Protein 7JVT (pdb70)

Secondary structure (DSSP, 8-state):
-----HHHHHHHHHHHHHHHHHHHHHT--HHHHHHHTT--HHHHHHHHHTSS---HHHHHHHHHHTTS-HHHH-HHHHHHHHHHHTTSS-EEEEEEEEEETTEEEEEEEEEEEGGG-SS--SSEEEEEETTEEEEEESS----SEEEEEEETTEEEEEEEEEETTTEEEEESSSS-EEEEGGGSEEEEEEEEEEEE--/------SHHHHHHHHHHHHHHTTHHHHT--HHHHHHHHT--HHHHHHHHTTSS---HHHHHHHHHHHT--GGGT-HHHHHHHHHHHTTT--EEEEEEEEEETTEEEEEEEEEEEGGG-SS--SSEEEEEETTEEEEEESS----SEEEEEESSS-EEEEEEEEETTTEEEEESSSS-EEEEGGGSEEEEEEEEEEEE--

Solvent-accessible surface area: 21016 Å² total; per-residue (Å²): 150,77,120,31,58,132,59,69,84,60,8,8,131,58,0,78,50,34,20,90,78,54,84,112,141,60,58,41,58,40,110,25,2,1,114,125,21,74,65,45,94,96,26,0,17,12,8,2,104,9,107,85,46,25,90,21,115,21,0,3,44,0,8,85,21,5,144,17,27,0,48,105,0,0,61,45,22,0,160,62,0,27,52,11,0,50,7,2,15,72,2,46,32,4,77,1,34,32,20,48,157,90,98,50,88,93,49,117,51,4,0,0,0,37,55,2,21,112,119,121,7,135,42,10,13,0,0,53,8,154,75,87,27,28,0,0,22,76,144,28,96,56,42,79,15,59,3,0,0,38,36,177,60,24,19,15,36,47,95,1,51,85,51,118,70,150,81,0,53,0,20,67,43,201,111,64,80,95,25,19,31,119,90,13,139,41,55,0,31,3,14,1,43,3,34,67,52,161,250,181,157,112,15,111,138,94,68,79,87,6,4,138,52,0,67,51,29,6,56,168,42,60,134,124,59,65,40,53,38,113,47,2,3,120,77,25,69,67,39,85,96,19,0,9,11,11,4,85,14,114,80,49,17,81,15,106,25,0,1,37,2,0,81,33,4,174,20,25,1,87,98,0,0,71,42,20,3,169,60,1,68,69,7,1,64,9,14,12,82,3,54,77,10,79,1,34,38,18,63,157,83,92,42,93,94,62,127,68,0,0,0,0,23,63,4,19,101,120,117,14,134,54,8,13,0,0,40,17,150,64,64,10,21,0,0,20,69,137,36,94,71,44,77,15,46,6,0,0,31,35,169,72,27,21,23,28,29,93,2,51,106,50,123,66,151,86,1,56,0,23,66,23,195,107,78,70,100,18,15,36,111,87,10,130,48,47,3,19,0,19,0,33,3,21,58,91,168

B-factor: mean 84.99, std 30.13, range [29.47, 229.8]

Structure (mmCIF, N/CA/C/O backbone):
data_7JVT
#
_entry.id   7JVT
#
_cell.length_a   177.338
_cell.length_b   177.338
_cell.length_c   108.607
_cell.angle_alpha   90.000
_cell.angle_beta   90.000
_cell.angle_gamma   120.000
#
_symmetry.space_group_name_H-M   'H 3 2'
#
loop_
_entity.id
_entity.type
_entity.pdbx_description
1 polymer 'Repressor protein CI'
2 polymer 'OL1 bottom'
3 polymer 'OL1 top'
4 water water
#
loop_
_atom_site.group_PDB
_atom_site.id
_atom_site.type_symbol
_atom_site.label_atom_id
_atom_site.label_alt_id
_atom_site.label_comp_id
_atom_site.label_asym_id
_atom_site.label_entity_id
_atom_site.label_seq_id
_atom_site.pdbx_PDB_ins_code
_atom_site.Cartn_x
_atom_site.Cartn_y
_atom_site.Cartn_z
_atom_site.occupancy
_atom_site.B_iso_or_equiv
_atom_site.auth_seq_id
_atom_site.auth_comp_id
_atom_site.auth_asym_id
_atom_site.auth_atom_id
_atom_site.pdbx_PDB_model_num
ATOM 1 N N . LYS A 1 5 ? 4.394 79.805 17.729 1.00 115.17 4 LYS C N 1
ATOM 2 C CA . LYS A 1 5 ? 3.951 78.470 18.110 1.00 128.90 4 LYS C CA 1
ATOM 3 C C . LYS A 1 5 ? 4.866 77.395 17.534 1.00 150.73 4 LYS C C 1
ATOM 4 O O . LYS A 1 5 ? 5.037 77.300 16.319 1.00 152.80 4 LYS C O 1
ATOM 6 N N . LYS A 1 6 ? 5.462 76.592 18.415 1.00 160.91 5 LYS C N 1
ATOM 7 C CA . LYS A 1 6 ? 6.205 75.417 17.975 1.00 163.60 5 LYS C CA 1
ATOM 8 C C . LYS A 1 6 ? 5.914 74.202 18.855 1.00 155.44 5 LYS C C 1
ATOM 9 O O . LYS A 1 6 ? 6.851 73.602 19.398 1.00 140.39 5 LYS C O 1
ATOM 11 N N . PRO A 1 7 ? 4.636 73.794 19.023 1.00 153.33 6 PRO C N 1
ATOM 12 C CA . PRO A 1 7 ? 4.341 72.623 19.881 1.00 150.90 6 PRO C CA 1
ATOM 13 C C . PRO A 1 7 ? 4.338 71.300 19.118 1.00 140.87 6 PRO C C 1
ATOM 14 O O . PRO A 1 7 ? 3.292 70.679 18.877 1.00 160.50 6 PRO C O 1
ATOM 18 N N . LEU A 1 8 ? 5.519 70.831 18.724 1.00 104.23 7 LEU C N 1
ATOM 19 C CA . LEU A 1 8 ? 5.614 69.527 18.079 1.00 115.42 7 LEU C CA 1
ATOM 20 C C . LEU A 1 8 ? 5.456 68.420 19.114 1.00 121.21 7 LEU C C 1
ATOM 21 O O . LEU A 1 8 ? 6.077 68.460 20.181 1.00 121.48 7 LEU C O 1
ATOM 26 N N . THR A 1 9 ? 4.615 67.438 18.796 1.00 114.56 8 THR C N 1
ATOM 27 C CA . THR A 1 9 ? 4.415 66.297 19.679 1.00 109.82 8 THR C CA 1
ATOM 28 C C . THR A 1 9 ? 5.706 65.491 19.790 1.00 114.28 8 THR C C 1
ATOM 29 O O . THR A 1 9 ? 6.480 65.389 18.835 1.00 111.56 8 THR C O 1
ATOM 33 N N . GLN A 1 10 ? 5.943 64.935 20.982 1.00 123.15 9 GLN C N 1
ATOM 34 C CA . GLN A 1 10 ? 7.166 64.206 21.308 1.00 126.90 9 GLN C CA 1
ATOM 35 C C . GLN A 1 10 ? 7.599 63.253 20.198 1.00 118.91 9 GLN C C 1
ATOM 36 O O . GLN A 1 10 ? 8.792 63.152 19.896 1.00 114.28 9 GLN C O 1
ATOM 42 N N . GLU A 1 11 ? 6.644 62.552 19.582 1.00 114.42 10 GLU C N 1
ATOM 43 C CA . GLU A 1 11 ? 6.982 61.663 18.477 1.00 116.83 10 GLU C CA 1
ATOM 44 C C . GLU A 1 11 ? 7.239 62.430 17.185 1.00 124.94 10 GLU C C 1
ATOM 45 O O . GLU A 1 11 ? 8.006 61.963 16.335 1.00 125.76 10 GLU C O 1
ATOM 51 N N . GLN A 1 12 ? 6.618 63.601 17.020 1.00 118.62 11 GLN C N 1
ATOM 52 C CA . GLN A 1 12 ? 6.845 64.392 15.814 1.00 118.12 11 GLN C CA 1
ATOM 53 C C . GLN A 1 12 ? 8.279 64.902 15.736 1.00 122.13 11 GLN C C 1
ATOM 54 O O . GLN A 1 12 ? 8.832 65.015 14.637 1.00 123.76 11 GLN C O 1
ATOM 60 N N . LEU A 1 13 ? 8.895 65.220 16.878 1.00 131.84 12 LEU C N 1
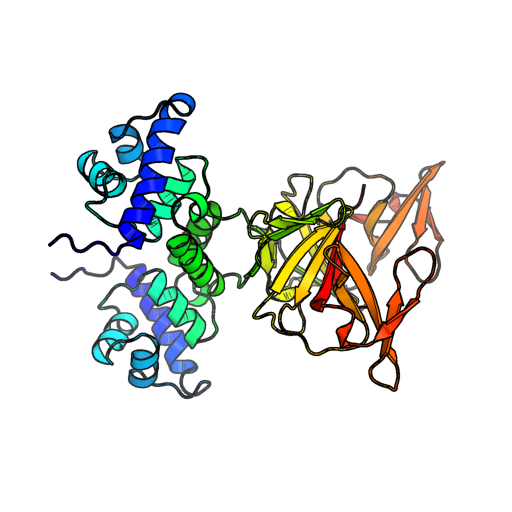ATOM 61 C CA . LEU A 1 13 ? 10.337 65.443 16.884 1.00 131.52 12 LEU C CA 1
ATOM 62 C C . LEU A 1 13 ? 11.103 64.131 16.785 1.00 125.85 12 LEU C C 1
ATOM 63 O O . LEU A 1 13 ? 12.185 64.094 16.188 1.00 120.58 12 LEU C O 1
ATOM 68 N N . GLU A 1 14 ? 10.564 63.054 17.365 1.00 131.39 13 GLU C N 1
ATOM 69 C CA . GLU A 1 14 ? 11.167 61.739 17.184 1.00 126.87 13 GLU C CA 1
ATOM 70 C C . GLU A 1 14 ? 11.133 61.317 15.723 1.00 125.76 13 GLU C C 1
ATOM 71 O O . GLU A 1 14 ? 12.037 60.614 15.257 1.00 129.27 13 GLU C O 1
ATOM 77 N N . ASP A 1 15 ? 10.098 61.732 14.988 1.00 127.88 14 ASP C N 1
ATOM 78 C CA . ASP A 1 15 ? 10.090 61.536 13.543 1.00 127.03 14 ASP C CA 1
ATOM 79 C C . ASP A 1 15 ? 11.230 62.303 12.887 1.00 121.16 14 ASP C C 1
ATOM 80 O O . ASP A 1 15 ? 11.877 61.802 11.960 1.00 111.79 14 ASP C O 1
ATOM 85 N N . ALA A 1 16 ? 11.489 63.526 13.357 1.00 120.73 15 ALA C N 1
ATOM 86 C CA . ALA A 1 16 ? 12.556 64.334 12.780 1.00 109.16 15 ALA C CA 1
ATOM 87 C C . ALA A 1 16 ? 13.935 63.810 13.158 1.00 121.46 15 ALA C C 1
ATOM 88 O O . ALA A 1 16 ? 14.899 64.027 12.416 1.00 117.14 15 ALA C O 1
ATOM 90 N N . ARG A 1 17 ? 14.054 63.132 14.303 1.00 125.21 16 ARG C N 1
ATOM 91 C CA . ARG A 1 17 ? 15.355 62.610 14.715 1.00 130.73 16 ARG C CA 1
ATOM 92 C C . ARG A 1 17 ? 15.866 61.574 13.723 1.00 123.80 16 ARG C C 1
ATOM 93 O O . ARG A 1 17 ? 17.006 61.658 13.251 1.00 128.32 16 ARG C O 1
ATOM 101 N N . ARG A 1 18 ? 15.032 60.586 13.394 1.00 121.44 17 ARG C N 1
ATOM 102 C CA . ARG A 1 18 ? 15.443 59.569 12.433 1.00 121.24 17 ARG C CA 1
ATOM 103 C C . ARG A 1 18 ? 15.558 60.150 11.029 1.00 111.58 17 ARG C C 1
ATOM 104 O O . ARG A 1 18 ? 16.470 59.788 10.276 1.00 112.29 17 ARG C O 1
ATOM 112 N N . LEU A 1 19 ? 14.643 61.050 10.659 1.00 105.13 18 LEU C N 1
ATOM 113 C CA . LEU A 1 19 ? 14.671 61.626 9.317 1.00 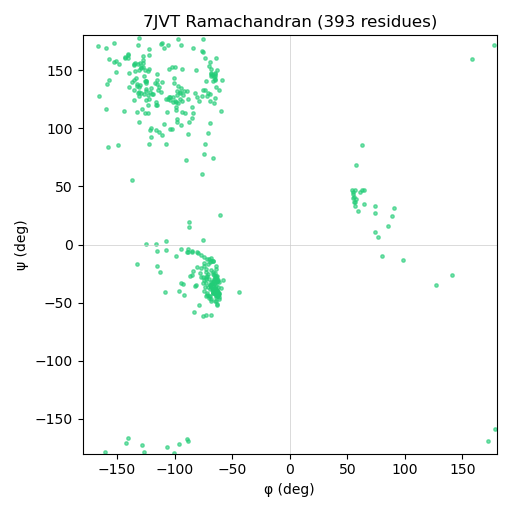105.82 18 LEU C CA 1
ATOM 114 C C . LEU A 1 19 ? 15.933 62.449 9.090 1.00 112.31 18 LEU C C 1
ATOM 115 O O . LEU A 1 19 ? 16.552 62.367 8.022 1.00 103.29 18 LEU C O 1
ATOM 120 N N . LYS A 1 20 ? 16.328 63.255 10.080 1.00 113.02 19 LYS C N 1
ATOM 121 C CA . LYS A 1 20 ? 17.545 64.050 9.940 1.00 116.28 19 LYS C CA 1
ATOM 122 C C . LYS A 1 20 ? 18.779 63.160 9.847 1.00 126.76 19 LYS C C 1
ATOM 123 O O . LYS A 1 20 ? 19.670 63.411 9.028 1.00 124.05 19 LYS C O 1
ATOM 129 N N . ALA A 1 21 ? 18.848 62.118 10.679 1.00 123.12 20 ALA C N 1
ATOM 130 C CA . ALA A 1 21 ? 20.001 61.223 10.657 1.00 127.70 20 ALA C CA 1
ATOM 131 C C . ALA A 1 21 ? 20.094 60.468 9.336 1.00 125.75 20 ALA C C 1
ATOM 132 O O . ALA A 1 21 ? 21.194 60.262 8.810 1.00 134.82 20 ALA C O 1
ATOM 134 N N . ILE A 1 22 ? 18.952 60.042 8.792 1.00 124.69 21 ILE C N 1
ATOM 135 C CA . ILE A 1 22 ? 18.954 59.322 7.521 1.00 117.78 21 ILE C CA 1
ATOM 136 C C . ILE A 1 22 ? 19.452 60.223 6.397 1.00 131.19 21 ILE C C 1
ATOM 137 O O . ILE A 1 22 ? 20.199 59.783 5.514 1.00 132.39 21 ILE C O 1
ATOM 142 N N . TYR A 1 23 ? 19.055 61.497 6.417 1.00 152.42 22 TYR C N 1
ATOM 143 C CA . TYR A 1 23 ? 19.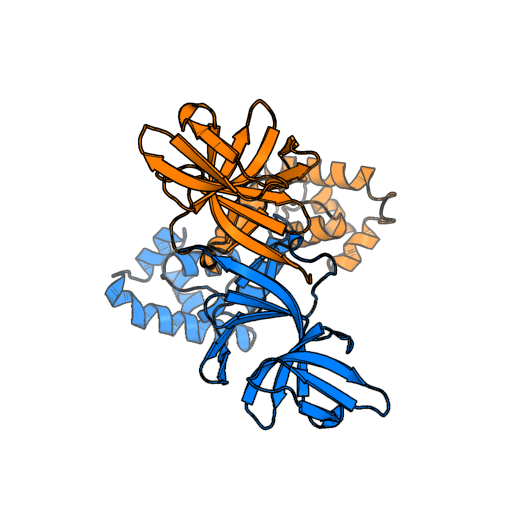426 62.410 5.340 1.00 145.53 22 TYR C CA 1
ATOM 144 C C . TYR A 1 23 ? 20.938 62.600 5.263 1.00 155.70 22 TYR C C 1
ATOM 145 O O . TYR A 1 23 ? 21.542 62.430 4.198 1.00 153.33 22 TYR C O 1
ATOM 154 N N . GLU A 1 24 ? 21.569 62.949 6.387 1.00 137.59 23 GLU C N 1
ATOM 155 C CA . GLU A 1 24 ? 22.995 63.259 6.357 1.00 129.78 23 GLU C CA 1
ATOM 156 C C . GLU A 1 24 ? 23.846 62.009 6.169 1.00 138.69 23 GLU C C 1
ATOM 157 O O . GLU A 1 24 ? 24.904 62.073 5.532 1.00 141.90 23 GLU C O 1
ATOM 163 N N . LYS A 1 25 ? 23.410 60.870 6.711 1.00 137.45 24 LYS C N 1
ATOM 164 C CA . LYS A 1 25 ? 24.185 59.643 6.575 1.00 131.82 24 LYS C CA 1
ATOM 165 C C . LYS A 1 25 ? 24.091 59.046 5.178 1.00 130.11 24 LYS C C 1
ATOM 166 O O . LYS A 1 25 ? 24.941 58.228 4.810 1.00 137.17 24 LYS C O 1
ATOM 168 N N . LYS A 1 26 ? 23.084 59.432 4.393 1.00 144.34 25 LYS C N 1
ATOM 169 C CA . LYS A 1 26 ? 22.894 58.888 3.058 1.00 139.88 25 LYS C CA 1
ATOM 170 C C . LYS A 1 26 ? 23.055 59.916 1.946 1.00 136.10 25 LYS C C 1
ATOM 171 O O . LYS A 1 26 ? 23.022 59.535 0.770 1.00 130.03 25 LYS C O 1
ATOM 177 N N . LYS A 1 27 ? 23.237 61.198 2.272 1.00 136.99 26 LYS C N 1
ATOM 178 C CA . LYS A 1 27 ? 23.404 62.210 1.236 1.00 130.13 26 LYS C CA 1
ATOM 179 C C . LYS A 1 27 ? 24.719 62.070 0.481 1.00 145.85 26 LYS C C 1
ATOM 180 O O . LYS A 1 27 ? 24.873 62.693 -0.574 1.00 144.29 26 LYS C O 1
ATOM 186 N N . ASN A 1 28 ? 25.667 61.281 0.992 1.00 147.82 27 ASN C N 1
ATOM 187 C CA . ASN A 1 28 ? 26.895 61.033 0.244 1.00 139.50 27 ASN C CA 1
ATOM 188 C C . ASN A 1 28 ? 26.647 60.080 -0.919 1.00 145.46 27 ASN C C 1
ATOM 189 O O . ASN A 1 28 ? 27.189 60.274 -2.014 1.00 160.44 27 ASN C O 1
ATOM 194 N N . GLU A 1 29 ? 25.832 59.045 -0.702 1.00 141.33 28 GLU C N 1
ATOM 195 C CA . GLU A 1 29 ? 25.529 58.100 -1.772 1.00 136.28 28 GLU C CA 1
ATOM 196 C C . GLU A 1 29 ? 24.687 58.753 -2.861 1.00 136.51 28 GLU C C 1
ATOM 197 O O . GLU A 1 29 ? 24.994 58.633 -4.053 1.00 126.13 28 GLU C O 1
ATOM 203 N N . LEU A 1 30 ? 23.617 59.450 -2.471 1.00 147.35 29 LEU C N 1
ATOM 204 C CA . LEU A 1 30 ? 22.738 60.086 -3.444 1.00 139.79 29 LEU C CA 1
ATOM 205 C C . LEU A 1 30 ? 23.282 61.413 -3.955 1.00 147.71 29 LEU C C 1
ATOM 206 O O . LEU A 1 30 ? 22.850 61.876 -5.017 1.00 148.69 29 LEU C O 1
ATOM 211 N N . GLY A 1 31 ? 24.217 62.029 -3.234 1.00 162.48 30 GLY C N 1
ATOM 212 C CA . GLY A 1 31 ? 24.837 63.263 -3.680 1.00 155.50 30 GLY C CA 1
ATOM 213 C C . GLY A 1 31 ? 23.876 64.421 -3.849 1.00 153.32 30 GLY C C 1
ATOM 214 O O . GLY A 1 31 ? 23.934 65.137 -4.853 1.00 157.58 30 GLY C O 1
ATOM 215 N N . LEU A 1 32 ? 22.989 64.620 -2.877 1.00 120.80 31 LEU C N 1
ATOM 216 C CA . LEU A 1 32 ? 21.979 65.666 -2.940 1.00 122.65 31 LEU C CA 1
ATOM 217 C C . LEU A 1 32 ? 22.069 66.561 -1.712 1.00 126.14 31 LEU C C 1
ATOM 218 O O . LEU A 1 32 ? 22.291 66.082 -0.596 1.00 128.55 31 LEU C O 1
ATOM 223 N N . SER A 1 33 ? 21.893 67.862 -1.928 1.00 127.07 32 SER C N 1
ATOM 224 C CA . SER A 1 33 ? 21.871 68.848 -0.861 1.00 130.00 32 SER C CA 1
ATOM 225 C C . SER A 1 33 ? 20.426 69.148 -0.468 1.00 126.55 32 SER C C 1
ATOM 226 O O . SER A 1 33 ? 19.475 68.640 -1.065 1.00 122.15 32 SER C O 1
ATOM 229 N N . GLN A 1 34 ? 20.264 69.990 0.556 1.00 133.89 33 GLN C N 1
ATOM 230 C CA . GLN A 1 34 ? 18.923 70.333 1.022 1.00 124.14 33 GLN C CA 1
ATOM 231 C C . GLN A 1 34 ? 18.129 71.064 -0.053 1.00 114.34 33 GLN C C 1
ATOM 232 O O . GLN A 1 34 ? 16.932 70.811 -0.232 1.00 110.36 33 GLN C O 1
ATOM 238 N N . GLU A 1 35 ? 18.776 71.980 -0.779 1.00 119.39 34 GLU C N 1
ATOM 239 C CA . GLU A 1 35 ? 18.088 72.696 -1.846 1.00 108.28 34 GLU C CA 1
ATOM 240 C C . GLU A 1 35 ? 17.789 71.803 -3.044 1.00 104.63 34 GLU C C 1
ATOM 241 O O . GLU A 1 35 ? 16.851 72.091 -3.794 1.00 107.36 34 GLU C O 1
ATOM 247 N N . SER A 1 36 ? 18.562 70.732 -3.243 1.00 103.85 35 SER C N 1
ATOM 248 C CA . SER A 1 36 ? 18.250 69.789 -4.313 1.00 101.21 35 SER C CA 1
ATOM 249 C C . SER A 1 36 ? 17.015 68.964 -3.973 1.00 93.33 35 SER C C 1
ATOM 250 O O . SER A 1 36 ? 16.165 68.721 -4.838 1.00 84.42 35 SER C O 1
ATOM 253 N N . VAL A 1 37 ? 16.901 68.521 -2.718 1.00 96.15 36 VAL C N 1
ATOM 254 C CA . VAL A 1 37 ? 15.673 67.876 -2.263 1.00 85.59 36 VAL C CA 1
ATOM 255 C C . VAL A 1 37 ? 14.518 68.865 -2.283 1.00 89.12 36 VAL C C 1
ATOM 256 O O . VAL A 1 37 ? 13.367 68.486 -2.533 1.00 93.02 36 VAL C O 1
ATOM 260 N N . ALA A 1 38 ? 14.801 70.142 -2.016 1.00 92.94 37 ALA C N 1
ATOM 261 C CA . ALA A 1 38 ? 13.762 71.164 -2.071 1.00 85.38 37 ALA C CA 1
ATOM 262 C C . ALA A 1 38 ? 13.189 71.297 -3.476 1.00 86.74 37 ALA C C 1
ATOM 263 O O . ALA A 1 38 ? 11.975 71.461 -3.646 1.00 91.59 37 ALA C O 1
ATOM 265 N N . ASP A 1 39 ? 14.048 71.237 -4.496 1.00 85.25 38 ASP C N 1
ATOM 266 C CA . ASP A 1 39 ? 13.573 71.335 -5.873 1.00 85.45 38 ASP C CA 1
ATOM 267 C C . ASP A 1 39 ? 12.653 70.173 -6.224 1.00 87.04 38 ASP C C 1
ATOM 268 O O . ASP A 1 39 ? 11.631 70.361 -6.894 1.00 88.66 38 ASP C O 1
ATOM 273 N N . LYS A 1 40 ? 12.998 68.963 -5.780 1.00 82.74 39 LYS C N 1
ATOM 274 C CA . LYS A 1 40 ? 12.187 67.788 -6.077 1.00 78.10 39 LYS C CA 1
ATOM 275 C C . LYS A 1 40 ? 10.876 67.761 -5.304 1.00 77.98 39 LYS C C 1
ATOM 276 O O . LYS A 1 40 ? 10.002 66.950 -5.630 1.00 77.07 39 LYS C O 1
ATOM 282 N N . MET A 1 41 ? 10.716 68.616 -4.295 1.00 74.11 40 MET C N 1
ATOM 283 C CA . MET A 1 41 ? 9.492 68.679 -3.508 1.00 79.36 40 MET C CA 1
ATOM 284 C C . MET A 1 41 ? 8.656 69.915 -3.805 1.00 70.61 40 MET C C 1
ATOM 285 O O . MET A 1 41 ? 7.621 70.114 -3.159 1.00 76.92 40 MET C O 1
ATOM 290 N N . GLY A 1 42 ? 9.066 70.744 -4.761 1.00 62.37 41 GLY C N 1
ATOM 291 C CA . GLY A 1 42 ? 8.380 72.004 -4.989 1.00 79.52 41 GLY C CA 1
ATOM 292 C C . GLY A 1 42 ? 8.479 72.960 -3.823 1.00 89.14 41 GLY C C 1
ATOM 293 O O . GLY A 1 42 ? 7.530 73.702 -3.552 1.00 93.96 41 GLY C O 1
ATOM 294 N N . MET A 1 43 ? 9.611 72.960 -3.123 1.00 80.23 42 MET C N 1
ATOM 295 C CA . MET A 1 43 ? 9.813 73.775 -1.936 1.00 77.23 42 MET C CA 1
ATOM 296 C C . MET A 1 43 ? 11.147 74.500 -2.034 1.00 78.89 42 MET C C 1
ATOM 297 O O . MET A 1 43 ? 11.956 74.251 -2.932 1.00 74.43 42 MET C O 1
ATOM 302 N N . GLY A 1 44 ? 11.365 75.419 -1.092 1.00 74.79 43 GLY C N 1
ATOM 303 C CA . GLY A 1 44 ? 12.662 76.039 -0.933 1.00 88.64 43 GLY C CA 1
ATOM 304 C C . GLY A 1 44 ? 13.500 75.327 0.112 1.00 79.37 43 GLY C C 1
ATOM 305 O O . GLY A 1 44 ? 13.029 74.439 0.820 1.00 77.71 43 GLY C O 1
ATOM 306 N N . GLN A 1 45 ? 14.771 75.727 0.194 1.00 90.67 44 GLN C N 1
ATOM 307 C CA . GLN A 1 45 ? 15.660 75.127 1.182 1.00 88.28 44 GLN C CA 1
ATOM 308 C C . GLN A 1 45 ? 15.187 75.414 2.600 1.00 99.33 44 GLN C C 1
ATOM 309 O O . GLN A 1 45 ? 15.390 74.593 3.502 1.00 93.21 44 GLN C O 1
ATOM 315 N N . SER A 1 46 ? 14.551 76.569 2.814 1.00 103.22 45 SER C N 1
ATOM 316 C CA . SER A 1 46 ? 14.019 76.891 4.133 1.00 89.45 45 SER C CA 1
ATOM 317 C C . SER A 1 46 ? 12.894 75.946 4.534 1.00 87.71 45 SER C C 1
ATOM 318 O O . SER A 1 46 ? 12.719 75.664 5.725 1.00 94.89 45 SER C O 1
ATOM 321 N N . GLY A 1 47 ? 12.122 75.451 3.564 1.00 85.89 46 GLY C N 1
ATOM 322 C CA . GLY A 1 47 ? 11.036 74.542 3.885 1.00 86.71 46 GLY C CA 1
ATOM 323 C C . GLY A 1 47 ? 11.503 73.159 4.289 1.00 89.21 46 GLY C C 1
ATOM 324 O O . GLY A 1 47 ? 10.833 72.480 5.072 1.00 91.45 46 GLY C O 1
ATOM 325 N N . VAL A 1 48 ? 12.650 72.722 3.769 1.00 96.67 47 VAL C N 1
ATOM 326 C CA . VAL A 1 48 ? 13.149 71.391 4.097 1.00 101.50 47 VAL C CA 1
ATOM 327 C C . VAL A 1 48 ? 13.863 71.388 5.445 1.00 104.32 47 VAL C C 1
ATOM 328 O O . VAL A 1 48 ? 13.788 70.401 6.187 1.00 98.35 47 VAL C O 1
ATOM 332 N N . GLY A 1 49 ? 14.558 72.476 5.784 1.00 111.39 48 GLY C N 1
ATOM 333 C CA . GLY A 1 49 ? 15.258 72.532 7.057 1.00 111.77 48 GLY C CA 1
ATOM 334 C C . GLY A 1 49 ? 14.331 72.458 8.253 1.00 108.85 48 GLY C C 1
ATOM 335 O O . GLY A 1 49 ? 14.711 71.937 9.306 1.00 117.52 48 GLY C O 1
ATOM 336 N N . ALA A 1 50 ? 13.111 72.982 8.116 1.00 90.34 49 ALA C N 1
ATOM 337 C CA . ALA A 1 50 ? 12.146 72.909 9.208 1.00 91.46 49 ALA C CA 1
ATOM 338 C C . ALA A 1 50 ? 11.778 71.465 9.525 1.00 94.51 49 ALA C C 1
ATOM 339 O O . ALA A 1 50 ? 11.625 71.097 10.695 1.00 108.31 49 ALA C O 1
ATOM 341 N N . LEU A 1 51 ? 11.627 70.633 8.492 1.00 90.04 50 LEU C N 1
ATOM 342 C CA . LEU A 1 51 ? 11.262 69.237 8.712 1.00 84.05 50 LEU C CA 1
ATOM 343 C C . LEU A 1 51 ? 12.412 68.450 9.330 1.00 93.84 50 LEU C C 1
ATOM 344 O O . LEU A 1 51 ? 12.188 67.570 10.170 1.00 90.69 50 LEU C O 1
ATOM 349 N N . PHE A 1 52 ? 13.649 68.749 8.926 1.00 99.51 51 PHE C N 1
ATOM 350 C CA . PHE A 1 52 ? 14.790 67.973 9.403 1.00 97.16 51 PHE C CA 1
ATOM 351 C C . PHE A 1 52 ? 15.102 68.271 10.865 1.00 101.21 51 PHE C C 1
ATOM 352 O O . PHE A 1 52 ? 15.362 67.350 11.648 1.00 115.27 51 PHE C O 1
ATOM 360 N N . ASN A 1 53 ? 15.083 69.545 11.252 1.00 102.79 52 ASN C N 1
ATOM 361 C CA . ASN A 1 53 ? 15.469 69.944 12.598 1.00 108.82 52 ASN C CA 1
ATOM 362 C C . ASN A 1 53 ? 14.316 69.919 13.593 1.00 108.29 52 ASN C C 1
ATOM 363 O O . ASN A 1 53 ? 14.550 70.117 14.790 1.00 130.01 52 ASN C O 1
ATOM 368 N N . GLY A 1 54 ? 13.090 69.680 13.139 1.00 102.65 53 GLY C N 1
ATOM 369 C CA . GLY A 1 54 ? 11.958 69.638 14.039 1.00 102.51 53 GLY C CA 1
ATOM 370 C C . GLY A 1 54 ? 11.250 70.955 14.243 1.00 102.07 53 GLY C C 1
ATOM 371 O O . GLY A 1 54 ? 10.725 71.202 15.335 1.00 104.92 53 GLY C O 1
ATOM 372 N N . ILE A 1 55 ? 11.228 71.821 13.233 1.00 99.13 54 ILE C N 1
ATOM 373 C CA . ILE A 1 55 ? 10.477 73.069 13.321 1.00 98.74 54 ILE C CA 1
ATOM 374 C C . ILE A 1 55 ? 9.061 72.898 12.787 1.00 93.60 54 ILE C C 1
ATOM 375 O O . ILE A 1 55 ? 8.101 73.384 13.390 1.00 97.06 54 ILE C O 1
ATOM 380 N N . ASN A 1 56 ? 8.912 72.205 11.661 1.00 100.59 55 ASN C N 1
ATOM 381 C CA . ASN A 1 56 ? 7.615 71.905 11.075 1.00 90.92 55 ASN C CA 1
ATOM 382 C C . ASN A 1 56 ? 7.440 70.397 10.971 1.00 87.33 55 ASN C C 1
ATOM 383 O O . ASN A 1 56 ? 8.352 69.683 10.543 1.00 83.07 55 ASN C O 1
ATOM 388 N N . ALA A 1 57 ? 6.264 69.918 11.364 1.00 84.07 56 ALA C N 1
ATOM 389 C CA . ALA A 1 57 ? 5.990 68.492 11.350 1.00 81.47 56 ALA C CA 1
ATOM 390 C C . ALA A 1 57 ? 5.714 68.009 9.928 1.00 81.01 56 ALA C C 1
ATOM 391 O O . ALA A 1 57 ? 5.497 68.795 9.001 1.00 91.74 56 ALA C O 1
ATOM 393 N N . LEU A 1 58 ? 5.724 66.691 9.766 1.00 77.30 57 LEU C N 1
ATOM 394 C CA . LEU A 1 58 ? 5.512 66.052 8.476 1.00 73.47 57 LEU C CA 1
ATOM 395 C C . LEU A 1 58 ? 4.061 65.614 8.334 1.00 72.11 57 LEU C C 1
ATOM 396 O O . LEU A 1 58 ? 3.472 65.066 9.270 1.00 91.05 57 LEU C O 1
ATOM 401 N N . ASN A 1 59 ? 3.489 65.863 7.161 1.00 69.18 58 ASN C N 1
ATOM 402 C CA . ASN A 1 59 ? 2.187 65.328 6.806 1.00 68.55 58 ASN C CA 1
ATOM 403 C C . ASN A 1 59 ? 2.381 64.044 5.999 1.00 77.96 58 ASN C C 1
ATOM 404 O O . ASN A 1 59 ? 3.496 63.532 5.864 1.00 67.89 58 ASN C O 1
ATOM 409 N N . ALA A 1 60 ? 1.288 63.511 5.452 1.00 72.82 59 ALA C N 1
ATOM 410 C CA . ALA A 1 60 ? 1.379 62.256 4.713 1.00 66.85 59 ALA C CA 1
ATOM 411 C C . ALA A 1 60 ? 2.053 62.437 3.358 1.00 76.76 59 ALA C C 1
ATOM 412 O O . ALA A 1 60 ? 2.678 61.499 2.850 1.00 87.66 59 ALA C O 1
ATOM 414 N N . TYR A 1 61 ? 1.948 63.626 2.762 1.00 75.96 60 TYR C N 1
ATOM 415 C CA . TYR A 1 61 ? 2.427 63.824 1.398 1.00 72.31 60 TYR C CA 1
ATOM 416 C C . TYR A 1 61 ? 3.950 63.916 1.340 1.00 73.58 60 TYR C C 1
ATOM 417 O O . TYR A 1 61 ? 4.609 63.089 0.701 1.00 68.25 60 TYR C O 1
ATOM 426 N N . ASN A 1 62 ? 4.528 64.918 2.007 1.00 78.20 61 ASN C N 1
ATOM 427 C CA . ASN A 1 62 ? 5.966 65.136 1.903 1.00 74.19 61 ASN C CA 1
ATOM 428 C C . ASN A 1 62 ? 6.775 64.084 2.654 1.00 81.08 61 ASN C C 1
ATOM 429 O O . ASN A 1 62 ? 7.960 63.903 2.352 1.00 76.20 61 ASN C O 1
ATOM 434 N N . ALA A 1 63 ? 6.172 63.393 3.625 1.00 78.59 62 ALA C N 1
ATOM 435 C CA . ALA A 1 63 ? 6.861 62.273 4.257 1.00 82.06 62 ALA C CA 1
ATOM 436 C C . ALA A 1 63 ? 6.999 61.103 3.292 1.00 83.39 62 ALA C C 1
ATOM 437 O O . ALA A 1 63 ? 8.068 60.489 3.200 1.00 89.01 62 ALA C O 1
ATOM 439 N N . ALA A 1 64 ? 5.925 60.777 2.568 1.00 75.39 63 ALA C N 1
ATOM 440 C CA . ALA A 1 64 ? 6.025 59.773 1.516 1.00 72.21 63 ALA C CA 1
ATOM 441 C C . ALA A 1 64 ? 6.881 60.268 0.359 1.00 66.02 63 ALA C C 1
ATOM 442 O O . ALA A 1 64 ? 7.578 59.472 -0.280 1.00 71.63 63 ALA C O 1
ATOM 444 N N . LEU A 1 65 ? 6.835 61.572 0.072 1.00 67.09 64 LEU C N 1
ATOM 445 C CA . LEU A 1 65 ? 7.691 62.134 -0.968 1.00 84.54 64 LEU C CA 1
ATOM 446 C C . LEU A 1 65 ? 9.163 62.015 -0.595 1.00 86.67 64 LEU C C 1
ATOM 447 O O . LEU A 1 65 ? 9.998 61.659 -1.434 1.00 82.86 64 LEU C O 1
ATOM 452 N N . LEU A 1 66 ? 9.501 62.313 0.663 1.00 82.57 65 LEU C N 1
ATOM 453 C CA . LEU A 1 66 ? 10.877 62.144 1.117 1.00 80.36 65 LEU C CA 1
ATOM 454 C C . LEU A 1 66 ? 11.284 60.677 1.133 1.00 95.33 65 LEU C C 1
ATOM 455 O O . LEU A 1 66 ? 12.459 60.358 0.917 1.00 102.58 65 LEU C O 1
ATOM 460 N N . ALA A 1 67 ? 10.334 59.774 1.385 1.00 110.07 66 ALA C N 1
ATOM 461 C CA . ALA A 1 67 ? 10.618 58.346 1.354 1.00 115.06 66 ALA C CA 1
ATOM 462 C C . ALA A 1 67 ? 10.876 57.828 -0.054 1.00 115.78 66 ALA C C 1
ATOM 463 O O . ALA A 1 67 ? 11.346 56.695 -0.201 1.00 117.70 66 ALA C O 1
ATOM 465 N N . LYS A 1 68 ? 10.573 58.618 -1.084 1.00 90.54 67 LYS C N 1
ATOM 466 C CA . LYS A 1 68 ? 10.911 58.252 -2.453 1.00 92.09 67 LYS C CA 1
ATOM 467 C C . LYS A 1 68 ? 12.238 58.848 -2.902 1.00 92.23 67 LYS C C 1
ATOM 468 O O . LYS A 1 68 ? 12.955 58.221 -3.691 1.00 87.13 67 LYS C O 1
ATOM 474 N N . ILE A 1 69 ? 12.578 60.044 -2.421 1.00 90.49 68 ILE C N 1
ATOM 475 C CA . ILE A 1 69 ? 13.872 60.639 -2.742 1.00 84.75 68 ILE C CA 1
ATOM 476 C C . ILE A 1 69 ? 14.989 59.847 -2.075 1.00 90.68 68 ILE C C 1
ATOM 477 O O . ILE A 1 69 ? 15.868 59.290 -2.743 1.00 98.44 68 ILE C O 1
ATOM 482 N N . LEU A 1 70 ? 14.968 59.785 -0.747 1.00 89.06 69 LEU C N 1
ATOM 483 C CA . LEU A 1 70 ? 15.824 58.852 -0.030 1.00 95.62 69 LEU C CA 1
ATOM 484 C C . LEU A 1 70 ? 15.271 57.441 -0.192 1.00 108.49 69 LEU C C 1
ATOM 485 O O . LEU A 1 70 ? 14.069 57.215 -0.028 1.00 109.49 69 LEU C O 1
ATOM 490 N N . LYS A 1 71 ? 16.145 56.488 -0.516 1.00 106.31 70 LYS C N 1
ATOM 491 C CA . LYS A 1 71 ? 15.725 55.105 -0.748 1.00 112.79 70 LYS C CA 1
ATOM 492 C C . LYS A 1 71 ? 15.449 54.406 0.586 1.00 121.55 70 LYS C C 1
ATOM 493 O O . LYS A 1 71 ? 16.067 53.406 0.953 1.00 123.25 70 LYS C O 1
ATOM 499 N N . VAL A 1 72 ? 14.486 54.968 1.313 1.00 119.37 71 VAL C N 1
ATOM 500 C CA . VAL A 1 72 ? 14.131 54.538 2.659 1.00 112.78 71 VAL C CA 1
ATOM 501 C C . VAL A 1 72 ? 12.615 54.565 2.785 1.00 118.47 71 VAL C C 1
ATOM 502 O O . VAL A 1 72 ? 11.963 55.515 2.341 1.00 110.00 71 VAL C O 1
ATOM 506 N N . SER A 1 73 ? 12.053 53.518 3.384 1.00 122.19 72 SER C N 1
ATOM 507 C CA . SER A 1 73 ? 10.623 53.489 3.654 1.00 103.01 72 SER C CA 1
ATOM 508 C C . SER A 1 73 ? 10.263 54.514 4.725 1.00 100.29 72 SER C C 1
ATOM 509 O O . SER A 1 73 ? 11.041 54.786 5.643 1.00 111.69 72 SER C O 1
ATOM 512 N N . VAL A 1 74 ? 9.064 55.089 4.598 1.00 94.41 73 VAL C N 1
ATOM 513 C CA . VAL A 1 74 ? 8.649 56.142 5.521 1.00 102.45 73 VAL C CA 1
ATOM 514 C C . VAL A 1 74 ? 8.464 55.593 6.933 1.00 96.50 73 VAL C C 1
ATOM 515 O O . VAL A 1 74 ? 8.590 56.336 7.916 1.00 93.56 73 VAL C O 1
ATOM 519 N N . GLU A 1 75 ? 8.179 54.295 7.068 1.00 100.87 74 GLU C N 1
ATOM 520 C CA . GLU A 1 75 ? 8.059 53.696 8.393 1.00 109.56 74 GLU C CA 1
ATOM 521 C C . GLU A 1 75 ? 9.385 53.683 9.142 1.00 113.48 74 GLU C C 1
ATOM 522 O O . GLU A 1 75 ? 9.385 53.628 10.377 1.00 100.97 74 GLU C O 1
ATOM 528 N N . GLU A 1 76 ? 10.509 53.735 8.425 1.00 114.12 75 GLU C N 1
ATOM 529 C CA . GLU A 1 76 ? 11.811 53.678 9.082 1.00 114.17 75 GLU C CA 1
ATOM 530 C C . GLU A 1 76 ? 12.068 54.920 9.926 1.00 112.00 75 GLU C C 1
ATOM 531 O O . GLU A 1 76 ? 12.642 54.825 11.018 1.00 124.57 75 GLU C O 1
ATOM 537 N N . PHE A 1 77 ? 11.658 56.094 9.445 1.00 97.82 76 PHE C N 1
ATOM 538 C CA . PHE A 1 77 ? 11.846 57.331 10.191 1.00 104.44 76 PHE C CA 1
ATOM 539 C C . PHE A 1 77 ? 10.556 57.880 10.785 1.00 110.40 76 PHE C C 1
ATOM 540 O O . PHE A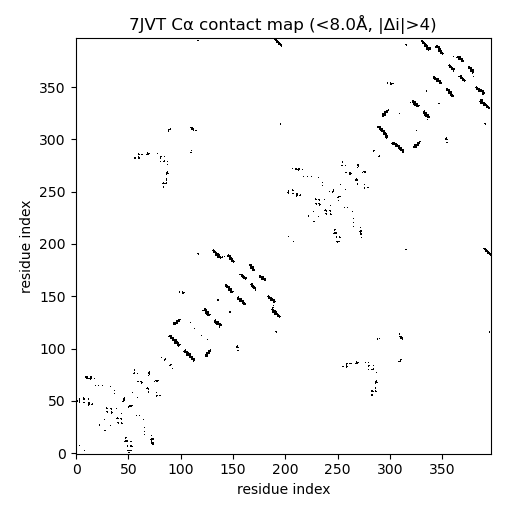 1 77 ? 10.605 58.878 11.512 1.00 121.80 76 PHE C O 1
ATOM 548 N N . SER A 1 78 ? 9.410 57.263 10.504 1.00 112.54 77 SER C N 1
ATOM 549 C CA . SER A 1 78 ? 8.151 57.717 11.080 1.00 118.65 77 SER C CA 1
ATOM 550 C C . SER A 1 78 ? 7.125 56.590 11.077 1.00 123.08 77 SER C C 1
ATOM 551 O O . SER A 1 78 ? 6.306 56.497 10.152 1.00 117.26 77 SER C O 1
ATOM 554 N N . PRO A 1 79 ? 7.142 55.712 12.083 1.00 120.86 78 PRO C N 1
ATOM 555 C CA . PRO A 1 79 ? 6.140 54.634 12.131 1.00 119.47 78 PRO C CA 1
ATOM 556 C C . PRO A 1 79 ? 4.710 55.137 12.224 1.00 119.15 78 PRO C C 1
ATOM 557 O O . PRO A 1 79 ? 3.799 54.487 11.695 1.00 120.58 78 PRO C O 1
ATOM 561 N N . SER A 1 80 ? 4.484 56.275 12.884 1.00 114.18 79 SER C N 1
ATOM 562 C CA . SER A 1 80 ? 3.128 56.796 13.022 1.00 98.85 79 SER C CA 1
ATOM 563 C C . SER A 1 80 ? 2.565 57.273 11.689 1.00 99.15 79 SER C C 1
ATOM 564 O O . SER A 1 80 ? 1.366 57.115 11.433 1.00 100.72 79 SER C O 1
ATOM 567 N N . ILE A 1 81 ? 3.404 57.864 10.835 1.00 103.24 80 ILE C N 1
ATOM 568 C CA . ILE A 1 81 ? 2.921 58.371 9.554 1.00 103.46 80 ILE C CA 1
ATOM 569 C C . ILE A 1 81 ? 2.624 57.223 8.596 1.00 103.39 80 ILE C C 1
ATOM 570 O O . ILE A 1 81 ? 1.589 57.217 7.917 1.00 93.14 80 ILE C O 1
ATOM 575 N N . ALA A 1 82 ? 3.519 56.232 8.528 1.00 107.15 81 ALA C N 1
ATOM 576 C CA . ALA A 1 82 ? 3.290 55.086 7.654 1.00 93.06 81 ALA C CA 1
ATOM 577 C C . ALA A 1 82 ? 2.039 54.317 8.054 1.00 88.63 81 ALA C C 1
ATOM 578 O O . ALA A 1 82 ? 1.378 53.718 7.198 1.00 90.60 81 ALA C O 1
ATOM 580 N N . ARG A 1 83 ? 1.706 54.317 9.346 1.00 93.92 82 ARG C N 1
ATOM 581 C CA . ARG A 1 83 ? 0.464 53.696 9.793 1.00 101.61 82 ARG C CA 1
ATOM 582 C C . ARG A 1 83 ? -0.747 54.390 9.184 1.00 95.27 82 ARG C C 1
ATOM 583 O O . ARG A 1 83 ? -1.691 53.729 8.734 1.00 96.92 82 ARG C O 1
ATOM 591 N N . GLU A 1 84 ? -0.737 55.724 9.155 1.00 94.49 83 GLU C N 1
ATOM 592 C CA . GLU A 1 84 ? -1.859 56.474 8.607 1.00 101.90 83 GLU C CA 1
ATOM 593 C C . GLU A 1 84 ? -1.873 56.489 7.083 1.00 94.56 83 GLU C C 1
ATOM 594 O O . GLU A 1 84 ? -2.941 56.678 6.492 1.00 83.95 83 GLU C O 1
ATOM 600 N N . ILE A 1 85 ? -0.719 56.306 6.435 1.00 96.60 84 ILE C N 1
ATOM 601 C CA . ILE A 1 85 ? -0.711 56.158 4.983 1.00 85.87 84 ILE C CA 1
ATOM 602 C C . ILE A 1 85 ? -1.402 54.862 4.579 1.00 84.97 84 ILE C C 1
ATOM 603 O O . ILE A 1 85 ? -2.173 54.828 3.612 1.00 81.10 84 ILE C O 1
ATOM 608 N N . TYR A 1 86 ? -1.139 53.777 5.312 1.00 91.10 85 TYR C N 1
ATOM 609 C CA . TYR A 1 86 ? -1.867 52.534 5.078 1.00 87.61 85 TYR C CA 1
ATOM 610 C C . TYR A 1 86 ? -3.359 52.707 5.327 1.00 89.33 85 TYR C C 1
ATOM 611 O O . TYR A 1 86 ? -4.185 52.204 4.557 1.00 96.86 85 TYR C O 1
ATOM 620 N N . GLU A 1 87 ? -3.726 53.407 6.403 1.00 91.19 86 GLU C N 1
ATOM 621 C CA . GLU A 1 87 ? -5.137 53.586 6.721 1.00 92.00 86 GLU C CA 1
ATOM 622 C C . GLU A 1 87 ? -5.868 54.387 5.653 1.00 89.71 86 GLU C C 1
ATOM 623 O O . GLU A 1 87 ? -7.102 54.344 5.596 1.00 92.39 86 GLU C O 1
ATOM 629 N N . MET A 1 88 ? -5.140 55.117 4.809 1.00 89.14 87 MET C N 1
ATOM 630 C CA . MET A 1 88 ? -5.728 55.705 3.614 1.00 83.77 87 MET C CA 1
ATOM 631 C C . MET A 1 88 ? -5.752 54.731 2.446 1.00 84.94 87 MET C C 1
ATOM 632 O O . MET A 1 88 ? -6.607 54.854 1.561 1.00 92.09 87 MET C O 1
ATOM 637 N N . TYR A 1 89 ? -4.833 53.764 2.427 1.00 91.04 88 TYR C N 1
ATOM 638 C CA . TYR A 1 89 ? -4.793 52.756 1.376 1.00 87.28 88 TYR C CA 1
ATOM 639 C C . TYR A 1 89 ? -5.857 51.681 1.545 1.00 92.62 88 TYR C C 1
ATOM 640 O O . TYR A 1 89 ? -6.028 50.854 0.644 1.00 94.95 88 TYR C O 1
ATOM 649 N N . GLU A 1 90 ? -6.561 51.653 2.677 1.00 93.35 89 GLU C N 1
ATOM 650 C CA . GLU A 1 90 ? -7.710 50.769 2.808 1.00 85.90 89 GLU C CA 1
ATOM 651 C C . GLU A 1 90 ? -8.935 51.307 2.082 1.00 82.98 89 GLU C C 1
ATOM 652 O O . GLU A 1 90 ? -9.852 50.534 1.782 1.00 83.88 89 GLU C O 1
ATOM 658 N N . ALA A 1 91 ? -8.971 52.610 1.796 1.00 76.77 90 ALA C N 1
ATOM 659 C CA . ALA A 1 91 ? -10.109 53.183 1.086 1.00 78.05 90 ALA C CA 1
ATOM 660 C C . ALA A 1 91 ? -10.098 52.812 -0.391 1.00 78.59 90 ALA C C 1
ATOM 661 O O . ALA A 1 91 ? -11.164 52.703 -1.008 1.00 88.91 90 ALA C O 1
ATOM 663 N N . VAL A 1 92 ? -8.917 52.623 -0.974 1.00 83.08 91 VAL C N 1
ATOM 664 C CA . VAL A 1 92 ? -8.768 52.224 -2.369 1.00 89.95 91 VAL C CA 1
ATOM 665 C C . VAL A 1 92 ? -7.920 50.964 -2.399 1.00 98.25 91 VAL C C 1
ATOM 666 O O . VAL A 1 92 ? -6.795 50.966 -1.887 1.00 113.41 91 VAL C O 1
ATOM 670 N N . SER A 1 93 ? -8.441 49.900 -3.015 1.00 83.57 92 SER C N 1
ATOM 671 C CA . SER A 1 93 ? -7.740 48.617 -3.083 1.00 95.51 92 SER C CA 1
ATOM 672 C C . SER A 1 93 ? -7.425 48.114 -1.671 1.00 64.29 92 SER C C 1
ATOM 673 O O . SER A 1 93 ? -6.273 48.047 -1.238 1.00 64.28 92 SER C O 1
ATOM 676 N N . ASP A 1 94 ? -8.496 47.755 -0.962 1.00 69.83 93 ASP C N 1
ATOM 677 C CA . ASP A 1 94 ? -8.434 47.602 0.486 1.00 92.58 93 ASP C CA 1
ATOM 678 C C . ASP A 1 94 ? -7.550 46.429 0.891 1.00 79.54 93 ASP C C 1
ATOM 679 O O . ASP A 1 94 ? -8.037 45.369 1.298 1.00 60.20 93 ASP C O 1
ATOM 684 N N . ALA A 1 95 ? -6.239 46.625 0.779 1.00 81.17 94 ALA C N 1
ATOM 685 C CA . ALA A 1 95 ? -5.270 45.686 1.308 1.00 71.69 94 ALA C CA 1
ATOM 686 C C . ALA A 1 95 ? -5.191 45.819 2.825 1.00 84.11 94 ALA C C 1
ATOM 687 O O . ALA A 1 95 ? -5.674 46.786 3.420 1.00 102.60 94 ALA C O 1
ATOM 689 N N . LYS A 1 96 ? -4.574 44.825 3.458 1.00 82.68 95 LYS C N 1
ATOM 690 C CA . LYS A 1 96 ? -4.463 44.774 4.911 1.00 86.32 95 LYS C CA 1
ATOM 691 C C . LYS A 1 96 ? -2.995 44.613 5.277 1.00 86.33 95 LYS C C 1
ATOM 692 O O . LYS A 1 96 ? -2.390 43.574 4.992 1.00 85.89 95 LYS C O 1
ATOM 698 N N . ARG A 1 97 ? -2.425 45.638 5.905 1.00 90.33 96 ARG C N 1
ATOM 699 C CA . ARG A 1 97 ? -1.019 45.616 6.277 1.00 81.78 96 ARG C CA 1
ATOM 700 C C . ARG A 1 97 ? -0.822 44.724 7.495 1.00 78.37 96 ARG C C 1
ATOM 701 O O . ARG A 1 97 ? -1.499 44.890 8.515 1.00 81.32 96 ARG C O 1
ATOM 709 N N . ILE A 1 98 ? 0.107 43.779 7.385 1.00 78.31 97 ILE C N 1
ATOM 710 C CA . ILE A 1 98 ? 0.345 42.769 8.408 1.00 75.61 97 ILE C CA 1
ATOM 711 C C . ILE A 1 98 ? 1.811 42.825 8.808 1.00 77.98 97 ILE C C 1
ATOM 712 O O . ILE A 1 98 ? 2.693 42.891 7.943 1.00 79.42 97 ILE C O 1
ATOM 717 N N . GLU A 1 99 ? 2.069 42.811 10.115 1.00 73.55 98 GLU C N 1
ATOM 718 C CA . GLU A 1 99 ? 3.440 42.791 10.606 1.00 70.64 98 GLU C CA 1
ATOM 719 C C . GLU A 1 99 ? 4.153 41.534 10.124 1.00 67.76 98 GLU C C 1
ATOM 720 O O . GLU A 1 99 ? 3.615 40.426 10.214 1.00 76.31 98 GLU C O 1
ATOM 726 N N . GLY A 1 100 ? 5.366 41.709 9.611 1.00 78.41 99 GLY C N 1
ATOM 727 C CA . GLY A 1 100 ? 6.123 40.619 9.014 1.00 73.06 99 GLY C CA 1
ATOM 728 C C . GLY A 1 100 ? 7.171 40.071 9.965 1.00 70.96 99 GLY C C 1
ATOM 729 O O . GLY A 1 100 ? 7.792 40.817 10.723 1.00 72.47 99 GLY C O 1
ATOM 730 N N . PHE A 1 101 ? 7.357 38.753 9.915 1.00 72.16 100 PHE C N 1
ATOM 731 C CA . PHE A 1 101 ? 8.330 38.067 10.751 1.00 69.10 100 PHE C CA 1
ATOM 732 C C . PHE A 1 101 ? 8.969 36.936 9.959 1.00 74.16 100 PHE C C 1
ATOM 733 O O . PHE A 1 101 ? 8.440 36.486 8.939 1.00 73.27 100 PHE C O 1
ATOM 741 N N . THR A 1 102 ? 10.127 36.485 10.438 1.00 82.32 101 THR C N 1
ATOM 742 C CA . THR A 1 102 ? 10.829 35.343 9.868 1.00 80.27 101 THR C CA 1
ATOM 743 C C . THR A 1 102 ? 11.089 34.319 10.962 1.00 69.71 101 THR C C 1
ATOM 744 O O . THR A 1 102 ? 11.411 34.680 12.098 1.00 68.06 101 THR C O 1
ATOM 748 N N . LEU A 1 103 ? 10.948 33.042 10.616 1.00 69.14 102 LEU C N 1
ATOM 749 C CA . LEU A 1 103 ? 11.133 31.938 11.556 1.00 67.78 102 LEU C CA 1
ATOM 750 C C . LEU A 1 103 ? 12.317 31.101 11.084 1.00 74.60 102 LEU C C 1
ATOM 751 O O . LEU A 1 103 ? 12.176 30.260 10.190 1.00 77.99 102 LEU C O 1
ATOM 756 N N . SER A 1 104 ? 13.482 31.332 11.685 1.00 80.80 103 SER C N 1
ATOM 757 C CA . SER A 1 104 ? 14.694 30.591 11.364 1.00 81.51 103 SER C CA 1
ATOM 758 C C . SER A 1 104 ? 15.318 30.073 12.651 1.00 87.89 103 SER C C 1
ATOM 759 O O . SER A 1 104 ? 15.495 30.836 13.606 1.00 86.87 103 SER C O 1
ATOM 762 N N . GLU A 1 105 ? 15.653 28.781 12.667 1.00 85.87 104 GLU C N 1
ATOM 763 C CA . GLU A 1 105 ? 16.277 28.133 13.823 1.00 84.27 104 GLU C CA 1
ATOM 764 C C . GLU A 1 105 ? 15.437 28.313 15.087 1.00 74.71 104 GLU C C 1
ATOM 765 O O . GLU A 1 105 ? 15.964 28.561 16.174 1.00 81.53 104 GLU C O 1
ATOM 771 N N . GLU A 1 106 ? 14.116 28.190 14.936 1.00 68.37 105 GLU C N 1
ATOM 772 C CA . GLU A 1 106 ? 13.162 28.327 16.039 1.00 66.93 105 GLU C CA 1
ATOM 773 C C . GLU A 1 106 ? 13.257 29.694 16.712 1.00 69.08 105 GLU C C 1
ATOM 774 O O . GLU A 1 106 ? 12.964 29.834 17.902 1.00 75.94 105 GLU C O 1
ATOM 780 N N . ILE A 1 107 ? 13.664 30.712 15.959 1.00 70.61 106 ILE C N 1
ATOM 781 C CA . ILE A 1 107 ? 13.754 32.081 16.452 1.00 76.55 106 ILE C CA 1
ATOM 782 C C . ILE A 1 107 ? 12.875 32.959 15.575 1.00 74.75 106 ILE C C 1
ATOM 783 O O . ILE A 1 107 ? 13.036 32.979 14.349 1.00 70.79 106 ILE C O 1
ATOM 788 N N . LEU A 1 108 ? 11.952 33.682 16.201 1.00 72.37 107 LEU C N 1
ATOM 789 C CA . LEU A 1 108 ? 11.042 34.570 15.487 1.00 72.35 107 LEU C CA 1
ATOM 790 C C . LEU A 1 108 ? 11.643 35.970 15.473 1.00 81.13 107 LEU C C 1
ATOM 791 O O . LEU A 1 108 ? 11.777 36.608 16.523 1.00 87.43 107 LEU C O 1
ATOM 796 N N . LYS A 1 109 ? 12.009 36.445 14.286 1.00 79.84 108 LYS C N 1
ATOM 797 C CA . LYS A 1 109 ? 12.606 37.759 14.107 1.00 78.67 108 LYS C CA 1
ATOM 798 C C . LYS A 1 109 ? 11.674 38.634 13.281 1.00 76.34 108 LYS C C 1
ATOM 799 O O . LYS A 1 109 ? 11.090 38.175 12.296 1.00 75.98 108 LYS C O 1
ATOM 805 N N . SER A 1 110 ? 11.541 39.895 13.686 1.00 85.37 109 SER C N 1
ATOM 806 C CA . SER A 1 110 ? 10.678 40.824 12.972 1.00 78.45 109 SER C CA 1
ATOM 807 C C . SER A 1 110 ? 11.247 41.141 11.593 1.00 83.02 109 SER C C 1
ATOM 808 O O . SER A 1 110 ? 12.461 41.102 11.370 1.00 81.66 109 SER C O 1
ATOM 811 N N . ASP A 1 111 ? 10.352 41.454 10.660 1.00 98.57 110 ASP C N 1
ATOM 812 C CA . ASP A 1 111 ? 10.736 41.748 9.286 1.00 94.88 110 ASP C CA 1
ATOM 813 C C . ASP A 1 111 ? 9.852 42.882 8.775 1.00 101.74 110 ASP C C 1
ATOM 814 O O . ASP A 1 111 ? 9.113 43.513 9.537 1.00 98.70 110 ASP C O 1
ATOM 819 N N . LYS A 1 112 ? 9.935 43.143 7.472 1.00 99.33 111 LYS C N 1
ATOM 820 C CA . LYS A 1 112 ? 9.172 44.226 6.866 1.00 94.55 111 LYS C CA 1
ATOM 821 C C . LYS A 1 112 ? 7.677 43.945 6.945 1.00 89.14 111 LYS C C 1
ATOM 822 O O . LYS A 1 112 ? 7.232 42.805 6.788 1.00 82.12 111 LYS C O 1
ATOM 828 N N . GLN A 1 113 ? 6.899 44.997 7.192 1.00 88.14 112 GLN C N 1
ATOM 829 C CA . GLN A 1 113 ? 5.449 44.860 7.220 1.00 87.95 112 GLN C CA 1
ATOM 830 C C . GLN A 1 113 ? 4.928 44.577 5.816 1.00 90.35 112 GLN C C 1
ATOM 831 O O . GLN A 1 113 ? 5.266 45.281 4.860 1.00 95.76 112 GLN C O 1
ATOM 837 N N . LEU A 1 114 ? 4.102 43.544 5.697 1.00 90.02 113 LEU C N 1
ATOM 838 C CA . LEU A 1 114 ? 3.668 43.040 4.404 1.00 82.60 113 LEU C CA 1
ATOM 839 C C . LEU A 1 114 ? 2.343 43.672 3.992 1.00 82.06 113 LEU C C 1
ATOM 840 O O . LEU A 1 114 ? 1.521 44.049 4.833 1.00 87.95 113 LEU C O 1
ATOM 845 N N . SER A 1 115 ? 2.144 43.789 2.680 1.00 85.03 114 SER C N 1
ATOM 846 C CA . SER A 1 115 ? 0.918 44.330 2.101 1.00 85.60 114 SER C CA 1
ATOM 847 C C . SER A 1 115 ? 0.123 43.175 1.502 1.00 68.67 114 SER C C 1
ATOM 848 O O . SER A 1 115 ? 0.562 42.549 0.531 1.00 72.34 114 SER C O 1
ATOM 851 N N . VAL A 1 116 ? -1.044 42.897 2.078 1.00 57.89 115 VAL C N 1
ATOM 852 C CA . VAL A 1 116 ? -1.881 41.771 1.680 1.00 71.65 115 VAL C CA 1
ATOM 853 C C . VAL A 1 116 ? -3.305 42.268 1.480 1.00 71.17 115 VAL C C 1
ATOM 854 O O . VAL A 1 116 ? -3.850 42.961 2.344 1.00 81.17 115 VAL C O 1
ATOM 858 N N . ASP A 1 117 ? -3.905 41.909 0.348 1.00 59.52 116 ASP C N 1
ATOM 859 C CA . ASP A 1 117 ? -5.293 42.265 0.093 1.00 62.87 116 ASP C CA 1
ATOM 860 C C . ASP A 1 117 ? -6.221 41.502 1.031 1.00 67.70 116 ASP C C 1
ATOM 861 O O . ASP A 1 117 ? -5.958 40.359 1.412 1.00 66.60 116 ASP C O 1
ATOM 866 N N . ALA A 1 118 ? -7.327 42.153 1.398 1.00 76.98 117 ALA C N 1
ATOM 867 C CA . ALA A 1 118 ? -8.318 41.543 2.276 1.00 60.58 117 ALA C CA 1
ATOM 868 C C . ALA A 1 118 ? -9.031 40.360 1.636 1.00 53.54 117 ALA C C 1
ATOM 869 O O . ALA A 1 118 ? -9.679 39.591 2.354 1.00 53.22 117 ALA C O 1
ATOM 871 N N . GLN A 1 119 ? -8.922 40.191 0.318 1.00 54.67 118 GLN C N 1
ATOM 872 C CA . GLN A 1 119 ? -9.575 39.086 -0.374 1.00 63.80 118 GLN C CA 1
ATOM 873 C C . GLN A 1 119 ? -8.870 37.753 -0.166 1.00 61.23 118 GLN C C 1
ATOM 874 O O . GLN A 1 119 ? -9.287 36.757 -0.767 1.00 55.90 118 GLN C O 1
ATOM 880 N N . PHE A 1 120 ? -7.822 37.705 0.659 1.00 59.82 119 PHE C N 1
ATOM 881 C CA . PHE A 1 120 ? -7.142 36.449 0.949 1.00 51.71 119 PHE C CA 1
ATOM 882 C C . PHE A 1 120 ? -7.811 35.655 2.063 1.00 56.22 119 PHE C C 1
ATOM 883 O O . PHE A 1 120 ? -7.634 34.434 2.125 1.00 54.35 119 PHE C O 1
ATOM 891 N N . PHE A 1 121 ? -8.571 36.310 2.936 1.00 56.95 120 PHE C N 1
ATOM 892 C CA . PHE A 1 121 ? -9.099 35.686 4.141 1.00 55.06 120 PHE C CA 1
ATOM 893 C C . PHE A 1 121 ? -10.620 35.730 4.126 1.00 53.33 120 PHE C C 1
ATOM 894 O O . PHE A 1 121 ? -11.213 36.791 3.906 1.00 64.42 120 PHE C O 1
ATOM 902 N N . THR A 1 122 ? -11.245 34.573 4.357 1.00 59.83 121 THR C N 1
ATOM 903 C CA . THR A 1 122 ? -12.698 34.532 4.491 1.00 76.89 121 THR C CA 1
ATOM 904 C C . THR A 1 122 ? -13.159 35.330 5.705 1.00 73.49 121 THR C C 1
ATOM 905 O O . THR A 1 122 ? -14.118 36.108 5.621 1.00 72.36 121 THR C O 1
ATOM 909 N N . LYS A 1 123 ? -12.482 35.158 6.837 1.00 86.63 122 LYS C N 1
ATOM 910 C CA . LYS A 1 123 ? -12.740 35.867 8.083 1.00 87.20 122 LYS C CA 1
ATOM 911 C C . LYS A 1 123 ? -11.836 37.094 8.188 1.00 85.50 122 LYS C C 1
ATOM 912 O O . LYS A 1 123 ? -10.636 37.007 7.902 1.00 96.07 122 LYS C O 1
ATOM 918 N N . PRO A 1 124 ? -12.391 38.241 8.579 1.00 87.72 123 PRO C N 1
ATOM 919 C CA . PRO A 1 124 ? -11.565 39.442 8.738 1.00 86.45 123 PRO C CA 1
ATOM 920 C C . PRO A 1 124 ? -10.455 39.218 9.756 1.00 88.45 123 PRO C C 1
ATOM 921 O O . PRO A 1 124 ? -10.650 38.569 10.786 1.00 101.25 123 PRO C O 1
ATOM 925 N N . LEU A 1 125 ? -9.283 39.767 9.457 1.00 67.51 124 LEU C N 1
ATOM 926 C CA . LEU A 1 125 ? -8.075 39.554 10.250 1.00 70.83 124 LEU C CA 1
ATOM 927 C C . LEU A 1 125 ? -7.719 40.867 10.944 1.00 89.70 124 LEU C C 1
ATOM 928 O O . LEU A 1 125 ? -7.037 41.722 10.378 1.00 101.51 124 LEU C O 1
ATOM 933 N N . THR A 1 126 ? -8.181 41.020 12.186 1.00 86.46 125 THR C N 1
ATOM 934 C CA . THR A 1 126 ? -7.880 42.232 12.941 1.00 74.41 125 THR C CA 1
ATOM 935 C C . THR A 1 126 ? -6.422 42.249 13.384 1.00 73.38 125 THR C C 1
ATOM 936 O O . THR A 1 126 ? -5.655 43.145 13.014 1.00 87.93 125 THR C O 1
ATOM 940 N N . ASP A 1 127 ? -6.021 41.259 14.176 1.00 78.03 126 ASP C N 1
ATOM 941 C CA . ASP A 1 127 ? -4.649 41.128 14.659 1.00 75.52 126 ASP C CA 1
ATOM 942 C C . ASP A 1 127 ? -4.029 39.930 13.946 1.00 63.55 126 ASP C C 1
ATOM 943 O O . ASP A 1 127 ? -4.318 38.778 14.283 1.00 68.58 126 ASP C O 1
ATOM 948 N N . GLY A 1 128 ? -3.175 40.204 12.959 1.00 60.75 127 GLY C N 1
ATOM 949 C CA . GLY A 1 128 ? -2.596 39.158 12.151 1.00 57.91 127 GLY C CA 1
ATOM 950 C C . GLY A 1 128 ? -1.084 39.255 12.100 1.00 58.52 127 GLY C C 1
ATOM 951 O O . GLY A 1 128 ? -0.491 40.305 12.351 1.00 71.68 127 GLY C O 1
ATOM 952 N N . MET A 1 129 ? -0.465 38.124 11.764 1.00 56.54 128 MET C N 1
ATOM 953 C CA . MET A 1 129 ? 0.979 38.024 11.607 1.00 57.13 128 MET C CA 1
ATOM 954 C C . MET A 1 129 ? 1.306 37.288 10.318 1.00 57.62 128 MET C C 1
ATOM 955 O O . MET A 1 129 ? 0.608 36.344 9.936 1.00 54.63 128 MET C O 1
ATOM 960 N N . ALA A 1 130 ? 2.373 37.725 9.653 1.00 56.18 129 ALA C N 1
ATOM 961 C CA . ALA A 1 130 ? 2.910 37.049 8.479 1.00 56.11 129 ALA C CA 1
ATOM 962 C C . ALA A 1 130 ? 4.311 36.562 8.815 1.00 67.32 129 ALA C C 1
ATOM 963 O O . ALA A 1 130 ? 5.177 37.363 9.183 1.00 66.36 129 ALA C O 1
ATOM 965 N N . ILE A 1 131 ? 4.531 35.255 8.690 1.00 61.55 130 ILE C N 1
ATOM 966 C CA . ILE A 1 131 ? 5.790 34.622 9.065 1.00 65.58 130 ILE C CA 1
ATOM 967 C C . ILE A 1 131 ? 6.367 33.928 7.841 1.00 68.83 130 ILE C C 1
ATOM 968 O O . ILE A 1 131 ? 5.660 33.182 7.152 1.00 73.58 130 ILE C O 1
ATOM 973 N N . ARG A 1 132 ? 7.647 34.175 7.573 1.00 63.33 131 ARG C N 1
ATOM 974 C CA . ARG A 1 132 ? 8.345 33.608 6.422 1.00 71.53 131 ARG C CA 1
ATOM 975 C C . ARG A 1 132 ? 9.245 32.483 6.921 1.00 65.80 131 ARG C C 1
ATOM 976 O O . ARG A 1 132 ? 10.341 32.728 7.429 1.00 69.88 131 ARG C O 1
ATOM 984 N N . SER A 1 133 ? 8.776 31.244 6.775 1.00 57.53 132 SER C N 1
ATOM 985 C CA . SER A 1 133 ? 9.502 30.071 7.239 1.00 68.57 132 SER C CA 1
ATOM 986 C C . SER A 1 133 ? 9.530 29.010 6.150 1.00 74.12 132 SER C C 1
ATOM 987 O O . SER A 1 133 ? 8.513 28.750 5.499 1.00 75.44 132 SER C O 1
ATOM 990 N N . GLU A 1 134 ? 10.703 28.400 5.963 1.00 71.95 133 GLU C N 1
ATOM 991 C CA . GLU A 1 134 ? 10.891 27.299 5.015 1.00 66.00 133 GLU C CA 1
ATOM 992 C C . GLU A 1 134 ? 10.481 27.695 3.598 1.00 73.70 133 GLU C C 1
ATOM 993 O O . GLU A 1 134 ? 9.930 26.890 2.844 1.00 79.17 133 GLU C O 1
ATOM 999 N N . GLY A 1 135 ? 10.751 28.945 3.232 1.00 75.76 134 GLY C N 1
ATOM 1000 C CA . GLY A 1 135 ? 10.456 29.419 1.896 1.00 82.40 134 GLY C CA 1
ATOM 1001 C C . GLY A 1 135 ? 9.002 29.721 1.619 1.00 72.89 134 GLY C C 1
ATOM 1002 O O . GLY A 1 135 ? 8.654 30.006 0.468 1.00 71.00 134 GLY C O 1
ATOM 1003 N N . LYS A 1 136 ? 8.141 29.669 2.630 1.00 80.44 135 LYS C N 1
ATOM 1004 C CA . LYS A 1 136 ? 6.721 29.943 2.479 1.00 60.75 135 LYS C CA 1
ATOM 1005 C C . LYS A 1 136 ? 6.314 31.077 3.412 1.00 62.01 135 LYS C C 1
ATOM 1006 O O . LYS A 1 136 ? 7.065 31.484 4.301 1.00 79.03 135 LYS C O 1
ATOM 1012 N N . ILE A 1 137 ? 5.105 31.587 3.197 1.00 56.43 136 ILE C N 1
ATOM 1013 C CA . ILE A 1 137 ? 4.544 32.665 4.004 1.00 42.55 136 ILE C CA 1
ATOM 1014 C C . ILE A 1 137 ? 3.334 32.112 4.741 1.00 45.66 136 ILE C C 1
ATOM 1015 O O . ILE A 1 137 ? 2.376 31.650 4.110 1.00 50.83 136 ILE C O 1
ATOM 1020 N N . TYR A 1 138 ? 3.375 32.162 6.069 1.00 49.93 137 TYR C N 1
ATOM 1021 C CA . TYR A 1 138 ? 2.281 31.698 6.912 1.00 48.25 137 TYR C CA 1
ATOM 1022 C C . TYR A 1 138 ? 1.579 32.897 7.533 1.00 46.34 137 TYR C C 1
ATOM 1023 O O . TYR A 1 138 ? 2.221 33.730 8.182 1.00 61.19 137 TYR C O 1
ATOM 1032 N N . PHE A 1 139 ? 0.267 32.979 7.335 1.00 38.17 138 PHE C N 1
ATOM 1033 C CA . PHE A 1 139 ? -0.544 34.064 7.869 1.00 52.27 138 PHE C CA 1
ATOM 1034 C C . PHE A 1 139 ? -1.229 33.582 9.141 1.00 58.64 138 PHE C C 1
ATOM 1035 O O . PHE A 1 139 ? -1.960 32.586 9.120 1.00 48.96 138 PHE C O 1
ATOM 1043 N N . VAL A 1 140 ? -0.995 34.292 10.242 1.00 55.53 139 VAL C N 1
ATOM 1044 C CA . VAL A 1 140 ? -1.378 33.844 11.575 1.00 53.80 139 VAL C CA 1
ATOM 1045 C C . VAL A 1 140 ? -2.355 34.846 12.174 1.00 49.58 139 VAL C C 1
ATOM 1046 O O . VAL A 1 140 ? -2.092 36.053 12.174 1.00 43.89 139 VAL C O 1
ATOM 1050 N N . ASP A 1 141 ? -3.479 34.340 12.679 1.00 44.48 140 ASP C N 1
ATOM 1051 C CA . ASP A 1 141 ? -4.447 35.155 13.405 1.00 45.90 140 ASP C CA 1
ATOM 1052 C C . ASP A 1 141 ? -4.006 35.227 14.862 1.00 55.88 140 ASP C C 1
ATOM 1053 O O . ASP A 1 141 ? -4.088 34.233 15.591 1.00 58.62 140 ASP C O 1
ATOM 1058 N N . LYS A 1 142 ? -3.537 36.403 15.286 1.00 57.39 141 LYS C N 1
ATOM 1059 C CA . LYS A 1 142 ? -2.989 36.548 16.632 1.00 58.11 141 LYS C CA 1
ATOM 1060 C C 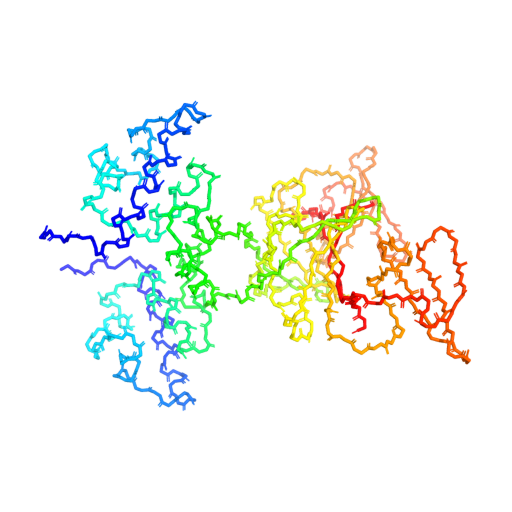. LYS A 1 142 ? -4.039 36.239 17.693 1.00 63.79 141 LYS C C 1
ATOM 1061 O O . LYS A 1 142 ? -3.765 35.528 18.668 1.00 70.43 141 LYS C O 1
ATOM 1067 N N . GLN A 1 143 ? -5.248 36.765 17.519 1.00 68.68 142 GLN C N 1
ATOM 1068 C CA . GLN A 1 143 ? -6.354 36.551 18.450 1.00 83.18 142 GLN C CA 1
ATOM 1069 C C . GLN A 1 143 ? -7.355 35.607 17.785 1.00 62.70 142 GLN C C 1
ATOM 1070 O O . GLN A 1 143 ? -8.321 36.040 17.153 1.00 68.65 142 GLN C O 1
ATOM 1076 N N . ALA A 1 144 ? -7.115 34.307 17.943 1.00 55.03 143 ALA C N 1
ATOM 1077 C CA . ALA A 1 144 ? -7.972 33.264 17.403 1.00 58.16 143 ALA C CA 1
ATOM 1078 C C . ALA A 1 144 ? -8.301 32.267 18.502 1.00 52.56 143 ALA C C 1
ATOM 1079 O O . ALA A 1 144 ? -7.428 31.888 19.289 1.00 50.50 143 ALA C O 1
ATOM 1081 N N . SER A 1 145 ? -9.561 31.846 18.553 1.00 54.54 144 SER C N 1
ATOM 1082 C CA . SER A 1 145 ? -9.978 30.838 19.515 1.00 53.77 144 SER C CA 1
ATOM 1083 C C . SER A 1 145 ? -9.284 29.511 19.229 1.00 52.10 144 SER C C 1
ATOM 1084 O O . SER A 1 145 ? -9.013 29.162 18.076 1.00 51.01 144 SER C O 1
ATOM 1087 N N . LEU A 1 146 ? -8.998 28.768 20.295 1.00 54.48 145 LEU C N 1
ATOM 1088 C CA . LEU A 1 146 ? -8.242 27.522 20.183 1.00 58.72 145 LEU C CA 1
ATOM 1089 C C . LEU A 1 146 ? -9.095 26.478 19.474 1.00 57.68 145 LEU C C 1
ATOM 1090 O O . LEU A 1 146 ? -10.022 25.911 20.054 1.00 60.19 145 LEU C O 1
ATOM 1095 N N . SER A 1 147 ? -8.779 26.225 18.206 1.00 45.89 146 SER C N 1
ATOM 1096 C CA . SER A 1 147 ? -9.456 25.215 17.409 1.00 48.09 146 SER C CA 1
ATOM 1097 C C . SER A 1 147 ? -8.417 24.315 16.756 1.00 51.83 146 SER C C 1
ATOM 1098 O O . SER A 1 147 ? -7.287 24.736 16.492 1.00 40.02 146 SER C O 1
ATOM 1101 N N . ASP A 1 148 ? -8.809 23.067 16.509 1.00 50.97 147 ASP C N 1
ATOM 1102 C CA . ASP A 1 148 ? -7.905 22.099 15.899 1.00 35.30 147 ASP C CA 1
ATOM 1103 C C . ASP A 1 148 ? -7.445 22.594 14.535 1.00 44.34 147 ASP C C 1
ATOM 1104 O O . ASP A 1 148 ? -8.252 22.734 13.610 1.00 56.63 147 ASP C O 1
ATOM 1109 N N . GLY A 1 149 ? -6.152 22.860 14.414 1.00 41.47 148 GLY C N 1
ATOM 1110 C CA . GLY A 1 149 ? -5.616 23.356 13.163 1.00 40.69 148 GLY C CA 1
ATOM 1111 C C . GLY A 1 149 ? -4.133 23.618 13.272 1.00 38.80 148 GLY C C 1
ATOM 1112 O O . GLY A 1 149 ? -3.453 23.080 14.148 1.00 41.87 148 GLY C O 1
ATOM 1113 N N . LEU A 1 150 ? -3.636 24.456 12.366 1.00 42.88 149 LEU C N 1
ATOM 1114 C CA . LEU A 1 150 ? -2.224 24.811 12.327 1.00 39.71 149 LEU C CA 1
ATOM 1115 C C . LEU A 1 150 ? -1.997 26.076 13.145 1.00 48.06 149 LEU C C 1
ATOM 1116 O O . LEU A 1 150 ? -2.684 27.082 12.948 1.00 50.65 149 LEU C O 1
ATOM 1121 N N . TRP A 1 151 ? -1.032 26.022 14.062 1.00 48.55 150 TRP C N 1
ATOM 1122 C CA . TRP A 1 151 ? -0.819 27.101 15.015 1.00 44.51 150 TRP C CA 1
ATOM 1123 C C . TRP A 1 151 ? 0.659 27.436 15.132 1.00 47.17 150 TRP C C 1
ATOM 1124 O O . TRP A 1 151 ? 1.513 26.546 15.109 1.00 46.10 150 TRP C O 1
ATOM 1135 N N . LEU A 1 152 ? 0.948 28.730 15.256 1.00 47.43 151 LEU C N 1
ATOM 1136 C CA . LEU A 1 152 ? 2.278 29.202 15.621 1.00 46.99 151 LEU C CA 1
ATOM 1137 C C . LEU A 1 152 ? 2.390 29.153 17.140 1.00 55.68 151 LEU C C 1
ATOM 1138 O O . LEU A 1 152 ? 1.701 29.899 17.843 1.00 57.33 151 LEU C O 1
ATOM 1143 N N . VAL A 1 153 ? 3.250 28.275 17.651 1.00 60.19 152 VAL C N 1
ATOM 1144 C CA . VAL A 1 153 ? 3.294 27.985 19.077 1.00 66.53 152 VAL C CA 1
ATOM 1145 C C . VAL A 1 153 ? 4.688 28.274 19.618 1.00 75.97 152 VAL C C 1
ATOM 1146 O O . VAL A 1 153 ? 5.666 28.391 18.874 1.00 69.95 152 VAL C O 1
ATOM 1150 N N . ASP A 1 154 ? 4.762 28.391 20.942 1.00 87.79 153 ASP C N 1
ATOM 1151 C CA . ASP A 1 154 ? 6.011 28.605 21.666 1.00 77.10 153 ASP C CA 1
ATOM 1152 C C . ASP A 1 154 ? 6.157 27.477 22.680 1.00 80.21 153 ASP C C 1
ATOM 1153 O O . ASP A 1 154 ? 5.371 27.385 23.629 1.00 75.85 153 ASP C O 1
ATOM 1158 N N . ILE A 1 155 ? 7.157 26.625 22.482 1.00 73.85 154 ILE C N 1
ATOM 1159 C CA . ILE A 1 155 ? 7.394 25.471 23.341 1.00 85.71 154 ILE C CA 1
ATOM 1160 C C . ILE A 1 155 ? 8.713 25.710 24.065 1.00 84.21 154 ILE C C 1
ATOM 1161 O O . ILE A 1 155 ? 9.792 25.446 23.520 1.00 74.99 154 ILE C O 1
ATOM 1166 N N . GLU A 1 156 ? 8.625 26.212 25.299 1.00 85.03 155 GLU C N 1
ATOM 1167 C CA . GLU A 1 156 ? 9.792 26.446 26.153 1.00 77.85 155 GLU C CA 1
ATOM 1168 C C . GLU A 1 156 ? 10.834 27.323 25.460 1.00 73.57 155 GLU C C 1
ATOM 1169 O O . GLU A 1 156 ? 12.037 27.063 25.519 1.00 65.30 155 GLU C O 1
ATOM 1175 N N . GLY A 1 157 ? 10.363 28.379 24.796 1.00 83.42 156 GLY C N 1
ATOM 1176 C CA . GLY A 1 157 ? 11.230 29.342 24.152 1.00 68.23 156 GLY C CA 1
ATOM 1177 C C . GLY A 1 157 ? 11.430 29.136 22.665 1.00 73.24 156 GLY C C 1
ATOM 1178 O O . GLY A 1 157 ? 11.933 30.046 21.994 1.00 75.06 156 GLY C O 1
ATOM 1179 N N . ALA A 1 158 ? 11.051 27.979 22.130 1.00 78.33 157 ALA C N 1
ATOM 1180 C CA . ALA A 1 158 ? 11.237 27.673 20.718 1.00 66.08 157 ALA C CA 1
ATOM 1181 C C . ALA A 1 158 ? 9.963 27.989 19.947 1.00 64.60 157 ALA C C 1
ATOM 1182 O O . ALA A 1 158 ? 8.869 27.573 20.345 1.00 69.22 157 ALA C O 1
ATOM 1184 N N . ILE A 1 159 ? 10.109 28.719 18.844 1.00 59.29 158 ILE C N 1
ATOM 1185 C CA . ILE A 1 159 ? 8.993 29.097 17.986 1.00 67.33 158 ILE C CA 1
ATOM 1186 C C . ILE A 1 159 ? 8.943 28.131 16.812 1.00 73.51 158 ILE C C 1
ATOM 1187 O O . ILE A 1 159 ? 9.956 27.914 16.135 1.00 70.23 158 ILE C O 1
ATOM 1192 N N . SER A 1 160 ? 7.772 27.548 16.569 1.00 70.15 159 SER C N 1
ATOM 1193 C CA . SER A 1 160 ? 7.633 26.571 15.499 1.00 55.01 159 SER C CA 1
ATOM 1194 C C . SER A 1 160 ? 6.178 26.502 15.066 1.00 49.53 159 SER C C 1
ATOM 1195 O O . SER A 1 160 ? 5.270 26.896 15.802 1.00 51.45 159 SER C O 1
ATOM 1198 N N . ILE A 1 161 ? 5.973 25.990 13.856 1.00 59.33 160 ILE C N 1
ATOM 1199 C CA . ILE A 1 161 ? 4.638 25.755 13.318 1.00 59.94 160 ILE C CA 1
ATOM 1200 C C . ILE A 1 161 ? 4.249 24.318 13.639 1.00 56.87 160 ILE C C 1
ATOM 1201 O O . ILE A 1 161 ? 4.962 23.378 13.273 1.00 52.87 160 ILE C O 1
ATOM 1206 N N . ARG A 1 162 ? 3.121 24.146 14.324 1.00 45.58 161 ARG C N 1
ATOM 1207 C CA . ARG A 1 162 ? 2.666 22.831 14.750 1.00 35.09 161 ARG C CA 1
ATOM 1208 C C . ARG A 1 162 ? 1.181 22.676 14.463 1.00 38.21 161 ARG C C 1
ATOM 1209 O O . ARG A 1 162 ? 0.435 23.658 14.398 1.00 36.95 161 ARG C O 1
ATOM 1217 N N . GLU A 1 163 ? 0.759 21.425 14.294 1.00 33.51 162 GLU C N 1
ATOM 1218 C CA . GLU A 1 163 ? -0.642 21.083 14.076 1.00 41.73 162 GLU C CA 1
ATOM 1219 C C . GLU A 1 163 ? -1.241 20.656 15.411 1.00 44.64 162 GLU C C 1
ATOM 1220 O O . GLU A 1 163 ? -0.968 19.555 15.898 1.00 48.98 162 GLU C O 1
ATOM 1226 N N . LEU A 1 164 ? -2.056 21.527 16.000 1.00 50.82 163 LEU C N 1
ATOM 1227 C CA . LEU A 1 164 ? -2.637 21.276 17.311 1.00 36.11 163 LEU C CA 1
ATOM 1228 C C . LEU A 1 164 ? -3.963 20.542 17.166 1.00 34.86 163 LEU C C 1
ATOM 1229 O O . LEU A 1 164 ? -4.815 20.933 16.361 1.00 38.98 163 LEU C O 1
ATOM 1234 N N . THR A 1 165 ? -4.132 19.479 17.949 1.00 40.58 164 THR C N 1
ATOM 1235 C CA . THR A 1 165 ? -5.370 18.712 17.989 1.00 37.82 164 THR C CA 1
ATOM 1236 C C . THR A 1 165 ? -5.804 18.588 19.440 1.00 42.83 164 THR C C 1
ATOM 1237 O O . THR A 1 165 ? -5.095 17.983 20.251 1.00 44.31 164 THR C O 1
ATOM 1241 N N . LYS A 1 166 ? -6.959 19.161 19.766 1.00 42.52 165 LYS C N 1
ATOM 1242 C CA . LYS A 1 166 ? -7.431 19.152 21.143 1.00 37.97 165 LYS C CA 1
ATOM 1243 C C . LYS A 1 166 ? -7.906 17.760 21.543 1.00 41.14 165 LYS C C 1
ATOM 1244 O O . LYS A 1 166 ? -8.533 17.047 20.756 1.00 50.34 165 LYS C O 1
ATOM 1250 N N . LEU A 1 167 ? -7.602 17.382 22.780 1.00 47.56 166 LEU C N 1
ATOM 1251 C CA . LEU A 1 167 ? -7.971 16.099 23.352 1.00 40.51 166 LEU C CA 1
ATOM 1252 C C . LEU A 1 167 ? -8.680 16.322 24.678 1.00 44.76 166 LEU C C 1
ATOM 1253 O O . LEU A 1 167 ? -8.447 17.335 25.346 1.00 43.16 166 LEU C O 1
ATOM 1258 N N . PRO A 1 168 ? -9.557 15.400 25.081 1.00 52.94 167 PRO C N 1
ATOM 1259 C CA . PRO A 1 168 ? -10.281 15.581 26.345 1.00 49.83 167 PRO C CA 1
ATOM 1260 C C . PRO A 1 168 ? -9.333 15.593 27.534 1.00 52.58 167 PRO C C 1
ATOM 1261 O O . PRO A 1 168 ? -8.274 14.961 27.523 1.00 52.68 167 PRO C O 1
ATOM 1265 N N . GLY A 1 169 ? -9.727 16.327 28.570 1.00 48.75 168 GLY C N 1
ATOM 1266 C CA . GLY A 1 169 ? -8.867 16.536 29.715 1.00 49.86 168 GLY C CA 1
ATOM 1267 C C . GLY A 1 169 ? -7.950 17.729 29.604 1.00 49.28 168 GLY C C 1
ATOM 1268 O O . GLY A 1 169 ? -6.903 17.749 30.261 1.00 52.17 168 GLY C O 1
ATOM 1269 N N . ARG A 1 170 ? -8.309 18.724 28.792 1.00 48.55 169 ARG C N 1
ATOM 1270 C CA . ARG A 1 170 ? -7.471 19.895 28.538 1.00 48.08 169 ARG C CA 1
ATOM 1271 C C . ARG A 1 170 ? -6.085 19.480 28.048 1.00 46.21 169 ARG C C 1
ATOM 1272 O O . ARG A 1 170 ? -5.056 19.990 28.495 1.00 50.66 169 ARG C O 1
ATOM 1280 N N . LYS A 1 171 ? -6.069 18.535 27.115 1.00 45.81 170 LYS C N 1
ATOM 1281 C CA . LYS A 1 171 ? -4.840 18.028 26.526 1.00 42.82 170 LYS C CA 1
ATOM 1282 C C . LYS A 1 171 ? -4.710 18.503 25.085 1.00 43.16 170 LYS C C 1
ATOM 1283 O O . LYS A 1 171 ? -5.647 19.043 24.491 1.00 47.45 170 LYS C O 1
ATOM 1289 N N . LEU A 1 172 ? -3.520 18.291 24.529 1.00 44.42 171 LEU C N 1
ATOM 1290 C CA . LEU A 1 172 ? -3.217 18.654 23.153 1.00 42.88 171 LEU C CA 1
ATOM 1291 C C . LEU A 1 172 ? -2.471 17.508 22.488 1.00 56.14 171 LEU C C 1
ATOM 1292 O O . LEU A 1 172 ? -1.826 16.692 23.151 1.00 56.38 171 LEU C O 1
ATOM 1297 N N . HIS A 1 173 ? -2.569 17.454 21.163 1.00 58.00 172 HIS C N 1
ATOM 1298 C CA . HIS A 1 173 ? -1.820 16.502 20.346 1.00 40.72 172 HIS C CA 1
ATOM 1299 C C . HIS A 1 173 ? -0.972 17.322 19.378 1.00 47.08 172 HIS C C 1
ATOM 1300 O O . HIS A 1 173 ? -1.428 17.690 18.293 1.00 58.35 172 HIS C O 1
ATOM 1307 N N . VAL A 1 174 ? 0.262 17.608 19.777 1.00 45.99 173 VAL C N 1
ATOM 1308 C CA . VAL A 1 174 ? 1.160 18.419 18.965 1.00 43.09 173 VAL C CA 1
ATOM 1309 C C . VAL A 1 174 ? 1.805 17.538 17.905 1.00 47.55 173 VAL C C 1
ATOM 1310 O O . VAL A 1 174 ? 2.336 16.463 18.210 1.00 61.01 173 VAL C O 1
ATOM 1314 N N . ALA A 1 175 ? 1.761 17.990 16.654 1.00 40.61 174 ALA C N 1
ATOM 1315 C CA . ALA A 1 175 ? 2.312 17.247 15.532 1.00 40.24 174 ALA C CA 1
ATOM 1316 C C . ALA A 1 175 ? 3.126 18.182 14.649 1.00 44.56 174 ALA C C 1
ATOM 1317 O O . ALA A 1 175 ? 2.920 19.398 14.635 1.00 39.82 174 ALA C O 1
ATOM 1319 N N . GLY A 1 176 ? 4.057 17.592 13.904 1.00 47.81 175 GLY C N 1
ATOM 1320 C CA . GLY A 1 176 ? 4.923 18.354 13.027 1.00 48.80 175 GLY C CA 1
ATOM 1321 C C . GLY A 1 176 ? 6.345 17.834 13.014 1.00 46.59 175 GLY C C 1
ATOM 1322 O O . GLY A 1 176 ? 7.072 18.010 12.031 1.00 60.66 175 GLY C O 1
ATOM 1323 N N . GLY A 1 177 ? 6.754 17.189 14.104 1.00 47.18 176 GLY C N 1
ATOM 1324 C CA . GLY A 1 177 ? 8.069 16.597 14.203 1.00 49.66 176 GLY C CA 1
ATOM 1325 C C . GLY A 1 177 ? 8.090 15.171 13.690 1.00 44.48 176 GLY C C 1
ATOM 1326 O O . GLY A 1 177 ? 7.146 14.684 13.065 1.00 52.12 176 GLY C O 1
ATOM 1327 N N . LYS A 1 178 ? 9.207 14.492 13.964 1.00 47.07 177 LYS C N 1
ATOM 1328 C CA . LYS A 1 178 ? 9.339 13.095 13.561 1.00 51.03 177 LYS C CA 1
ATOM 1329 C C . LYS A 1 178 ? 8.281 12.229 14.232 1.00 55.10 177 LYS C C 1
ATOM 1330 O O . LYS A 1 178 ? 7.698 11.342 13.596 1.00 49.49 177 LYS C O 1
ATOM 1336 N N . VAL A 1 179 ? 8.020 12.469 15.513 1.00 56.11 178 VAL C N 1
ATOM 1337 C CA . VAL A 1 179 ? 6.982 11.752 16.250 1.00 47.58 178 VAL C CA 1
ATOM 1338 C C . VAL A 1 179 ? 6.123 12.762 17.002 1.00 44.56 178 VAL C C 1
ATOM 1339 O O . VAL A 1 179 ? 6.661 13.636 17.695 1.00 43.73 178 VAL C O 1
ATOM 1343 N N . PRO A 1 180 ? 4.799 12.692 16.889 1.00 49.87 179 PRO C N 1
ATOM 1344 C CA . PRO A 1 180 ? 3.944 13.604 17.655 1.00 51.08 179 PRO C CA 1
ATOM 1345 C C . PRO A 1 180 ? 3.906 13.228 19.128 1.00 60.74 179 PRO C C 1
ATOM 1346 O O . PRO A 1 180 ? 4.219 12.103 19.525 1.00 55.79 179 PRO C O 1
ATOM 1350 N N . PHE A 1 181 ? 3.509 14.200 19.947 1.00 58.06 180 PHE C N 1
ATOM 1351 C CA . PHE A 1 181 ? 3.451 14.015 21.389 1.00 66.44 180 PHE C CA 1
ATOM 1352 C C . PHE A 1 181 ? 2.205 14.692 21.942 1.00 70.41 180 PHE C C 1
ATOM 1353 O O . PHE A 1 181 ? 1.585 15.534 21.288 1.00 59.38 180 PHE C O 1
ATOM 1361 N N . GLU A 1 182 ? 1.843 14.307 23.164 1.00 70.89 181 GLU C N 1
ATOM 1362 C CA . GLU A 1 182 ? 0.683 14.849 23.853 1.00 57.79 181 GLU C CA 1
ATOM 1363 C C . GLU A 1 182 ? 1.118 15.613 25.096 1.00 51.44 181 GLU C C 1
ATOM 1364 O O . GLU A 1 182 ? 2.103 15.259 25.752 1.00 62.95 181 GLU C O 1
ATOM 1370 N N . CYS A 1 183 ? 0.370 16.667 25.411 1.00 51.14 182 CYS C N 1
ATOM 1371 C CA . CYS A 1 183 ? 0.622 17.487 26.589 1.00 48.48 182 CYS C CA 1
ATOM 1372 C C . CYS A 1 183 ? -0.649 18.266 26.903 1.00 45.80 182 CYS C C 1
ATOM 1373 O O . CYS A 1 183 ? -1.671 18.121 26.227 1.00 42.34 182 CYS C O 1
ATOM 1376 N N . GLY A 1 184 ? -0.577 19.101 27.940 1.00 52.91 183 GLY C N 1
ATOM 1377 C CA . GLY A 1 184 ? -1.717 19.901 28.334 1.00 50.18 183 GLY C CA 1
ATOM 1378 C C . GLY A 1 184 ? -1.838 21.189 27.540 1.00 45.76 183 GLY C C 1
ATOM 1379 O O . GLY A 1 184 ? -0.939 21.586 26.800 1.00 54.45 183 GLY C O 1
ATOM 1380 N N . ILE A 1 185 ? -2.988 21.848 27.706 1.00 46.41 184 ILE C N 1
ATOM 1381 C CA . ILE A 1 185 ? -3.228 23.117 27.023 1.00 51.11 184 ILE C CA 1
ATOM 1382 C C . ILE A 1 185 ? -2.233 24.172 27.491 1.00 70.06 184 ILE C C 1
ATOM 1383 O O . ILE A 1 185 ? -1.677 24.926 26.684 1.00 67.43 184 ILE C O 1
ATOM 1388 N N . ASP A 1 186 ? -1.988 24.236 28.800 1.00 63.49 185 ASP C N 1
ATOM 1389 C CA . ASP A 1 186 ? -1.132 25.266 29.374 1.00 61.72 185 ASP C CA 1
ATOM 1390 C C . ASP A 1 186 ? 0.354 24.973 29.213 1.00 60.09 185 ASP C C 1
ATOM 1391 O O . ASP A 1 186 ? 1.174 25.840 29.535 1.00 64.51 185 ASP C O 1
ATOM 1396 N N . ASP A 1 187 ? 0.723 23.785 28.732 1.00 58.49 186 ASP C N 1
ATOM 1397 C CA . ASP A 1 187 ? 2.128 23.476 28.496 1.00 64.25 186 ASP C CA 1
ATOM 1398 C C . ASP A 1 187 ? 2.687 24.179 27.266 1.00 77.30 186 ASP C C 1
ATOM 1399 O O . ASP A 1 187 ? 3.911 24.245 27.112 1.00 82.97 186 ASP C O 1
ATOM 1404 N N . ILE A 1 188 ? 1.826 24.701 26.394 1.00 67.62 187 ILE C N 1
ATOM 1405 C CA . ILE A 1 188 ? 2.240 25.362 25.163 1.00 56.38 187 ILE C CA 1
ATOM 1406 C C . ILE A 1 188 ? 1.612 26.747 25.121 1.00 65.57 187 ILE C C 1
ATOM 1407 O O . ILE A 1 188 ? 0.455 26.927 25.517 1.00 78.61 187 ILE C O 1
ATOM 1412 N N . LYS A 1 189 ? 2.377 27.727 24.645 1.00 57.97 188 LYS C N 1
ATOM 1413 C CA . LYS A 1 189 ? 1.882 29.084 24.434 1.00 55.76 188 LYS C CA 1
ATOM 1414 C C . LYS A 1 189 ? 1.525 29.236 22.960 1.00 63.02 188 LYS C C 1
ATOM 1415 O O . LYS A 1 189 ? 2.413 29.303 22.103 1.00 73.84 188 LYS C O 1
ATOM 1421 N N . THR A 1 190 ? 0.228 29.286 22.666 1.00 65.21 189 THR C N 1
ATOM 1422 C CA . THR A 1 190 ? -0.259 29.394 21.294 1.00 56.03 189 THR C CA 1
ATOM 1423 C C . THR A 1 190 ? -0.333 30.869 20.913 1.00 58.25 189 THR C C 1
ATOM 1424 O O . THR A 1 190 ? -1.231 31.589 21.361 1.00 68.47 189 THR C O 1
ATOM 1428 N N . LEU A 1 191 ? 0.618 31.318 20.090 1.00 52.20 190 LEU C N 1
ATOM 1429 C CA . LEU A 1 191 ? 0.624 32.712 19.657 1.00 55.50 190 LEU C CA 1
ATOM 1430 C C . LEU A 1 191 ? -0.575 33.023 18.769 1.00 53.66 190 LEU C C 1
ATOM 1431 O O . LEU A 1 191 ? -1.192 34.087 18.900 1.00 68.19 190 LEU C O 1
ATOM 1436 N N . GLY A 1 192 ? -0.918 32.116 17.864 1.00 49.28 191 GLY C N 1
ATOM 1437 C CA . GLY A 1 192 ? -2.049 32.335 16.982 1.00 47.64 191 GLY C CA 1
ATOM 1438 C C . GLY A 1 192 ? -2.192 31.185 16.011 1.00 47.77 191 GLY C C 1
ATOM 1439 O O . GLY A 1 192 ? -1.330 30.304 15.919 1.00 50.30 191 GLY C O 1
ATOM 1440 N N . ARG A 1 193 ? -3.302 31.210 15.278 1.00 50.06 192 ARG C N 1
ATOM 1441 C CA . ARG A 1 193 ? -3.658 30.146 14.350 1.00 59.09 192 ARG C CA 1
ATOM 1442 C C . ARG A 1 193 ? -3.323 30.552 12.921 1.00 42.76 192 ARG C C 1
ATOM 1443 O O . ARG A 1 193 ? -3.557 31.694 12.516 1.00 41.80 192 ARG C O 1
ATOM 1451 N N . VAL A 1 194 ? -2.781 29.606 12.159 1.00 45.39 193 VAL C N 1
ATOM 1452 C CA . VAL A 1 194 ? -2.468 29.838 10.754 1.00 47.63 193 VAL C CA 1
ATOM 1453 C C . VAL A 1 194 ? -3.742 29.693 9.933 1.00 44.38 193 VAL C C 1
ATOM 1454 O O . VAL A 1 194 ? -4.438 28.674 10.019 1.00 43.38 193 VAL C O 1
ATOM 1458 N N . VAL A 1 195 ? -4.052 30.713 9.136 1.00 46.50 194 VAL C N 1
ATOM 1459 C CA . VAL A 1 195 ? -5.259 30.711 8.321 1.00 36.30 194 VAL C CA 1
ATOM 1460 C C . VAL A 1 195 ? -4.964 30.640 6.827 1.00 36.60 194 VAL C C 1
ATOM 1461 O O . VAL A 1 195 ? -5.835 30.191 6.065 1.00 47.91 194 VAL C O 1
ATOM 1465 N N . GLY A 1 196 ? -3.786 31.055 6.385 1.00 42.80 195 GLY C N 1
ATOM 1466 C CA . GLY A 1 196 ? -3.444 30.996 4.975 1.00 37.20 195 GLY C CA 1
ATOM 1467 C C . GLY A 1 196 ? -1.955 30.826 4.794 1.00 42.63 195 GLY C C 1
ATOM 1468 O O . GLY A 1 196 ? -1.153 31.308 5.602 1.00 50.78 195 GLY C O 1
ATOM 1469 N N . VAL A 1 197 ? -1.582 30.129 3.723 1.00 44.50 196 VAL C N 1
ATOM 1470 C CA . VAL A 1 197 ? -0.188 29.850 3.400 1.00 37.16 196 VAL C CA 1
ATOM 1471 C C . VAL A 1 197 ? 0.045 30.168 1.929 1.00 50.22 196 VAL C C 1
ATOM 1472 O O . VAL A 1 197 ? -0.793 29.853 1.076 1.00 57.05 196 VAL C O 1
ATOM 1476 N N . TYR A 1 198 ? 1.182 30.797 1.635 1.00 53.78 197 TYR C N 1
ATOM 1477 C CA . TYR A 1 198 ? 1.580 31.105 0.269 1.00 45.45 197 TYR C CA 1
ATOM 1478 C C . TYR A 1 198 ? 2.976 30.559 0.011 1.00 54.09 197 TYR C C 1
ATOM 1479 O O . TYR A 1 198 ? 3.828 30.557 0.904 1.00 48.70 197 TYR C O 1
ATOM 1488 N N . SER A 1 199 ? 3.201 30.094 -1.216 1.00 62.50 198 SER C N 1
ATOM 1489 C CA . SER A 1 199 ? 4.509 29.606 -1.623 1.00 55.65 198 SER C CA 1
ATOM 1490 C C . SER A 1 199 ? 4.660 29.788 -3.126 1.00 47.75 198 SER C C 1
ATOM 1491 O O . SER A 1 199 ? 3.674 29.881 -3.862 1.00 50.02 198 SER C O 1
ATOM 1494 N N . GLU A 1 200 ? 5.911 29.839 -3.572 1.00 66.26 199 GLU C N 1
ATOM 1495 C CA . GLU A 1 200 ? 6.231 29.951 -4.984 1.00 63.00 199 GLU C CA 1
ATOM 1496 C C . GLU A 1 200 ? 6.628 28.584 -5.538 1.00 75.87 199 GLU C C 1
ATOM 1497 O O . GLU A 1 200 ? 6.646 27.574 -4.831 1.00 79.49 199 GLU C O 1
ATOM 1503 N N . VAL A 1 201 ? 6.950 28.559 -6.828 1.00 95.32 200 VAL C N 1
ATOM 1504 C CA . VAL A 1 201 ? 7.427 27.357 -7.497 1.00 104.71 200 VAL C CA 1
ATOM 1505 C C . VAL A 1 201 ? 8.786 27.656 -8.112 1.00 121.05 200 VAL C C 1
ATOM 1506 O O . VAL A 1 201 ? 9.077 28.792 -8.500 1.00 120.62 200 VAL C O 1
ATOM 1510 N N . ASN A 1 202 ? 9.621 26.622 -8.189 1.00 119.07 201 ASN C N 1
ATOM 1511 C CA . ASN A 1 202 ? 10.983 26.736 -8.710 1.00 118.92 201 ASN C CA 1
ATOM 1512 C C . ASN A 1 202 ? 11.786 27.793 -7.955 1.00 136.23 201 ASN C C 1
ATOM 1513 O O . ASN A 1 202 ? 11.936 28.923 -8.419 1.00 152.01 201 ASN C O 1
ATOM 1518 N N . LYS B 1 4 ? -8.428 82.424 4.112 1.00 73.06 3 LYS D N 1
ATOM 1519 C CA . LYS B 1 4 ? -9.070 83.113 2.999 1.00 84.95 3 LYS D CA 1
ATOM 1520 C C . LYS B 1 4 ? -10.210 82.278 2.426 1.00 97.30 3 LYS D C 1
ATOM 1521 O O . LYS B 1 4 ? -11.061 81.780 3.163 1.00 92.98 3 LYS D O 1
ATOM 1527 N N . LYS B 1 5 ? -10.217 82.129 1.103 1.00 117.72 4 LYS D N 1
ATOM 1528 C CA . LYS B 1 5 ? -11.257 81.367 0.417 1.00 114.57 4 LYS D CA 1
ATOM 1529 C C . LYS B 1 5 ? -10.724 80.956 -0.945 1.00 109.76 4 LYS D C 1
ATOM 1530 O O . LYS B 1 5 ? -10.431 81.819 -1.779 1.00 112.08 4 LYS D O 1
ATOM 1536 N N . LYS B 1 6 ? -10.598 79.644 -1.174 1.00 111.17 5 LYS D N 1
ATOM 1537 C CA . LYS B 1 6 ? -10.076 79.184 -2.450 1.00 117.61 5 LYS D CA 1
ATOM 1538 C C . LYS B 1 6 ? -11.162 78.493 -3.266 1.00 100.13 5 LYS D C 1
ATOM 1539 O O . LYS B 1 6 ? -11.977 77.745 -2.716 1.00 103.60 5 LYS D O 1
ATOM 1545 N N . PRO B 1 7 ? -11.193 78.734 -4.573 1.00 88.62 6 PRO D N 1
ATOM 1546 C CA . PRO B 1 7 ? -12.371 78.375 -5.374 1.00 86.29 6 PRO D CA 1
ATOM 1547 C C . PRO B 1 7 ? -12.414 76.961 -5.943 1.00 89.93 6 PRO D C 1
ATOM 1548 O O . PRO B 1 7 ? -13.158 76.745 -6.905 1.00 92.30 6 PRO D O 1
ATOM 1552 N N . LEU B 1 8 ? -11.647 76.003 -5.405 1.00 83.98 7 LEU D N 1
ATOM 1553 C CA . LEU B 1 8 ? -11.881 74.603 -5.768 1.00 81.72 7 LEU D CA 1
ATOM 1554 C C . LEU B 1 8 ? -11.662 74.298 -7.250 1.00 72.70 7 LEU D C 1
ATOM 1555 O O . LEU B 1 8 ? -12.605 74.310 -8.046 1.00 65.06 7 LEU D O 1
ATOM 1560 N N . THR B 1 9 ? -10.413 74.016 -7.619 1.00 71.38 8 THR D N 1
ATOM 1561 C CA . THR B 1 9 ? -9.855 74.094 -8.967 1.00 88.20 8 THR D CA 1
ATOM 1562 C C . THR B 1 9 ? -10.526 73.192 -10.004 1.00 90.35 8 THR D C 1
ATOM 1563 O O . THR B 1 9 ? -9.874 72.754 -10.956 1.00 100.17 8 THR D O 1
ATOM 1567 N N . GLN B 1 10 ? -11.793 72.841 -9.788 1.00 69.27 9 GLN D N 1
ATOM 1568 C CA . GLN B 1 10 ? -12.731 72.258 -10.745 1.00 67.57 9 GLN D CA 1
ATOM 1569 C C . GLN B 1 10 ? -12.528 70.755 -10.925 1.00 69.53 9 GLN D C 1
ATOM 1570 O O . GLN B 1 10 ? -13.401 70.095 -11.493 1.00 62.81 9 GLN D O 1
ATOM 1576 N N . GLU B 1 11 ? -11.458 70.172 -10.401 1.00 69.81 10 GLU D N 1
ATOM 1577 C CA . GLU B 1 11 ? -11.471 68.732 -10.205 1.00 54.35 10 GLU D CA 1
ATOM 1578 C C . GLU B 1 11 ? -11.961 68.392 -8.810 1.00 53.61 10 GLU D C 1
ATOM 1579 O O . GLU B 1 11 ? -12.652 67.385 -8.626 1.00 54.50 10 GLU D O 1
ATOM 1585 N N . GLN B 1 12 ? -11.634 69.243 -7.835 1.00 69.43 11 GLN D N 1
ATOM 1586 C CA . GLN B 1 12 ? -12.239 69.145 -6.513 1.00 65.22 11 GLN D CA 1
ATOM 1587 C C . GLN B 1 12 ? -13.737 69.421 -6.577 1.00 59.92 11 GLN D C 1
ATOM 1588 O O . GLN B 1 12 ? -14.523 68.791 -5.860 1.00 65.34 11 GLN D O 1
ATOM 1594 N N . LEU B 1 13 ? -14.148 70.370 -7.425 1.00 53.01 12 LEU D N 1
ATOM 1595 C CA . LEU B 1 13 ? -15.570 70.665 -7.583 1.00 54.03 12 LEU D CA 1
ATOM 1596 C C . LEU B 1 13 ? -16.331 69.453 -8.105 1.00 55.46 12 LEU D C 1
ATOM 1597 O O . LEU B 1 13 ? -17.397 69.103 -7.586 1.00 69.01 12 LEU D O 1
ATOM 1602 N N . GLU B 1 14 ? -15.799 68.800 -9.139 1.00 60.93 13 GLU D N 1
ATOM 1603 C CA . GLU B 1 14 ? -16.481 67.642 -9.703 1.00 62.74 13 GLU D CA 1
ATOM 1604 C C . GLU B 1 14 ? -16.338 66.415 -8.812 1.00 57.99 13 GLU D C 1
ATOM 1605 O O . GLU B 1 14 ? -17.219 65.547 -8.815 1.00 67.42 13 GLU D O 1
ATOM 1611 N N . ASP B 1 15 ? -15.250 66.328 -8.042 1.00 58.81 14 ASP D N 1
ATOM 1612 C CA . ASP B 1 15 ? -15.135 65.267 -7.046 1.00 59.79 14 ASP D CA 1
ATOM 1613 C C . ASP B 1 15 ? -16.216 65.400 -5.982 1.00 57.98 14 ASP D C 1
ATOM 1614 O O . ASP B 1 15 ? -16.772 64.397 -5.519 1.00 76.65 14 ASP D O 1
ATOM 1619 N N . ALA B 1 16 ? -16.521 66.635 -5.575 1.00 59.33 15 ALA D N 1
ATOM 1620 C CA . ALA B 1 16 ? -17.578 66.854 -4.594 1.00 56.83 15 ALA D CA 1
ATOM 1621 C C . ALA B 1 16 ? -18.939 66.447 -5.145 1.00 66.54 15 ALA D C 1
ATOM 1622 O O . ALA B 1 16 ? -19.782 65.922 -4.409 1.00 64.39 15 ALA D O 1
ATOM 1624 N N . ARG B 1 17 ? -19.175 66.694 -6.437 1.00 61.65 16 ARG D N 1
ATOM 1625 C CA . ARG B 1 17 ? -20.457 66.333 -7.034 1.00 61.37 16 ARG D CA 1
ATOM 1626 C C . ARG B 1 17 ? -20.681 64.827 -6.994 1.00 72.74 16 ARG D C 1
ATOM 1627 O O . ARG B 1 17 ? -21.776 64.365 -6.652 1.00 76.51 16 ARG D O 1
ATOM 1635 N N . ARG B 1 18 ? -19.657 64.043 -7.343 1.00 64.20 17 ARG D N 1
ATOM 1636 C CA . ARG B 1 18 ? -19.781 62.592 -7.253 1.00 72.87 17 ARG D CA 1
ATOM 1637 C C . ARG B 1 18 ? -19.935 62.140 -5.807 1.00 72.58 17 ARG D C 1
ATOM 1638 O O . ARG B 1 18 ? -20.726 61.236 -5.514 1.00 73.24 17 ARG D O 1
ATOM 1646 N N . LEU B 1 19 ? -19.181 62.754 -4.890 1.00 62.27 18 LEU D N 1
ATOM 1647 C CA . LEU B 1 19 ? -19.295 62.401 -3.479 1.00 73.52 18 LEU D CA 1
ATOM 1648 C C . LEU B 1 19 ? -20.690 62.699 -2.945 1.00 74.76 18 LEU D C 1
ATOM 1649 O O . LEU B 1 19 ? -21.270 61.889 -2.212 1.00 65.67 18 LEU D O 1
ATOM 1654 N N . LYS B 1 20 ? -21.241 63.863 -3.293 1.00 72.61 19 LYS D N 1
ATOM 1655 C CA . LYS B 1 20 ? -22.599 64.190 -2.873 1.00 71.62 19 LYS D CA 1
ATOM 1656 C C . LYS B 1 20 ? -23.612 63.247 -3.508 1.00 76.88 19 LYS D C 1
ATOM 1657 O O . LYS B 1 20 ? -24.562 62.808 -2.849 1.00 76.76 19 LYS D O 1
ATOM 1663 N N . ALA B 1 21 ? -23.426 62.925 -4.791 1.00 67.89 20 ALA D N 1
ATOM 1664 C CA . ALA B 1 21 ? -24.338 62.009 -5.468 1.00 70.70 20 ALA D CA 1
ATOM 1665 C C . ALA B 1 21 ? -24.249 60.604 -4.886 1.00 81.89 20 ALA D C 1
ATOM 1666 O O . ALA B 1 21 ? -25.269 59.923 -4.736 1.00 80.03 20 ALA D O 1
ATOM 1668 N N . ILE B 1 22 ? -23.037 60.151 -4.552 1.00 79.28 21 ILE D N 1
ATOM 1669 C CA . ILE B 1 22 ? -22.861 58.815 -3.993 1.00 76.02 21 ILE D CA 1
ATOM 1670 C C . ILE B 1 22 ? -23.318 58.723 -2.545 1.00 72.66 21 ILE D C 1
ATOM 1671 O O . ILE B 1 22 ? -23.426 57.614 -2.008 1.00 74.50 21 ILE D O 1
ATOM 1676 N N . TYR B 1 23 ? -23.597 59.856 -1.902 1.00 82.01 22 TYR D N 1
ATOM 1677 C CA . TYR B 1 23 ? -24.086 59.887 -0.528 1.00 82.01 22 TYR D CA 1
ATOM 1678 C C . TYR B 1 23 ? -25.601 60.001 -0.436 1.00 86.07 22 TYR D C 1
ATOM 1679 O O . TYR B 1 23 ? -26.215 59.349 0.414 1.00 77.17 22 TYR D O 1
ATOM 1688 N N . GLU B 1 24 ? -26.219 60.819 -1.294 1.00 89.23 23 GLU D N 1
ATOM 1689 C CA . GLU B 1 24 ? -27.663 61.021 -1.222 1.00 84.75 23 GLU D CA 1
ATOM 1690 C C . GLU B 1 24 ? -28.431 59.745 -1.538 1.00 94.63 23 GLU D C 1
ATOM 1691 O O . GLU B 1 24 ? -29.538 59.547 -1.023 1.00 100.09 23 GLU D O 1
ATOM 1697 N N . LYS B 1 25 ? -27.871 58.874 -2.375 1.00 96.12 24 LYS D N 1
ATOM 1698 C CA . LYS B 1 25 ? -28.528 57.626 -2.738 1.00 104.54 24 LYS D CA 1
ATOM 1699 C C . LYS B 1 25 ? -28.196 56.475 -1.797 1.00 109.90 24 LYS D C 1
ATOM 1700 O O . LYS B 1 25 ? -28.791 55.401 -1.930 1.00 108.12 24 LYS D O 1
ATOM 1706 N N . LYS B 1 26 ? -27.270 56.666 -0.857 1.00 101.55 25 LYS D N 1
ATOM 1707 C CA . LYS B 1 26 ? -26.876 55.604 0.057 1.00 102.53 25 LYS D CA 1
ATOM 1708 C C . LYS B 1 26 ? -27.012 55.974 1.527 1.00 102.03 25 LYS D C 1
ATOM 1709 O O . LYS B 1 26 ? -26.688 55.146 2.387 1.00 88.90 25 LYS D O 1
ATOM 1715 N N . LYS B 1 27 ? -27.470 57.187 1.848 1.00 86.68 26 LYS D N 1
ATOM 1716 C CA . LYS B 1 27 ? -27.660 57.542 3.251 1.00 84.08 26 LYS D CA 1
ATOM 1717 C C . LYS B 1 27 ? -28.769 56.709 3.883 1.00 96.31 26 LYS D C 1
ATOM 1718 O O . LYS B 1 27 ? -28.652 56.287 5.039 1.00 102.84 26 LYS D O 1
ATOM 1724 N N . ASN B 1 28 ? -29.853 56.463 3.142 1.00 97.63 27 ASN D N 1
ATOM 1725 C CA . ASN B 1 28 ? -30.906 55.587 3.642 1.00 94.31 27 ASN D CA 1
ATOM 1726 C C . ASN B 1 28 ? -30.435 54.141 3.718 1.00 95.77 27 ASN D C 1
ATOM 1727 O O . ASN B 1 28 ? -30.846 53.401 4.620 1.00 98.76 27 ASN D O 1
ATOM 1732 N N . GLU B 1 29 ? -29.583 53.723 2.778 1.00 99.75 28 GLU D N 1
ATOM 1733 C CA . GLU B 1 29 ? -29.033 52.373 2.810 1.00 96.90 28 GLU D CA 1
ATOM 1734 C C . GLU B 1 29 ? -28.172 52.149 4.047 1.00 94.96 28 GLU D C 1
ATOM 1735 O O . GLU B 1 29 ? -28.063 51.017 4.532 1.00 97.44 28 GLU D O 1
ATOM 1741 N N . LEU B 1 30 ? -27.566 53.211 4.579 1.00 94.04 29 LEU D N 1
ATOM 1742 C CA . LEU B 1 30 ? -26.680 53.106 5.728 1.00 107.47 29 LEU D CA 1
ATOM 1743 C C . LEU B 1 30 ? -27.191 53.841 6.960 1.00 115.64 29 LEU D C 1
ATOM 1744 O O . LEU B 1 30 ? -26.513 53.823 7.995 1.00 103.28 29 LEU D O 1
ATOM 1749 N N . GLY B 1 31 ? -28.357 54.480 6.887 1.00 129.28 30 GLY D N 1
ATOM 1750 C CA . GLY B 1 31 ? -28.919 55.172 8.032 1.00 122.56 30 GLY D CA 1
ATOM 1751 C C . GLY B 1 31 ? -28.072 56.328 8.524 1.00 117.61 30 GLY D C 1
ATOM 1752 O O . GLY B 1 31 ? -27.828 56.457 9.727 1.00 114.39 30 GLY D O 1
ATOM 1753 N N . LEU B 1 32 ? -27.618 57.176 7.605 1.00 101.09 31 LEU D N 1
ATOM 1754 C CA . LEU B 1 32 ? -26.699 58.257 7.924 1.00 90.20 31 LEU D CA 1
ATOM 1755 C C . LEU B 1 32 ? -27.289 59.604 7.529 1.00 85.72 31 LEU D C 1
ATOM 1756 O O . LEU B 1 32 ? -28.090 59.705 6.594 1.00 85.81 31 LEU D O 1
ATOM 1761 N N . SER B 1 33 ? -26.882 60.638 8.260 1.00 85.08 32 SER D N 1
ATOM 1762 C CA . SER B 1 33 ? -27.191 62.026 7.949 1.00 83.92 32 SER D CA 1
ATOM 1763 C C . SER B 1 33 ? -25.894 62.825 8.002 1.00 81.02 32 SER D C 1
ATOM 1764 O O . SER B 1 33 ? -24.826 62.291 8.314 1.00 80.14 32 SER D O 1
ATOM 1767 N N . GLN B 1 34 ? -25.984 64.121 7.692 1.00 87.73 33 GLN D N 1
ATOM 1768 C CA . GLN B 1 34 ? -24.784 64.953 7.684 1.00 82.71 33 GLN D CA 1
ATOM 1769 C C . GLN B 1 34 ? -24.185 65.085 9.080 1.00 86.37 33 GLN D C 1
ATOM 1770 O O . GLN B 1 34 ? -22.959 65.069 9.236 1.00 87.24 33 GLN D O 1
ATOM 1776 N N . GLU B 1 35 ? -25.028 65.220 10.107 1.00 82.25 34 GLU D N 1
ATOM 1777 C CA . GLU B 1 35 ? -24.514 65.191 11.473 1.00 86.60 34 GLU D CA 1
ATOM 1778 C C . GLU B 1 35 ? -24.017 63.803 11.855 1.00 85.19 34 GLU D C 1
ATOM 1779 O O . GLU B 1 35 ? -23.038 63.681 12.600 1.00 85.61 34 GLU D O 1
ATOM 1785 N N . SER B 1 36 ? -24.676 62.750 11.362 1.00 85.69 35 SER D N 1
ATOM 1786 C CA . SER B 1 36 ? -24.219 61.394 11.645 1.00 86.55 35 SER D CA 1
ATOM 1787 C C . SER B 1 36 ? -22.849 61.130 11.036 1.00 87.74 35 SER D C 1
ATOM 1788 O O . SER B 1 36 ? -22.087 60.307 11.555 1.00 84.16 35 SER D O 1
ATOM 1791 N N . VAL B 1 37 ? -22.521 61.811 9.941 1.00 89.86 36 VAL D N 1
ATOM 1792 C CA . VAL B 1 37 ? -21.185 61.714 9.368 1.00 77.23 36 VAL D CA 1
ATOM 1793 C C . VAL B 1 37 ? -20.230 62.711 10.023 1.00 76.65 36 VAL D C 1
ATOM 1794 O O . VAL B 1 37 ? -19.022 62.460 10.089 1.00 79.26 36 VAL D O 1
ATOM 1798 N N . ALA B 1 38 ? -20.754 63.829 10.532 1.00 90.98 37 ALA D N 1
ATOM 1799 C CA . ALA B 1 38 ? -19.911 64.809 11.210 1.00 85.07 37 ALA D CA 1
ATOM 1800 C C . ALA B 1 38 ? -19.273 64.222 12.461 1.00 91.44 37 ALA D C 1
ATOM 1801 O O . ALA B 1 38 ? -18.093 64.467 12.739 1.00 95.62 37 ALA D O 1
ATOM 1803 N N . ASP B 1 39 ? -20.039 63.448 13.233 1.00 87.51 38 ASP D N 1
ATOM 1804 C CA . ASP B 1 39 ? -19.495 62.846 14.446 1.00 93.86 38 ASP D CA 1
ATOM 1805 C C . ASP B 1 39 ? -18.446 61.790 14.129 1.00 85.22 38 ASP D C 1
ATOM 1806 O O . ASP B 1 39 ? -17.493 61.616 14.897 1.00 86.62 38 ASP D O 1
ATOM 1811 N N . LYS B 1 40 ? -18.600 61.076 13.010 1.00 82.95 39 LYS D N 1
ATOM 1812 C CA . LYS B 1 40 ? -17.621 60.059 12.644 1.00 82.00 39 LYS D CA 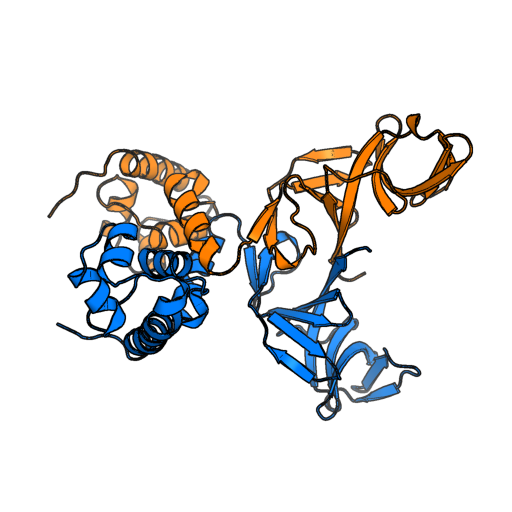1
ATOM 1813 C C . LYS B 1 40 ? -16.281 60.674 12.262 1.00 79.47 39 LYS D C 1
ATOM 1814 O O . LYS B 1 40 ? -15.233 60.058 12.487 1.00 79.84 39 LYS D O 1
ATOM 1817 N N . MET B 1 41 ? -16.289 61.872 11.683 1.00 77.28 40 MET D N 1
ATOM 1818 C CA . MET B 1 41 ? -15.064 62.550 11.286 1.00 78.01 40 MET D CA 1
ATOM 1819 C C . MET B 1 41 ? -14.552 63.522 12.339 1.00 76.58 40 MET D C 1
ATOM 1820 O O . MET B 1 41 ? -13.475 64.097 12.158 1.00 78.36 40 MET D O 1
ATOM 1825 N N . GLY B 1 42 ? -15.286 63.716 13.431 1.00 91.40 41 GLY D N 1
ATOM 1826 C CA . GLY B 1 42 ? -14.893 64.700 14.420 1.00 91.94 41 GLY D CA 1
ATOM 1827 C C . GLY B 1 42 ? -15.131 66.131 13.995 1.00 97.78 41 GLY D C 1
ATOM 1828 O O . GLY B 1 42 ? -14.354 67.018 14.362 1.00 109.01 41 GLY D O 1
ATOM 1829 N N . MET B 1 43 ? -16.187 66.380 13.220 1.00 83.82 42 MET D N 1
ATOM 1830 C CA . MET B 1 43 ? -16.503 67.726 12.760 1.00 77.71 42 MET D CA 1
ATOM 1831 C C . MET B 1 43 ? -17.952 68.075 13.069 1.00 79.75 42 MET D C 1
ATOM 1832 O O . MET B 1 43 ? -18.646 67.326 13.764 1.00 83.29 42 MET D O 1
ATOM 1837 N N . GLY B 1 44 ? -18.413 69.218 12.559 1.00 78.86 43 GLY D N 1
ATOM 1838 C CA . GLY B 1 44 ? -19.799 69.611 12.650 1.00 80.59 43 GLY D CA 1
ATOM 1839 C C . GLY B 1 44 ? -20.504 69.446 11.311 1.00 82.75 43 GLY D C 1
ATOM 1840 O O . GLY B 1 44 ? -19.891 69.174 10.280 1.00 84.01 43 GLY D O 1
ATOM 1841 N N . GLN B 1 45 ? -21.828 69.614 11.350 1.00 98.12 44 GLN D N 1
ATOM 1842 C CA . GLN B 1 45 ? -22.617 69.500 10.128 1.00 88.55 44 GLN D CA 1
ATOM 1843 C C . GLN B 1 45 ? -22.236 70.574 9.119 1.00 83.26 44 GLN D C 1
ATOM 1844 O O . GLN B 1 45 ? -22.342 70.355 7.906 1.00 82.50 44 GLN D O 1
ATOM 1850 N N . SER B 1 46 ? -21.788 71.737 9.598 1.00 94.70 45 SER D N 1
ATOM 1851 C CA . SER B 1 46 ? -21.353 72.795 8.693 1.00 90.38 45 SER D CA 1
ATOM 1852 C C . SER B 1 46 ? -20.150 72.353 7.869 1.00 76.43 45 SER D C 1
ATOM 1853 O O . SER B 1 46 ? -20.066 72.649 6.671 1.00 75.84 45 SER D O 1
ATOM 1856 N N . GLY B 1 47 ? -19.207 71.646 8.494 1.00 76.54 46 GLY D N 1
ATOM 1857 C CA . GLY B 1 47 ? -18.045 71.171 7.763 1.00 79.46 46 GLY D CA 1
ATOM 1858 C C . GLY B 1 47 ? -18.364 70.067 6.776 1.00 65.95 46 GLY D C 1
ATOM 1859 O O . GLY B 1 47 ? -17.684 69.930 5.756 1.00 67.24 46 GLY D O 1
ATOM 1860 N N . VAL B 1 48 ? -19.392 69.265 7.063 1.00 72.53 47 VAL D N 1
ATOM 1861 C CA . VAL B 1 48 ? -19.763 68.183 6.156 1.00 73.71 47 VAL D CA 1
ATOM 1862 C C . VAL B 1 48 ? -20.374 68.741 4.878 1.00 68.34 47 VAL D C 1
ATOM 1863 O O . VAL B 1 48 ? -20.046 68.298 3.770 1.00 67.23 47 VAL D O 1
ATOM 1867 N N . GLY B 1 49 ? -21.272 69.720 5.007 1.00 67.86 48 GLY D N 1
ATOM 1868 C CA . GLY B 1 49 ? -21.906 70.295 3.834 1.00 71.27 48 GLY D CA 1
ATOM 1869 C C . GLY B 1 49 ? -20.941 71.043 2.938 1.00 65.01 48 GLY D C 1
ATOM 1870 O O . GLY B 1 49 ? -21.147 71.113 1.722 1.00 62.97 48 GLY D O 1
ATOM 1871 N N . ALA B 1 50 ? -19.884 71.617 3.518 1.00 64.36 49 ALA D N 1
ATOM 1872 C CA . ALA B 1 50 ? -18.888 72.315 2.713 1.00 60.66 49 ALA D CA 1
ATOM 1873 C C . ALA B 1 50 ? -18.189 71.361 1.754 1.00 59.71 49 ALA D C 1
ATOM 1874 O O . ALA B 1 50 ? -17.958 71.700 0.587 1.00 71.55 49 ALA D O 1
ATOM 1876 N N . LEU B 1 51 ? -17.839 70.164 2.230 1.00 58.97 50 LEU D N 1
ATOM 1877 C CA . LEU B 1 51 ? -17.223 69.171 1.355 1.00 66.38 50 LEU D CA 1
ATOM 1878 C C . LEU B 1 51 ? -18.202 68.684 0.293 1.00 57.94 50 LEU D C 1
ATOM 1879 O O . LEU B 1 51 ? -17.824 68.500 -0.869 1.00 56.92 50 LEU D O 1
ATOM 1884 N N . PHE B 1 52 ? -19.463 68.470 0.674 1.00 60.64 51 PHE D N 1
ATOM 1885 C CA . PHE B 1 52 ? -20.447 67.940 -0.265 1.00 60.43 51 PHE D CA 1
ATOM 1886 C C . PHE B 1 52 ? -20.812 68.969 -1.329 1.00 62.57 51 PHE D C 1
ATOM 1887 O O . PHE B 1 52 ? -20.855 68.653 -2.524 1.00 59.76 51 PHE D O 1
ATOM 1895 N N . ASN B 1 53 ? -21.076 70.208 -0.915 1.00 64.80 52 ASN D N 1
ATOM 1896 C CA . ASN B 1 53 ? -21.523 71.258 -1.820 1.00 64.37 52 ASN D CA 1
ATOM 1897 C C . ASN B 1 53 ? -20.368 72.014 -2.466 1.00 59.11 52 ASN D C 1
ATOM 1898 O O . ASN B 1 53 ? -20.585 73.093 -3.032 1.00 59.14 52 ASN D O 1
ATOM 1903 N N . GLY B 1 54 ? -19.154 71.474 -2.401 1.00 57.00 53 GLY D N 1
ATOM 1904 C CA . GLY B 1 54 ? -18.020 72.073 -3.075 1.00 56.34 53 GLY D CA 1
ATOM 1905 C C . GLY B 1 54 ? -17.611 73.440 -2.564 1.00 65.88 53 GLY D C 1
ATOM 1906 O O . GLY B 1 54 ? -17.382 74.358 -3.357 1.00 80.64 53 GLY D O 1
ATOM 1907 N N . ILE B 1 55 ? -17.513 73.591 -1.246 1.00 62.79 54 ILE D N 1
ATOM 1908 C CA . ILE B 1 55 ? -17.031 74.818 -0.633 1.00 61.58 54 ILE D CA 1
ATOM 1909 C C . ILE B 1 55 ? -15.641 74.639 -0.035 1.00 62.67 54 ILE D C 1
ATOM 1910 O O . ILE B 1 55 ? -14.790 75.523 -0.161 1.00 56.07 54 ILE D O 1
ATOM 1915 N N . ASN B 1 56 ? -15.390 73.504 0.611 1.00 63.43 55 ASN D N 1
ATOM 1916 C CA . ASN B 1 56 ? -14.084 73.178 1.168 1.00 57.46 55 ASN D CA 1
ATOM 1917 C C . ASN B 1 56 ? -13.513 71.975 0.432 1.00 55.46 55 ASN D C 1
ATOM 1918 O O . ASN B 1 56 ? -14.215 70.981 0.222 1.00 60.67 55 ASN D O 1
ATOM 1923 N N . ALA B 1 57 ? -12.245 72.070 0.041 1.00 60.15 56 ALA D N 1
ATOM 1924 C CA . ALA B 1 57 ? -11.585 70.991 -0.682 1.00 52.23 56 ALA D CA 1
ATOM 1925 C C . ALA B 1 57 ? -11.167 69.901 0.298 1.00 64.73 56 ALA D C 1
ATOM 1926 O O . ALA B 1 57 ? -10.431 70.166 1.255 1.00 88.48 56 ALA D O 1
ATOM 1928 N N . LEU B 1 58 ? -11.635 68.680 0.060 1.00 60.58 57 LEU D N 1
ATOM 1929 C CA . LEU B 1 58 ? -11.296 67.560 0.922 1.00 71.97 57 LEU D CA 1
ATOM 1930 C C . LEU B 1 58 ? -9.922 67.005 0.565 1.00 59.51 57 LEU D C 1
ATOM 1931 O O . LEU B 1 58 ? -9.481 67.066 -0.586 1.00 53.05 57 LEU D O 1
ATOM 1936 N N . ASN B 1 59 ? -9.245 66.461 1.571 1.00 60.94 58 ASN D N 1
ATOM 1937 C CA . ASN B 1 59 ? -7.887 65.959 1.441 1.00 61.64 58 ASN D CA 1
ATOM 1938 C C . ASN B 1 59 ? -7.883 64.431 1.454 1.00 60.26 58 ASN D C 1
ATOM 1939 O O . ASN B 1 59 ? -8.936 63.783 1.461 1.00 56.67 58 ASN D O 1
ATOM 1944 N N . ALA B 1 60 ? -6.678 63.854 1.455 1.00 56.77 59 ALA D N 1
ATOM 1945 C CA . ALA B 1 60 ? -6.544 62.401 1.422 1.00 60.80 59 ALA D CA 1
ATOM 1946 C C . ALA B 1 60 ? -7.119 61.757 2.678 1.00 69.30 59 ALA D C 1
ATOM 1947 O O . ALA B 1 60 ? -7.747 60.694 2.607 1.00 70.92 59 ALA D O 1
ATOM 1949 N N . TYR B 1 61 ? -6.904 62.378 3.840 1.00 60.39 60 TYR D N 1
ATOM 1950 C CA . TYR B 1 61 ? -7.436 61.826 5.082 1.00 66.85 60 TYR D CA 1
ATOM 1951 C C . TYR B 1 61 ? -8.960 61.831 5.078 1.00 66.99 60 TYR D C 1
ATOM 1952 O O . TYR B 1 61 ? -9.596 60.820 5.394 1.00 72.80 60 TYR D O 1
ATOM 1961 N N . ASN B 1 62 ? -9.564 62.967 4.718 1.00 60.83 61 ASN D N 1
ATOM 1962 C CA . ASN B 1 62 ? -11.021 63.045 4.677 1.00 60.95 61 ASN D CA 1
ATOM 1963 C C . ASN B 1 62 ? -11.596 62.100 3.630 1.00 60.70 61 ASN D C 1
ATOM 1964 O O . ASN B 1 62 ? -12.615 61.444 3.869 1.00 61.98 61 ASN D O 1
ATOM 1969 N N . ALA B 1 63 ? -10.954 62.016 2.462 1.00 59.45 62 ALA D N 1
ATOM 1970 C CA . ALA B 1 63 ? -11.425 61.105 1.424 1.00 59.71 62 ALA D CA 1
ATOM 1971 C C . ALA B 1 63 ? -11.331 59.654 1.879 1.00 61.75 62 ALA D C 1
ATOM 1972 O O . ALA B 1 63 ? -12.181 58.828 1.525 1.00 65.37 62 ALA D O 1
ATOM 1974 N N . ALA B 1 64 ? -10.297 59.322 2.655 1.00 66.02 63 ALA D N 1
ATOM 1975 C CA . ALA B 1 64 ? -10.158 57.962 3.166 1.00 64.82 63 ALA D CA 1
ATOM 1976 C C . ALA B 1 64 ? -11.311 57.605 4.097 1.00 69.90 63 ALA D C 1
ATOM 1977 O O . ALA B 1 64 ? -11.925 56.540 3.962 1.00 80.73 63 ALA D O 1
ATOM 1979 N N . LEU B 1 65 ? -11.621 58.487 5.050 1.00 66.42 64 LEU D N 1
ATOM 1980 C CA . LEU B 1 65 ? -12.733 58.230 5.962 1.00 68.30 64 LEU D CA 1
ATOM 1981 C C . LEU B 1 65 ? -14.070 58.250 5.232 1.00 67.98 64 LEU D C 1
ATOM 1982 O O . LEU B 1 65 ? -14.938 57.411 5.497 1.00 71.84 64 LEU D O 1
ATOM 1987 N N . LEU B 1 66 ? -14.256 59.197 4.308 1.00 65.80 65 LEU D N 1
ATOM 1988 C CA . LEU B 1 66 ? -15.516 59.276 3.576 1.00 65.76 65 LEU D CA 1
ATOM 1989 C C . LEU B 1 66 ? -15.753 58.020 2.748 1.00 66.87 65 LEU D C 1
ATOM 1990 O O . LEU B 1 66 ? -16.894 57.564 2.609 1.00 82.24 65 LEU D O 1
ATOM 1995 N N . ALA B 1 67 ? -14.687 57.451 2.182 1.00 66.99 66 ALA D N 1
ATOM 1996 C CA . ALA B 1 67 ? -14.823 56.192 1.459 1.00 68.18 66 ALA D CA 1
ATOM 1997 C C . ALA B 1 67 ? -15.185 55.051 2.401 1.00 70.93 66 ALA D C 1
ATOM 1998 O O . ALA B 1 67 ? -15.945 54.149 2.030 1.00 75.75 66 ALA D O 1
ATOM 2000 N N . LYS B 1 68 ? -14.648 55.069 3.624 1.00 71.48 67 LYS D N 1
ATOM 2001 C CA . LYS B 1 68 ? -14.947 54.005 4.578 1.00 77.29 67 LYS D CA 1
ATOM 2002 C C . LYS B 1 68 ? -16.358 54.136 5.138 1.00 80.59 67 LYS D C 1
ATOM 2003 O O . LYS B 1 68 ? -17.033 53.126 5.373 1.00 78.65 67 LYS D O 1
ATOM 2009 N N . ILE B 1 69 ? -16.818 55.369 5.366 1.00 74.27 68 ILE D N 1
ATOM 2010 C CA . ILE B 1 69 ? -18.165 55.576 5.892 1.00 75.76 68 ILE D CA 1
ATOM 2011 C C . ILE B 1 69 ? -19.207 55.061 4.908 1.00 76.55 68 ILE D C 1
ATOM 2012 O O . ILE B 1 69 ? -20.182 54.406 5.296 1.00 93.89 68 ILE D O 1
ATOM 2017 N N . LEU B 1 70 ? -19.016 55.341 3.622 1.00 78.06 69 LEU D N 1
ATOM 2018 C CA . LEU B 1 70 ? -19.922 54.882 2.578 1.00 80.72 69 LEU D CA 1
ATOM 2019 C C . LEU B 1 70 ? -19.560 53.502 2.043 1.00 80.57 69 LEU D C 1
ATOM 2020 O O . LEU B 1 70 ? -20.300 52.965 1.212 1.00 79.06 69 LEU D O 1
ATOM 2025 N N . LYS B 1 71 ? -18.451 52.921 2.506 1.00 86.10 70 LYS D N 1
ATOM 2026 C CA . LYS B 1 71 ? -17.972 51.615 2.048 1.00 89.29 70 LYS D CA 1
ATOM 2027 C C . LYS B 1 71 ? -17.833 51.575 0.527 1.00 79.09 70 LYS D C 1
ATOM 2028 O O . LYS B 1 71 ? -18.276 50.641 -0.144 1.00 81.51 70 LYS D O 1
ATOM 2034 N N . VAL B 1 72 ? -17.209 52.617 -0.015 1.00 82.89 71 VAL D N 1
ATOM 2035 C CA . VAL B 1 72 ? -16.866 52.707 -1.424 1.00 83.26 71 VAL D CA 1
ATOM 2036 C C . VAL B 1 72 ? -15.375 53.007 -1.535 1.00 89.17 71 VAL D C 1
ATOM 2037 O O . VAL B 1 72 ? -14.666 53.108 -0.536 1.00 96.76 71 VAL D O 1
ATOM 2041 N N . SER B 1 73 ? -14.906 53.142 -2.769 1.00 87.68 72 SER D N 1
ATOM 2042 C CA . SER B 1 73 ? -13.533 53.533 -3.042 1.00 82.39 72 SER D CA 1
ATOM 2043 C C . SER B 1 73 ? -13.476 55.017 -3.379 1.00 87.40 72 SER D C 1
ATOM 2044 O O . SER B 1 73 ? -14.450 55.599 -3.862 1.00 97.57 72 SER D O 1
ATOM 2047 N N . VAL B 1 74 ? -12.321 55.631 -3.107 1.00 81.72 73 VAL D N 1
ATOM 2048 C CA . VAL B 1 74 ? -12.132 57.033 -3.470 1.00 73.49 73 VAL D CA 1
ATOM 2049 C C . VAL B 1 74 ? -12.198 57.202 -4.982 1.00 72.32 73 VAL D C 1
ATOM 2050 O O . VAL B 1 74 ? -12.566 58.273 -5.481 1.00 72.08 73 VAL D O 1
ATOM 2054 N N . GLU B 1 75 ? -11.862 56.149 -5.734 1.00 76.68 74 GLU D N 1
ATOM 2055 C CA . GLU B 1 75 ? -12.002 56.191 -7.186 1.00 67.91 74 GLU D CA 1
ATOM 2056 C C . GLU B 1 75 ? -13.438 56.473 -7.604 1.00 68.43 74 GLU D C 1
ATOM 2057 O O . GLU B 1 75 ? -13.671 57.086 -8.653 1.00 75.10 74 GLU D O 1
ATOM 2063 N N . GLU B 1 76 ? -14.412 56.039 -6.801 1.00 69.18 75 GLU D N 1
ATOM 2064 C CA . GLU B 1 76 ? -15.814 56.205 -7.162 1.00 70.19 75 GLU D CA 1
ATOM 2065 C C . GLU B 1 76 ? -16.254 57.663 -7.151 1.00 74.25 75 GLU D C 1
ATOM 2066 O O . GLU B 1 76 ? -17.252 57.998 -7.798 1.00 86.36 75 GLU D O 1
ATOM 2072 N N . PHE B 1 77 ? -15.543 58.537 -6.437 1.00 65.30 76 PHE D N 1
ATOM 2073 C CA . PHE B 1 77 ? -15.871 59.958 -6.432 1.00 67.49 76 PHE D CA 1
ATOM 2074 C C . PHE B 1 77 ? -14.681 60.883 -6.638 1.00 62.07 76 PHE D C 1
ATOM 2075 O O . PHE B 1 77 ? -14.897 62.058 -6.958 1.00 64.37 76 PHE D O 1
ATOM 2083 N N . SER B 1 78 ? -13.446 60.411 -6.475 1.00 61.04 77 SER D N 1
ATOM 2084 C CA . SER B 1 78 ? -12.268 61.257 -6.666 1.00 59.39 77 SER D CA 1
ATOM 2085 C C . SER B 1 78 ? -11.117 60.394 -7.154 1.00 60.47 77 SER D C 1
ATOM 2086 O O . SER B 1 78 ? -10.294 59.919 -6.361 1.00 60.43 77 SER D O 1
ATOM 2089 N N . PRO B 1 79 ? -11.029 60.163 -8.466 1.00 61.83 78 PRO D N 1
ATOM 2090 C CA . PRO B 1 79 ? -9.916 59.356 -8.995 1.00 63.30 78 PRO D CA 1
ATOM 2091 C C . PRO B 1 79 ? -8.552 59.991 -8.790 1.00 61.90 78 PRO D C 1
ATOM 2092 O O . PRO B 1 79 ? -7.544 59.275 -8.819 1.00 63.05 78 PRO D O 1
ATOM 2096 N N . SER B 1 80 ? -8.486 61.309 -8.590 1.00 59.76 79 SER D N 1
ATOM 2097 C CA . SER B 1 80 ? -7.197 61.975 -8.439 1.00 58.73 79 SER D CA 1
ATOM 2098 C C . SER B 1 80 ? -6.518 61.582 -7.133 1.00 58.38 79 SER D C 1
ATOM 2099 O O . SER B 1 80 ? -5.327 61.252 -7.115 1.00 64.01 79 SER D O 1
ATOM 2102 N N . ILE B 1 81 ? -7.263 61.615 -6.026 1.00 57.66 80 ILE D N 1
ATOM 2103 C CA . ILE B 1 81 ? -6.677 61.298 -4.727 1.00 58.67 80 ILE D CA 1
ATOM 2104 C C . ILE B 1 81 ? -6.309 59.824 -4.636 1.00 70.97 80 ILE D C 1
ATOM 2105 O O . ILE B 1 81 ? -5.314 59.467 -3.993 1.00 78.12 80 ILE D O 1
ATOM 2110 N N . ALA B 1 82 ? -7.097 58.944 -5.259 1.00 69.04 81 ALA D N 1
ATOM 2111 C CA . ALA B 1 82 ? -6.738 57.529 -5.286 1.00 63.56 81 ALA D CA 1
ATOM 2112 C C . ALA B 1 82 ? -5.387 57.322 -5.957 1.00 64.55 81 ALA D C 1
ATOM 2113 O O . ALA B 1 82 ? -4.600 56.464 -5.539 1.00 66.13 81 ALA D O 1
ATOM 2115 N N . ARG B 1 83 ? -5.103 58.098 -7.005 1.00 63.93 82 ARG D N 1
ATOM 2116 C CA . ARG B 1 83 ? -3.761 58.110 -7.578 1.00 64.82 82 ARG D CA 1
ATOM 2117 C C . ARG B 1 83 ? -2.743 58.612 -6.563 1.00 63.78 82 ARG D C 1
ATOM 2118 O O . ARG B 1 83 ? -1.638 58.068 -6.455 1.00 66.99 82 ARG D O 1
ATOM 2126 N N . GLU B 1 84 ? -3.102 59.654 -5.808 1.00 61.56 83 GLU D N 1
ATOM 2127 C CA . GLU B 1 84 ? -2.226 60.150 -4.752 1.00 60.96 83 GLU D CA 1
ATOM 2128 C C . GLU B 1 84 ? -2.017 59.097 -3.670 1.00 71.28 83 GLU D C 1
ATOM 2129 O O . GLU B 1 84 ? -0.899 58.924 -3.171 1.00 73.95 83 GLU D O 1
ATOM 2135 N N . ILE B 1 85 ? -3.084 58.388 -3.291 1.00 74.75 84 ILE D N 1
ATOM 2136 C CA . ILE B 1 85 ? -2.968 57.353 -2.266 1.00 64.61 84 ILE D CA 1
ATOM 2137 C C . ILE B 1 85 ? -2.042 56.239 -2.736 1.00 69.68 84 ILE D C 1
ATOM 2138 O O . ILE B 1 85 ? -1.182 55.768 -1.982 1.00 69.92 84 ILE D O 1
ATOM 2143 N N . TYR B 1 86 ? -2.204 55.800 -3.986 1.00 78.23 85 TYR D N 1
ATOM 2144 C CA . TYR B 1 86 ? -1.324 54.769 -4.527 1.00 85.38 85 TYR D CA 1
ATOM 2145 C C . TYR B 1 86 ? 0.116 55.259 -4.605 1.00 93.03 85 TYR D C 1
ATOM 2146 O O . TYR B 1 86 ? 1.053 54.505 -4.320 1.00 101.03 85 TYR D O 1
ATOM 2155 N N . GLU B 1 87 ? 0.311 56.521 -4.996 1.00 82.65 86 GLU D N 1
ATOM 2156 C CA . GLU B 1 87 ? 1.658 57.079 -5.056 1.00 77.48 86 GLU D CA 1
ATOM 2157 C C . GLU B 1 87 ? 2.296 57.133 -3.674 1.00 73.80 86 GLU D C 1
ATOM 2158 O O . GLU B 1 87 ? 3.483 56.825 -3.518 1.00 79.00 86 GLU D O 1
ATOM 2164 N N . MET B 1 88 ? 1.525 57.526 -2.656 1.00 70.65 87 MET D N 1
ATOM 2165 C CA . MET B 1 88 ? 2.059 57.550 -1.298 1.00 80.08 87 MET D CA 1
ATOM 2166 C C . MET B 1 88 ? 2.359 56.143 -0.794 1.00 73.69 87 MET D C 1
ATOM 2167 O O . MET B 1 88 ? 3.354 55.929 -0.093 1.00 73.22 87 MET D O 1
ATOM 2172 N N . TYR B 1 89 ? 1.510 55.171 -1.137 1.00 82.52 88 TYR D N 1
ATOM 2173 C CA . TYR B 1 89 ? 1.723 53.799 -0.690 1.00 83.14 88 TYR D CA 1
ATOM 2174 C C . TYR B 1 89 ? 2.930 53.14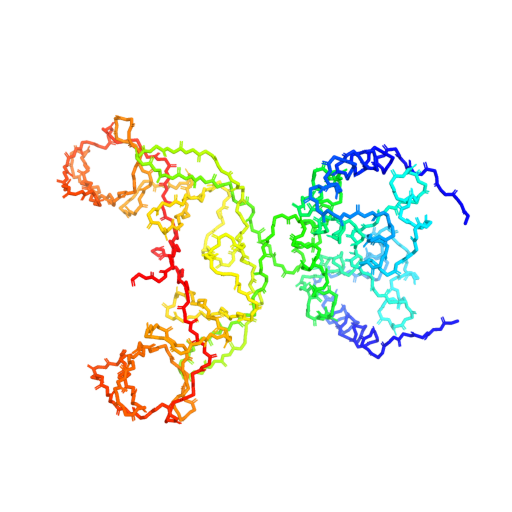2 -1.346 1.00 87.16 88 TYR D C 1
ATOM 2175 O O . TYR B 1 89 ? 3.381 52.098 -0.864 1.00 93.44 88 TYR D O 1
ATOM 2184 N N . GLU B 1 90 ? 3.459 53.717 -2.428 1.00 86.01 89 GLU D N 1
ATOM 2185 C CA . GLU B 1 90 ? 4.701 53.220 -3.003 1.00 87.25 89 GLU D CA 1
ATOM 2186 C C . GLU B 1 90 ? 5.898 53.477 -2.099 1.00 90.90 89 GLU D C 1
ATOM 2187 O O . GLU B 1 90 ? 6.976 52.931 -2.356 1.00 92.12 89 GLU D O 1
ATOM 2193 N N . ALA B 1 91 ? 5.734 54.295 -1.056 1.00 93.01 90 ALA D N 1
ATOM 2194 C CA . ALA B 1 91 ? 6.832 54.578 -0.141 1.00 97.27 90 ALA D CA 1
ATOM 2195 C C . ALA B 1 91 ? 6.988 53.489 0.917 1.00 109.90 90 ALA D C 1
ATOM 2196 O O . ALA B 1 91 ? 8.113 53.166 1.314 1.00 121.92 90 ALA D O 1
ATOM 2198 N N . VAL B 1 92 ? 5.880 52.911 1.384 1.00 101.16 91 VAL D N 1
ATOM 2199 C CA . VAL B 1 92 ? 5.961 51.883 2.417 1.00 100.26 91 VAL D CA 1
ATOM 2200 C C . VAL B 1 92 ? 6.370 50.541 1.817 1.00 107.27 91 VAL D C 1
ATOM 2201 O O . VAL B 1 92 ? 7.326 49.907 2.276 1.00 113.09 91 VAL D O 1
ATOM 2205 N N . SER B 1 93 ? 5.665 50.098 0.776 1.00 105.82 92 SER D N 1
ATOM 2206 C CA . SER B 1 93 ? 5.931 48.817 0.136 1.00 112.98 92 SER D CA 1
ATOM 2207 C C . SER B 1 93 ? 5.217 48.761 -1.207 1.00 100.18 92 SER D C 1
ATOM 2208 O O . SER B 1 93 ? 4.009 49.006 -1.281 1.00 97.83 92 SER D O 1
ATOM 2211 N N . ASP B 1 94 ? 5.948 48.434 -2.272 1.00 105.35 93 ASP D N 1
ATOM 2212 C CA . ASP B 1 94 ? 5.396 48.468 -3.626 1.00 115.68 93 ASP D CA 1
ATOM 2213 C C . ASP B 1 94 ? 4.466 47.273 -3.824 1.00 105.58 93 ASP D C 1
ATOM 2214 O O . ASP B 1 94 ? 4.807 46.264 -4.445 1.00 101.20 93 ASP D O 1
ATOM 2219 N N . ALA B 1 95 ? 3.259 47.397 -3.278 1.00 102.50 94 ALA D N 1
ATOM 2220 C CA . ALA B 1 95 ? 2.230 46.394 -3.512 1.00 89.61 94 ALA D CA 1
ATOM 2221 C C . ALA B 1 95 ? 1.740 46.489 -4.951 1.00 79.11 94 ALA D C 1
ATOM 2222 O O . ALA B 1 95 ? 1.409 47.576 -5.435 1.00 72.72 94 ALA D O 1
ATOM 2224 N N . LYS B 1 96 ? 1.694 45.350 -5.635 1.00 75.85 95 LYS D N 1
ATOM 2225 C CA . LYS B 1 96 ? 1.356 45.313 -7.051 1.00 85.83 95 LYS D CA 1
ATOM 2226 C C . LYS B 1 96 ? -0.143 45.118 -7.230 1.00 77.70 95 LYS D C 1
ATOM 2227 O O . LYS B 1 96 ? -0.745 44.248 -6.593 1.00 65.54 95 LYS D O 1
ATOM 2233 N N . ARG B 1 97 ? -0.741 45.934 -8.097 1.00 76.65 96 ARG D N 1
ATOM 2234 C CA . ARG B 1 97 ? -2.162 45.827 -8.424 1.00 63.44 96 ARG D CA 1
ATOM 2235 C C . ARG B 1 97 ? -2.305 44.846 -9.580 1.00 67.27 96 ARG D C 1
ATOM 2236 O O . ARG B 1 97 ? -2.178 45.219 -10.748 1.00 90.25 96 ARG D O 1
ATOM 2244 N N . ILE B 1 98 ? -2.572 43.584 -9.253 1.00 68.76 97 ILE D N 1
ATOM 2245 C CA . ILE B 1 98 ? -2.703 42.519 -10.239 1.00 60.45 97 ILE D CA 1
ATOM 2246 C C . ILE B 1 98 ? -4.177 42.346 -10.573 1.00 55.42 97 ILE D C 1
ATOM 2247 O O . ILE B 1 98 ? -5.019 42.249 -9.671 1.00 63.03 97 ILE D O 1
ATOM 2252 N N . GLU B 1 99 ? -4.492 42.318 -11.867 1.00 55.31 98 GLU D N 1
ATOM 2253 C CA . GLU B 1 99 ? -5.867 42.090 -12.291 1.00 57.88 98 GLU D CA 1
ATOM 2254 C C . GLU B 1 99 ? -6.329 40.697 -11.876 1.00 56.51 98 GLU D C 1
ATOM 2255 O O . GLU B 1 99 ? -5.605 39.708 -12.028 1.00 50.80 98 GLU D O 1
ATOM 2261 N N . GLY B 1 100 ? -7.541 40.626 -11.336 1.00 54.03 99 GLY D N 1
ATOM 2262 C CA . GLY B 1 100 ? -8.060 39.406 -10.752 1.00 50.26 99 GLY D CA 1
ATOM 2263 C C . GLY B 1 100 ? -9.045 38.683 -11.652 1.00 64.04 99 GLY D C 1
ATOM 2264 O O . GLY B 1 100 ? -9.725 39.292 -12.475 1.00 57.89 99 GLY D O 1
ATOM 2265 N N . PHE B 1 101 ? -9.114 37.364 -11.480 1.00 62.99 100 PHE D N 1
ATOM 2266 C CA . PHE B 1 101 ? -9.998 36.518 -12.266 1.00 55.16 100 PHE D CA 1
ATOM 2267 C C . PHE B 1 101 ? -10.552 35.409 -11.384 1.00 54.76 100 PHE D C 1
ATOM 2268 O O . PHE B 1 101 ? -10.000 35.092 -10.327 1.00 53.52 100 PHE D O 1
ATOM 2276 N N . THR B 1 102 ? -11.661 34.823 -11.832 1.00 54.70 101 THR D N 1
ATOM 2277 C CA . THR B 1 102 ? -12.286 33.692 -11.162 1.00 54.93 101 THR D CA 1
ATOM 2278 C C . THR B 1 102 ? -12.442 32.548 -12.153 1.00 49.25 101 THR D C 1
ATOM 2279 O O . THR B 1 102 ? -12.800 32.767 -13.314 1.00 46.59 101 THR D O 1
ATOM 2283 N N . LEU B 1 103 ? -12.171 31.330 -11.691 1.00 45.77 102 LEU D N 1
ATOM 2284 C CA . LEU B 1 103 ? -12.248 30.132 -12.524 1.00 42.48 102 LEU D CA 1
ATOM 2285 C C . LEU B 1 103 ? -13.271 29.185 -11.904 1.00 40.94 102 LEU D C 1
ATOM 2286 O O . LEU B 1 103 ? -12.970 28.480 -10.936 1.00 38.77 102 LEU D O 1
ATOM 2291 N N . SER B 1 104 ? -14.478 29.172 -12.464 1.00 48.50 103 SER D N 1
ATOM 2292 C CA . SER B 1 104 ? -15.549 28.294 -12.019 1.00 42.34 103 SER D CA 1
ATOM 2293 C C . SER B 1 104 ? -16.149 27.596 -13.229 1.00 52.61 103 SER D C 1
ATOM 2294 O O . SER B 1 104 ? -16.399 28.233 -14.257 1.00 57.37 103 SER D O 1
ATOM 2297 N N . GLU B 1 105 ? -16.375 26.286 -13.100 1.00 50.16 104 GLU D N 1
ATOM 2298 C CA . GLU B 1 105 ? -16.864 25.454 -14.202 1.00 48.95 104 GLU D CA 1
ATOM 2299 C C . GLU B 1 105 ? -15.951 25.562 -15.420 1.00 46.93 104 GLU D C 1
ATOM 2300 O O . GLU B 1 105 ? -16.408 25.549 -16.565 1.00 53.63 104 GLU D O 1
ATOM 2306 N N . GLU B 1 106 ? -14.645 25.672 -15.165 1.00 43.17 105 GLU D N 1
ATOM 2307 C CA . GLU B 1 106 ? -13.631 25.831 -16.208 1.00 47.90 105 GLU D CA 1
ATOM 2308 C C . GLU B 1 106 ? -13.909 27.047 -17.090 1.00 47.46 105 GLU D C 1
ATOM 2309 O O . GLU B 1 106 ? -13.609 27.043 -18.286 1.00 58.84 105 GLU D O 1
ATOM 2315 N N . ILE B 1 107 ? -14.478 28.098 -16.503 1.00 43.52 106 ILE D N 1
ATOM 2316 C CA . ILE B 1 107 ? -14.790 29.337 -17.205 1.00 43.36 106 ILE D CA 1
ATOM 2317 C C . ILE B 1 107 ? -14.089 30.480 -16.484 1.00 57.09 106 ILE D C 1
ATOM 2318 O O . ILE B 1 107 ? -14.221 30.621 -15.262 1.00 58.23 106 ILE D O 1
ATOM 2323 N N . LEU B 1 108 ? -13.352 31.292 -17.236 1.00 51.37 107 LEU D N 1
ATOM 2324 C CA . LEU B 1 108 ? -12.589 32.401 -16.678 1.00 46.79 107 LEU D CA 1
ATOM 2325 C C . LEU B 1 108 ? -13.370 33.698 -16.841 1.00 51.78 107 LEU D C 1
ATOM 2326 O O . LEU B 1 108 ? -13.882 33.989 -17.927 1.00 60.01 107 LEU D O 1
ATOM 2331 N N . LYS B 1 109 ? -13.459 34.471 -15.760 1.00 52.70 108 LYS D N 1
ATOM 2332 C CA . LYS B 1 109 ? -14.187 35.731 -15.754 1.00 50.84 108 LYS D CA 1
ATOM 2333 C C . LYS B 1 109 ? -13.371 36.779 -15.015 1.00 53.79 108 LYS D C 1
ATOM 2334 O O . LYS B 1 109 ? -12.758 36.485 -13.985 1.00 61.71 108 LYS D O 1
ATOM 2340 N N . SER B 1 110 ? -13.366 37.999 -15.544 1.00 56.09 109 SER D N 1
ATOM 2341 C CA . SER B 1 110 ? -12.656 39.091 -14.895 1.00 61.02 109 SER D CA 1
ATOM 2342 C C . SER B 1 110 ? -13.340 39.470 -13.587 1.00 71.21 109 SER D C 1
ATOM 2343 O O . SER B 1 110 ? -14.566 39.415 -13.460 1.00 69.74 109 SER D O 1
ATOM 2346 N N . ASP B 1 111 ? -12.531 39.858 -12.604 1.00 74.59 110 ASP D N 1
ATOM 2347 C CA . ASP B 1 111 ? -13.031 40.202 -11.280 1.00 62.05 110 ASP D CA 1
ATOM 2348 C C . ASP B 1 111 ? -12.256 41.415 -10.773 1.00 67.13 110 ASP D C 1
ATOM 2349 O O . ASP B 1 111 ? -11.552 42.090 -11.531 1.00 87.13 110 ASP D O 1
ATOM 2354 N N . LYS B 1 112 ? -12.394 41.691 -9.479 1.00 69.67 111 LYS D N 1
ATOM 2355 C CA . LYS B 1 112 ? -11.745 42.846 -8.874 1.00 58.81 111 LYS D CA 1
ATOM 2356 C C . LYS B 1 112 ? -10.229 42.702 -8.917 1.00 55.16 111 LYS D C 1
ATOM 2357 O O . LYS B 1 112 ? -9.687 41.605 -8.752 1.00 74.49 111 LYS D O 1
ATOM 2363 N N . GLN B 1 113 ? -9.545 43.820 -9.143 1.00 63.82 112 GLN D N 1
ATOM 2364 C CA . GLN B 1 113 ? -8.090 43.826 -9.113 1.00 62.15 112 GLN D CA 1
ATOM 2365 C C . GLN B 1 113 ? -7.590 43.521 -7.705 1.00 64.15 112 GLN D C 1
ATOM 2366 O O . GLN B 1 113 ? -8.201 43.918 -6.710 1.00 71.69 112 GLN D O 1
ATOM 2372 N N . LEU B 1 114 ? -6.473 42.802 -7.628 1.00 66.88 113 LEU D N 1
ATOM 2373 C CA . LEU B 1 114 ? -5.961 42.269 -6.375 1.00 66.24 113 LEU D CA 1
ATOM 2374 C C . LEU B 1 114 ? -4.646 42.951 -6.023 1.00 68.13 113 LEU D C 1
ATOM 2375 O O . LEU B 1 114 ? -3.777 43.125 -6.883 1.00 59.46 113 LEU D O 1
ATOM 2380 N N . SER B 1 115 ? -4.503 43.337 -4.756 1.00 83.11 114 SER D N 1
ATOM 2381 C CA . SER B 1 115 ? -3.310 44.018 -4.269 1.00 86.92 114 SER D CA 1
ATOM 2382 C C . SER B 1 115 ? -2.399 43.006 -3.584 1.00 79.38 114 SER D C 1
ATOM 2383 O O . SER B 1 115 ? -2.788 42.389 -2.587 1.00 74.69 114 SER D O 1
ATOM 2386 N N . VAL B 1 116 ? -1.191 42.839 -4.117 1.00 73.99 115 VAL D N 1
ATOM 2387 C CA . VAL B 1 116 ? -0.231 41.871 -3.596 1.00 68.88 115 VAL D CA 1
ATOM 2388 C C . VAL B 1 116 ? 1.135 42.538 -3.519 1.00 73.62 115 VAL D C 1
ATOM 2389 O O . VAL B 1 116 ? 1.562 43.200 -4.471 1.00 84.86 115 VAL D O 1
ATOM 2393 N N . ASP B 1 117 ? 1.814 42.370 -2.386 1.00 75.70 116 ASP D N 1
ATOM 2394 C CA . ASP B 1 117 ? 3.147 42.931 -2.216 1.00 75.60 116 ASP D CA 1
ATOM 2395 C C . ASP B 1 117 ? 4.126 42.281 -3.188 1.00 78.93 116 ASP D C 1
ATOM 2396 O O . ASP B 1 117 ? 4.008 41.102 -3.532 1.00 72.54 116 ASP D O 1
ATOM 2401 N N . ALA B 1 118 ? 5.107 43.070 -3.632 1.00 79.29 117 ALA D N 1
ATOM 2402 C CA . ALA B 1 118 ? 6.121 42.571 -4.553 1.00 71.51 117 ALA D CA 1
ATOM 2403 C C . ALA B 1 118 ? 7.029 41.525 -3.922 1.00 74.44 117 ALA D C 1
ATOM 2404 O O . ALA B 1 118 ? 7.755 40.842 -4.652 1.00 70.84 117 ALA D O 1
ATOM 2406 N N . GLN B 1 119 ? 7.009 41.384 -2.594 1.00 78.02 118 GLN D N 1
ATOM 2407 C CA . GLN B 1 119 ? 7.818 40.365 -1.936 1.00 84.27 118 GLN D CA 1
ATOM 2408 C C . GLN B 1 119 ? 7.297 38.958 -2.195 1.00 69.08 118 GLN D C 1
ATOM 2409 O O . GLN B 1 119 ? 8.031 37.989 -1.975 1.00 73.35 118 GLN D O 1
ATOM 2415 N N . PHE B 1 120 ? 6.049 38.826 -2.654 1.00 72.78 119 PHE D N 1
ATOM 2416 C CA . PHE B 1 120 ? 5.491 37.512 -2.952 1.00 76.99 119 PHE D CA 1
ATOM 2417 C C . PHE B 1 120 ? 6.212 36.822 -4.102 1.00 81.32 119 PHE D C 1
ATOM 2418 O O . PHE B 1 120 ? 6.194 35.589 -4.179 1.00 73.15 119 PHE D O 1
ATOM 2426 N N . PHE B 1 121 ? 6.845 37.583 -4.991 1.00 82.26 120 PHE D N 1
ATOM 2427 C CA . PHE B 1 121 ? 7.404 37.052 -6.224 1.00 79.55 120 PHE D CA 1
ATOM 2428 C C . PHE B 1 121 ? 8.914 37.240 -6.240 1.00 84.73 120 PHE D C 1
ATOM 2429 O O . PHE B 1 121 ? 9.425 38.287 -5.831 1.00 85.77 120 PHE D O 1
ATOM 2437 N N . THR B 1 122 ? 9.623 36.217 -6.715 1.00 94.61 121 THR D N 1
ATOM 2438 C CA . THR B 1 122 ? 11.071 36.273 -6.856 1.00 97.55 121 THR D CA 1
ATOM 2439 C C . THR B 1 122 ? 11.516 36.906 -8.168 1.00 115.98 121 THR D C 1
ATOM 2440 O O . THR B 1 122 ? 12.718 37.126 -8.354 1.00 125.05 121 THR D O 1
ATOM 2444 N N . LYS B 1 123 ? 10.590 37.198 -9.069 1.00 113.55 122 LYS D N 1
ATOM 2445 C CA . LYS B 1 123 ? 10.873 37.794 -10.364 1.00 100.37 122 LYS D CA 1
ATOM 2446 C C . LYS B 1 123 ? 9.938 38.970 -10.599 1.00 117.78 122 LYS D C 1
ATOM 2447 O O . LYS B 1 123 ? 8.847 39.032 -10.022 1.00 114.88 122 LYS D O 1
ATOM 2453 N N . PRO B 1 124 ? 10.341 39.929 -11.445 1.00 166.92 123 PRO D N 1
ATOM 2454 C CA . PRO B 1 124 ? 9.502 41.114 -11.676 1.00 168.25 123 PRO D CA 1
ATOM 2455 C C . PRO B 1 124 ? 8.281 40.824 -12.535 1.00 162.58 123 PRO D C 1
ATOM 2456 O O . PRO B 1 124 ? 8.311 40.983 -13.759 1.00 164.53 123 PRO D O 1
ATOM 2460 N N . LEU B 1 125 ? 7.200 40.388 -11.895 1.00 111.82 124 LEU D N 1
ATOM 2461 C CA . LEU B 1 125 ? 5.968 40.036 -12.598 1.00 84.39 124 LEU D CA 1
ATOM 2462 C C . LEU B 1 125 ? 5.311 41.307 -13.117 1.00 97.79 124 LEU D C 1
ATOM 2463 O O . LEU B 1 125 ? 4.588 41.992 -12.392 1.00 99.57 124 LEU D O 1
ATOM 2468 N N . THR B 1 126 ? 5.576 41.636 -14.381 1.00 104.53 125 THR D N 1
ATOM 2469 C CA . THR B 1 126 ? 4.986 42.821 -14.994 1.00 100.74 125 THR D CA 1
ATOM 2470 C C . THR B 1 126 ? 3.583 42.526 -15.519 1.00 96.70 125 THR D C 1
ATOM 2471 O O . THR B 1 126 ? 2.609 43.175 -15.122 1.00 109.11 125 THR D O 1
ATOM 2475 N N . ASP B 1 127 ? 3.465 41.550 -16.416 1.00 92.52 126 ASP D N 1
ATOM 2476 C CA . ASP B 1 127 ? 2.179 41.141 -16.977 1.00 99.80 126 ASP D CA 1
ATOM 2477 C C . ASP B 1 127 ? 1.762 39.851 -16.280 1.00 92.36 126 ASP D C 1
ATOM 2478 O O . ASP B 1 127 ? 2.233 38.765 -16.628 1.00 100.04 126 ASP D O 1
ATOM 2483 N N . GLY B 1 128 ? 0.874 39.971 -15.294 1.00 71.51 127 GLY D N 1
ATOM 2484 C CA . GLY B 1 128 ? 0.471 38.828 -14.505 1.00 59.62 127 GLY D CA 1
ATOM 2485 C C . GLY B 1 128 ? -1.011 38.862 -14.192 1.00 65.78 127 GLY D C 1
ATOM 2486 O O . GLY B 1 128 ? -1.678 39.892 -14.318 1.00 70.49 127 GLY D O 1
ATOM 2487 N N . MET B 1 129 ? -1.516 37.702 -13.776 1.00 53.07 128 MET D N 1
ATOM 2488 C CA . MET B 1 129 ? -2.913 37.535 -13.407 1.00 45.85 128 MET D CA 1
ATOM 2489 C C . MET B 1 129 ? -3.012 36.916 -12.021 1.00 46.17 128 MET D C 1
ATOM 2490 O O . MET B 1 129 ? -2.055 36.333 -11.504 1.00 48.51 128 MET D O 1
ATOM 2495 N N . ALA B 1 130 ? -4.195 37.050 -11.426 1.00 48.68 129 ALA D N 1
ATOM 2496 C CA . ALA B 1 130 ? -4.521 36.422 -10.150 1.00 45.41 129 ALA D CA 1
ATOM 2497 C C . ALA B 1 130 ? -5.866 35.726 -10.307 1.00 52.36 129 ALA D C 1
ATOM 2498 O O . ALA B 1 130 ? -6.908 36.387 -10.353 1.00 50.58 129 ALA D O 1
ATOM 2500 N N . ILE B 1 131 ? -5.843 34.399 -10.395 1.00 57.29 130 ILE D N 1
ATOM 2501 C CA . ILE B 1 131 ? -7.046 33.600 -10.604 1.00 56.31 130 ILE D CA 1
ATOM 2502 C C . ILE B 1 131 ? -7.421 32.927 -9.293 1.00 56.07 130 ILE D C 1
ATOM 2503 O O . ILE B 1 131 ? -6.593 32.248 -8.673 1.00 49.30 130 ILE D O 1
ATOM 2508 N N . ARG B 1 132 ? -8.668 33.116 -8.871 1.00 55.35 131 ARG D N 1
ATOM 2509 C CA . ARG B 1 132 ? -9.204 32.486 -7.673 1.00 47.66 131 ARG D CA 1
ATOM 2510 C C . ARG B 1 132 ? -10.057 31.297 -8.094 1.00 49.25 131 ARG D C 1
ATOM 2511 O O . ARG B 1 132 ? -11.009 31.456 -8.866 1.00 52.76 131 ARG D O 1
ATOM 2519 N N . SER B 1 133 ? -9.717 30.112 -7.592 1.00 47.04 132 SER D N 1
ATOM 2520 C CA . SER B 1 133 ? -10.431 28.903 -7.976 1.00 50.12 132 SER D CA 1
ATOM 2521 C C . SER B 1 133 ? -10.225 27.832 -6.915 1.00 57.57 132 SER D C 1
ATOM 2522 O O . SER B 1 133 ? -9.114 27.663 -6.406 1.00 56.09 132 SER D O 1
ATOM 2525 N N . GLU B 1 134 ? -11.306 27.114 -6.599 1.00 64.12 133 GLU D N 1
ATOM 2526 C CA . GLU B 1 134 ? -11.269 25.972 -5.682 1.00 65.66 133 GLU D CA 1
ATOM 2527 C C . GLU B 1 134 ? -10.671 26.354 -4.331 1.00 70.12 133 GLU D C 1
ATOM 2528 O O . GLU B 1 134 ? -9.905 25.596 -3.733 1.00 93.42 133 GLU D O 1
ATOM 2534 N N . GLY B 1 135 ? -11.021 27.543 -3.845 1.00 51.99 134 GLY D N 1
ATOM 2535 C CA . GLY B 1 135 ? -10.505 28.003 -2.572 1.00 57.77 134 GLY D CA 1
ATOM 2536 C C . GLY B 1 135 ? -9.057 28.432 -2.587 1.00 58.18 134 GLY D C 1
ATOM 2537 O O . GLY B 1 135 ? -8.481 28.651 -1.517 1.00 59.21 134 GLY D O 1
ATOM 2538 N N . LYS B 1 136 ? -8.450 28.563 -3.763 1.00 56.15 135 LYS D N 1
ATOM 2539 C CA . LYS B 1 136 ? -7.053 28.945 -3.887 1.00 47.22 135 LYS D CA 1
ATOM 2540 C C . LYS B 1 136 ? -6.933 30.133 -4.830 1.00 50.87 135 LYS D C 1
ATOM 2541 O O . LYS B 1 136 ? -7.799 30.373 -5.675 1.00 49.91 135 LYS D O 1
ATOM 2547 N N . ILE B 1 137 ? -5.844 30.879 -4.673 1.00 43.67 136 ILE D N 1
ATOM 2548 C CA . ILE B 1 137 ? -5.525 32.010 -5.535 1.00 39.35 136 ILE D CA 1
ATOM 2549 C C . ILE B 1 137 ? -4.229 31.684 -6.263 1.00 47.07 136 ILE D C 1
ATOM 2550 O O . ILE B 1 137 ? -3.189 31.472 -5.626 1.00 41.27 136 ILE D O 1
ATOM 2555 N N . TYR B 1 138 ? -4.292 31.644 -7.590 1.00 48.76 137 TYR D N 1
ATOM 2556 C CA . TYR B 1 138 ? -3.154 31.293 -8.427 1.00 46.09 137 TYR D CA 1
ATOM 2557 C C . TYR B 1 138 ? -2.604 32.550 -9.086 1.00 44.16 137 TYR D C 1
ATOM 2558 O O . TYR B 1 138 ? -3.344 33.285 -9.747 1.00 48.40 137 TYR D O 1
ATOM 2567 N N . PHE B 1 139 ? -1.309 32.790 -8.903 1.00 43.65 138 PHE D N 1
ATOM 2568 C CA . PHE B 1 139 ? -0.633 33.939 -9.489 1.00 50.93 138 PHE D CA 1
ATOM 2569 C C . PHE B 1 139 ? 0.085 33.483 -10.752 1.00 51.24 138 PHE D C 1
ATOM 2570 O O . PHE B 1 139 ? 1.015 32.671 -10.685 1.00 53.12 138 PHE D O 1
ATOM 2578 N N . VAL B 1 140 ? -0.344 34.010 -11.895 1.00 52.71 139 VAL D N 1
ATOM 2579 C CA . VAL B 1 140 ? 0.045 33.507 -13.207 1.00 54.36 139 VAL D CA 1
ATOM 2580 C C . VAL B 1 140 ? 0.917 34.545 -13.898 1.00 57.90 139 VAL D C 1
ATOM 2581 O O . VAL B 1 140 ? 0.563 35.729 -13.948 1.00 60.47 139 VAL D O 1
ATOM 2585 N N . ASP B 1 141 ? 2.057 34.100 -14.425 1.00 55.61 140 ASP D N 1
ATOM 2586 C CA . ASP B 1 141 ? 2.936 34.945 -15.228 1.00 57.37 140 ASP D CA 1
ATOM 2587 C C . ASP B 1 141 ? 2.528 34.801 -16.690 1.00 65.38 140 ASP D C 1
ATOM 2588 O O . ASP B 1 141 ? 2.693 33.731 -17.285 1.00 73.06 140 ASP D O 1
ATOM 2593 N N . LYS B 1 142 ? 2.001 35.881 -17.271 1.00 66.51 141 LYS D N 1
ATOM 2594 C CA . LYS B 1 142 ? 1.479 35.817 -18.631 1.00 68.70 141 LYS D CA 1
ATOM 2595 C C . LYS B 1 142 ? 2.576 35.721 -19.682 1.00 76.16 141 LYS D C 1
ATOM 2596 O O . LYS B 1 142 ? 2.313 35.235 -20.788 1.00 69.16 141 LYS D O 1
ATOM 2602 N N . GLN B 1 143 ? 3.791 36.166 -19.373 1.00 77.80 142 GLN D N 1
ATOM 2603 C CA . GLN B 1 143 ? 4.906 36.144 -20.318 1.00 80.29 142 GLN D CA 1
ATOM 2604 C C . GLN B 1 143 ? 6.045 35.338 -19.699 1.00 82.03 142 GLN D C 1
ATOM 2605 O O . GLN B 1 143 ? 6.941 35.894 -19.060 1.00 91.50 142 GLN D O 1
ATOM 2611 N N . ALA B 1 144 ? 6.005 34.022 -19.897 1.00 84.87 143 ALA D N 1
ATOM 2612 C CA . ALA B 1 144 ? 7.049 33.128 -19.422 1.00 90.14 143 ALA D CA 1
ATOM 2613 C C . ALA B 1 144 ? 7.322 32.074 -20.484 1.00 89.50 143 ALA D C 1
ATOM 2614 O O . ALA B 1 144 ? 6.419 31.661 -21.216 1.00 80.64 143 ALA D O 1
ATOM 2616 N N . SER B 1 145 ? 8.579 31.645 -20.562 1.00 114.13 144 SER D N 1
ATOM 2617 C CA . SER B 1 145 ? 8.968 30.642 -21.541 1.00 109.91 144 SER D CA 1
ATOM 2618 C C . SER B 1 145 ? 8.320 29.299 -21.223 1.00 112.62 144 SER D C 1
ATOM 2619 O O . SER B 1 145 ? 8.121 28.938 -20.060 1.00 115.76 144 SER D O 1
ATOM 2622 N N . LEU B 1 146 ? 7.990 28.556 -22.277 1.00 84.43 145 LEU D N 1
ATOM 2623 C CA . LEU B 1 146 ? 7.353 27.255 -22.113 1.00 82.45 145 LEU D CA 1
ATOM 2624 C C . LEU B 1 146 ? 8.345 26.262 -21.519 1.00 84.22 145 LEU D C 1
ATOM 2625 O O . LEU B 1 146 ? 9.425 26.041 -22.077 1.00 92.22 145 LEU D O 1
ATOM 2630 N N . SER B 1 147 ? 7.975 25.665 -20.389 1.00 67.53 146 SER D N 1
ATOM 2631 C CA . SER B 1 147 ? 8.823 24.695 -19.710 1.00 66.11 146 SER D CA 1
ATOM 2632 C C . SER B 1 147 ? 7.947 23.851 -18.796 1.00 61.26 146 SER D C 1
ATOM 2633 O O . SER B 1 147 ? 6.774 24.158 -18.569 1.00 65.60 146 SER D O 1
ATOM 2636 N N . ASP B 1 148 ? 8.533 22.775 -18.277 1.00 55.56 147 ASP D N 1
ATOM 2637 C CA . ASP B 1 148 ? 7.812 21.884 -17.377 1.00 55.86 147 ASP D CA 1
ATOM 2638 C C . ASP B 1 148 ? 7.468 22.621 -16.087 1.00 58.12 147 ASP D C 1
ATOM 2639 O O . ASP B 1 148 ? 8.359 23.122 -15.393 1.00 76.87 147 ASP D O 1
ATOM 2644 N N . GLY B 1 149 ? 6.181 22.690 -15.769 1.00 45.94 148 GLY D N 1
ATOM 2645 C CA . GLY B 1 149 ? 5.748 23.381 -14.573 1.00 46.50 148 GLY D CA 1
ATOM 2646 C C . GLY B 1 149 ? 4.237 23.485 -14.534 1.00 42.38 148 GLY D C 1
ATOM 2647 O O . GLY B 1 149 ? 3.530 22.856 -15.324 1.00 48.70 148 GLY D O 1
ATOM 2648 N N . LEU B 1 150 ? 3.759 24.297 -13.594 1.00 42.79 149 LEU D N 1
ATOM 2649 C CA . LEU B 1 150 ? 2.331 24.525 -13.424 1.00 39.70 149 LEU D CA 1
ATOM 2650 C C . LEU B 1 150 ? 1.895 25.681 -14.315 1.00 44.98 149 LEU D C 1
ATOM 2651 O O . LEU B 1 150 ? 2.455 26.780 -14.235 1.00 48.24 149 LEU D O 1
ATOM 2656 N N . TRP B 1 151 ? 0.896 25.433 -15.158 1.00 38.51 150 TRP D N 1
ATOM 2657 C CA . TRP B 1 151 ? 0.464 26.398 -16.157 1.00 38.91 150 TRP D CA 1
ATOM 2658 C C . TRP B 1 151 ? -1.047 26.576 -16.112 1.00 46.95 150 TRP D C 1
ATOM 2659 O O . TRP B 1 151 ? -1.790 25.657 -15.759 1.00 50.54 150 TRP D O 1
ATOM 2670 N N . LEU B 1 152 ? -1.489 27.778 -16.476 1.00 41.71 151 LEU D N 1
ATOM 2671 C CA . LEU B 1 152 ? -2.906 28.073 -16.682 1.00 41.52 151 LEU D CA 1
ATOM 2672 C C . LEU B 1 152 ? -3.181 27.892 -18.170 1.00 46.49 151 LEU D C 1
ATOM 2673 O O . LEU B 1 152 ? -2.835 28.749 -18.987 1.00 63.34 151 LEU D O 1
ATOM 2678 N N . VAL B 1 153 ? -3.800 26.771 -18.525 1.00 48.42 152 VAL D N 1
ATOM 2679 C CA . VAL B 1 153 ? -3.933 26.364 -19.914 1.00 44.45 152 VAL D CA 1
ATOM 2680 C C . VAL B 1 153 ? -5.397 26.441 -20.335 1.00 41.89 152 VAL D C 1
ATOM 2681 O O . VAL B 1 153 ? -6.295 26.676 -19.527 1.00 38.56 152 VAL D O 1
ATOM 2685 N N . ASP B 1 154 ? -5.626 26.239 -21.631 1.00 46.80 153 ASP D N 1
ATOM 2686 C CA . ASP B 1 154 ? -6.964 26.156 -22.201 1.00 43.66 153 ASP D CA 1
ATOM 2687 C C . ASP B 1 154 ? -6.998 24.973 -23.155 1.00 43.87 153 ASP D C 1
ATOM 2688 O O . ASP B 1 154 ? -6.187 24.896 -24.083 1.00 46.28 153 ASP D O 1
ATOM 2693 N N . ILE B 1 155 ? -7.932 24.055 -22.923 1.00 46.15 154 ILE D N 1
ATOM 2694 C CA . ILE B 1 155 ? -8.051 22.826 -23.700 1.00 43.04 154 ILE D CA 1
ATOM 2695 C C . ILE B 1 155 ? -9.441 22.817 -24.318 1.00 42.06 154 ILE D C 1
ATOM 2696 O O . ILE B 1 155 ? -10.422 22.453 -23.657 1.00 53.02 154 ILE D O 1
ATOM 2701 N N . GLU B 1 156 ? -9.528 23.212 -25.590 1.00 45.11 155 GLU D N 1
ATOM 2702 C CA . GLU B 1 156 ? -10.762 23.123 -26.372 1.00 53.34 155 GLU D CA 1
ATOM 2703 C C . GLU B 1 156 ? -11.913 23.876 -25.705 1.00 56.14 155 GLU D C 1
ATOM 2704 O O . GLU B 1 156 ? -13.029 23.366 -25.579 1.00 55.63 155 GLU D O 1
ATOM 2710 N N . GLY B 1 157 ? -11.634 25.106 -25.278 1.00 61.79 156 GLY D N 1
ATOM 2711 C CA . GLY B 1 157 ? -12.663 25.932 -24.680 1.00 63.96 156 GLY D CA 1
ATOM 2712 C C . GLY B 1 157 ? -12.887 25.721 -23.202 1.00 57.83 156 GLY D C 1
ATOM 2713 O O . GLY B 1 157 ? -13.925 26.138 -22.679 1.00 65.12 156 GLY D O 1
ATOM 2714 N N . ALA B 1 158 ? -11.953 25.073 -22.510 1.00 47.28 157 ALA D N 1
ATOM 2715 C CA . ALA B 1 158 ? -12.040 24.864 -21.071 1.00 49.04 157 ALA D CA 1
ATOM 2716 C C . ALA B 1 158 ? -10.721 25.272 -20.434 1.00 51.24 157 ALA D C 1
ATOM 2717 O O . ALA B 1 158 ? -9.655 24.812 -20.858 1.00 47.67 157 ALA D O 1
ATOM 2719 N N . ILE B 1 159 ? -10.794 26.129 -19.419 1.00 48.82 158 ILE D N 1
ATOM 2720 C CA . ILE B 1 159 ? -9.615 26.648 -18.736 1.00 46.47 158 ILE D CA 1
ATOM 2721 C C . ILE B 1 159 ? -9.469 25.935 -17.400 1.00 44.84 158 ILE D C 1
ATOM 2722 O O . ILE B 1 159 ? -10.414 25.893 -16.602 1.00 47.88 158 ILE D O 1
ATOM 2727 N N . SER B 1 160 ? -8.288 25.372 -17.158 1.00 37.94 159 SER D N 1
ATOM 2728 C CA . SER B 1 160 ? -8.005 24.690 -15.905 1.00 46.52 159 SER D CA 1
ATOM 2729 C C . SER B 1 160 ? -6.517 24.796 -15.610 1.00 45.77 159 SER D C 1
ATOM 2730 O O . SER B 1 160 ? -5.699 25.009 -16.508 1.00 39.68 159 SER D O 1
ATOM 2733 N N . ILE B 1 161 ? -6.175 24.648 -14.334 1.00 49.28 160 ILE D N 1
ATOM 2734 C CA . ILE B 1 161 ? -4.784 24.631 -13.899 1.00 37.95 160 ILE D CA 1
ATOM 2735 C C . ILE B 1 161 ? -4.257 23.211 -14.052 1.00 34.52 160 ILE D C 1
ATOM 2736 O O . ILE B 1 161 ? -4.767 22.279 -13.422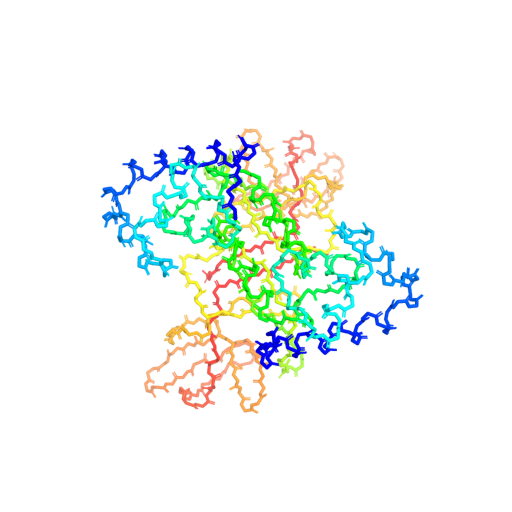 1.00 39.66 160 ILE D O 1
ATOM 2741 N N . ARG B 1 162 ? -3.240 23.043 -14.894 1.00 34.41 161 ARG D N 1
ATOM 2742 C CA . ARG B 1 162 ? -2.674 21.734 -15.173 1.00 38.94 161 ARG D CA 1
ATOM 2743 C C . ARG B 1 162 ? -1.155 21.809 -15.137 1.00 41.04 161 ARG D C 1
ATOM 2744 O O . ARG B 1 162 ? -0.559 22.841 -15.459 1.00 40.95 161 ARG D O 1
ATOM 2752 N N . GLU B 1 163 ? -0.533 20.701 -14.740 1.00 35.98 162 GLU D N 1
ATOM 2753 C CA . GLU B 1 163 ? 0.918 20.585 -14.698 1.00 37.39 162 GLU D CA 1
ATOM 2754 C C . GLU B 1 163 ? 1.389 19.935 -15.994 1.00 42.84 162 GLU D C 1
ATOM 2755 O O . GLU B 1 163 ? 0.928 18.845 -16.349 1.00 51.70 162 GLU D O 1
ATOM 2761 N N . LEU B 1 164 ? 2.300 20.604 -16.694 1.00 44.73 163 LEU D N 1
ATOM 2762 C CA . LEU B 1 164 ? 2.739 20.184 -18.014 1.00 46.43 163 LEU D CA 1
ATOM 2763 C C . LEU B 1 164 ? 4.129 19.566 -17.951 1.00 49.34 163 LEU D C 1
ATOM 2764 O O . LEU B 1 164 ? 4.942 19.905 -17.085 1.00 55.80 163 LEU D O 1
ATOM 2769 N N . THR B 1 165 ? 4.390 18.650 -18.882 1.00 46.69 164 THR D N 1
ATOM 2770 C CA . THR B 1 165 ? 5.686 17.987 -18.998 1.00 45.50 164 THR D CA 1
ATOM 2771 C C . THR B 1 165 ? 5.967 17.766 -20.477 1.00 53.96 164 THR D C 1
ATOM 2772 O O . THR B 1 165 ? 5.251 17.007 -21.138 1.00 60.07 164 THR D O 1
ATOM 2776 N N . LYS B 1 166 ? 7.000 18.426 -20.995 1.00 52.51 165 LYS D N 1
ATOM 2777 C CA . LYS B 1 166 ? 7.344 18.286 -22.403 1.00 55.09 165 LYS D CA 1
ATOM 2778 C C . LYS B 1 166 ? 7.838 16.875 -22.696 1.00 58.39 165 LYS D C 1
ATOM 2779 O O . LYS B 1 166 ? 8.562 16.272 -21.899 1.00 70.24 165 LYS D O 1
ATOM 2785 N N . LEU B 1 167 ? 7.443 16.353 -23.848 1.00 52.57 166 LEU D N 1
ATOM 2786 C CA . LEU B 1 167 ? 7.759 15.002 -24.279 1.00 56.89 166 LEU D CA 1
ATOM 2787 C C . LEU B 1 167 ? 8.311 15.036 -25.695 1.00 61.82 166 LEU D C 1
ATOM 2788 O O . LEU B 1 167 ? 8.048 15.979 -26.450 1.00 67.81 166 LEU D O 1
ATOM 2793 N N . PRO B 1 168 ? 9.090 14.026 -26.084 1.00 58.72 167 PRO D N 1
ATOM 2794 C CA . PRO B 1 168 ? 9.617 13.988 -27.452 1.00 61.76 167 PRO D CA 1
ATOM 2795 C C . PRO B 1 168 ? 8.502 13.862 -28.478 1.00 66.63 167 PRO D C 1
ATOM 2796 O O . PRO B 1 168 ? 7.377 13.459 -28.173 1.00 71.79 167 PRO D O 1
ATOM 2800 N N . GLY B 1 169 ? 8.832 14.217 -29.716 1.00 79.17 168 GLY D N 1
ATOM 2801 C CA . GLY B 1 169 ? 7.844 14.203 -30.777 1.00 70.37 168 GLY D CA 1
ATOM 2802 C C . GLY B 1 169 ? 6.847 15.335 -30.703 1.00 63.02 168 GLY D C 1
ATOM 2803 O O . GLY B 1 169 ? 5.717 15.188 -31.181 1.00 60.96 168 GLY D O 1
ATOM 2804 N N . ARG B 1 170 ? 7.238 16.466 -30.110 1.00 61.18 169 ARG D N 1
ATOM 2805 C CA . ARG B 1 170 ? 6.372 17.640 -29.978 1.00 66.46 169 ARG D CA 1
ATOM 2806 C C . ARG B 1 170 ? 5.079 17.296 -29.243 1.00 59.08 169 ARG D C 1
ATOM 2807 O O . ARG B 1 170 ? 3.999 17.784 -29.583 1.00 64.93 169 ARG D O 1
ATOM 2815 N N . LYS B 1 171 ? 5.189 16.450 -28.225 1.00 58.91 170 LYS D N 1
ATOM 2816 C CA . LYS B 1 171 ? 4.050 16.019 -27.430 1.00 58.62 170 LYS D CA 1
ATOM 2817 C C . LYS B 1 171 ? 4.143 16.590 -26.020 1.00 54.40 170 LYS D C 1
ATOM 2818 O O . LYS B 1 171 ? 5.141 17.203 -25.631 1.00 59.00 170 LYS D O 1
ATOM 2824 N N . LEU B 1 172 ? 3.077 16.377 -25.252 1.00 46.62 171 LEU D N 1
ATOM 2825 C CA . LEU B 1 172 ? 2.966 16.902 -23.900 1.00 46.07 171 LEU D CA 1
ATOM 2826 C C . LEU B 1 172 ? 2.310 15.862 -23.005 1.00 49.82 171 LEU D C 1
ATOM 2827 O O . LEU B 1 172 ? 1.650 14.934 -23.477 1.00 50.55 171 LEU D O 1
ATOM 2832 N N . HIS B 1 173 ? 2.508 16.025 -21.700 1.00 45.22 172 HIS D N 1
ATOM 2833 C CA . HIS B 1 173 ? 1.789 15.257 -20.692 1.00 40.99 172 HIS D CA 1
ATOM 2834 C C . HIS B 1 173 ? 1.076 16.236 -19.774 1.00 47.73 172 HIS D C 1
ATOM 2835 O O . HIS B 1 173 ? 1.722 17.069 -19.128 1.00 50.35 172 HIS D O 1
ATOM 2842 N N . VAL B 1 174 ? -0.247 16.134 -19.714 1.00 49.16 173 VAL D N 1
ATOM 2843 C CA . VAL B 1 174 ? -1.075 17.045 -18.934 1.00 37.03 173 VAL D CA 1
ATOM 2844 C C . VAL B 1 174 ? -1.512 16.328 -17.664 1.00 46.85 173 VAL D C 1
ATOM 2845 O O . VAL B 1 174 ? -2.111 15.248 -17.724 1.00 50.65 173 VAL D O 1
ATOM 2849 N N . ALA B 1 175 ? -1.214 16.930 -16.516 1.00 40.65 174 ALA D N 1
ATOM 2850 C CA . ALA B 1 175 ? -1.583 16.383 -15.221 1.00 36.20 174 ALA D CA 1
ATOM 2851 C C . ALA B 1 175 ? -2.279 17.457 -14.398 1.00 46.15 174 ALA D C 1
ATOM 2852 O O . ALA B 1 175 ? -2.040 18.654 -14.580 1.00 35.20 174 ALA D O 1
ATOM 2854 N N . GLY B 1 176 ? -3.146 17.018 -13.490 1.00 43.92 175 GLY D N 1
ATOM 2855 C CA . GLY B 1 176 ? -3.907 17.938 -12.670 1.00 38.98 175 GLY D CA 1
ATOM 2856 C C . GLY B 1 176 ? -5.393 17.662 -12.724 1.00 39.60 175 GLY D C 1
ATOM 2857 O O . GLY B 1 176 ? -6.102 17.829 -11.727 1.00 51.85 175 GLY D O 1
ATOM 2858 N N . GLY B 1 177 ? -5.878 17.239 -13.890 1.00 48.94 176 GLY D N 1
ATOM 2859 C CA . GLY B 1 177 ? -7.261 16.848 -14.036 1.00 51.44 176 GLY D CA 1
ATOM 2860 C C . GLY B 1 177 ? -7.527 15.490 -13.420 1.00 61.06 176 GLY D C 1
ATOM 2861 O O . GLY B 1 177 ? -6.633 14.809 -12.918 1.00 58.59 176 GLY D O 1
ATOM 2862 N N . LYS B 1 178 ? -8.801 15.095 -13.461 1.00 66.09 177 LYS D N 1
ATOM 2863 C CA . LYS B 1 178 ? -9.185 13.808 -12.893 1.00 63.88 177 LYS D CA 1
ATOM 2864 C C . LYS B 1 178 ? -8.559 12.647 -13.659 1.00 52.05 177 LYS D C 1
ATOM 2865 O O . LYS B 1 178 ? -8.348 11.572 -13.087 1.00 64.41 177 LYS D O 1
ATOM 2871 N N . VAL B 1 179 ? -8.243 12.845 -14.936 1.00 51.33 178 VAL D N 1
ATOM 2872 C CA . VAL B 1 179 ? -7.588 11.819 -15.745 1.00 58.48 178 VAL D CA 1
ATOM 2873 C C . VAL B 1 179 ? -6.422 12.443 -16.503 1.00 54.42 178 VAL D C 1
ATOM 2874 O O . VAL B 1 179 ? -6.639 13.299 -17.374 1.00 56.34 178 VAL D O 1
ATOM 2878 N N . PRO B 1 180 ? -5.181 12.060 -16.211 1.00 49.89 179 PRO D N 1
ATOM 2879 C CA . PRO B 1 180 ? -4.051 12.568 -16.996 1.00 53.03 179 PRO D CA 1
ATOM 2880 C C . PRO B 1 180 ? -4.046 11.986 -18.401 1.00 48.45 179 PRO D C 1
ATOM 2881 O O . PRO B 1 180 ? -4.551 10.888 -18.648 1.00 46.56 179 PRO D O 1
ATOM 2885 N N . PHE B 1 181 ? -3.459 12.739 -19.330 1.00 42.01 180 PHE D N 1
ATOM 2886 C CA . PHE B 1 181 ? -3.445 12.345 -20.731 1.00 46.43 180 PHE D CA 1
ATOM 2887 C C . PHE B 1 181 ? -2.226 12.950 -21.413 1.00 49.03 180 PHE D C 1
ATOM 2888 O O . PHE B 1 181 ? -1.496 13.758 -20.833 1.00 50.89 180 PHE D O 1
ATOM 2896 N N . GLU B 1 182 ? -2.019 12.548 -22.665 1.00 51.33 181 GLU D N 1
ATOM 2897 C CA . GLU B 1 182 ? -0.938 13.057 -23.494 1.00 46.51 181 GLU D CA 1
ATOM 2898 C C . GLU B 1 182 ? -1.503 13.599 -24.799 1.00 51.50 181 GLU D C 1
ATOM 2899 O O . GLU B 1 182 ? -2.527 13.123 -25.296 1.00 59.13 181 GLU D O 1
ATOM 2905 N N . CYS B 1 183 ? -0.820 14.599 -25.348 1.00 48.75 182 CYS D N 1
ATOM 2906 C CA . CYS B 1 183 ? -1.222 15.229 -26.599 1.00 59.73 182 CYS D CA 1
ATOM 2907 C C . CYS B 1 183 ? -0.060 16.076 -27.098 1.00 63.14 182 CYS D C 1
ATOM 2908 O O . CYS B 1 183 ? 0.934 16.275 -26.396 1.00 61.58 182 CYS D O 1
ATOM 2911 N N . GLY B 1 184 ? -0.197 16.570 -28.327 1.00 54.59 183 GLY D N 1
ATOM 2912 C CA . GLY B 1 184 ? 0.796 17.470 -28.870 1.00 49.42 183 GLY D CA 1
ATOM 2913 C C . GLY B 1 184 ? 0.779 18.821 -28.182 1.00 55.60 183 GLY D C 1
ATOM 2914 O O . GLY B 1 184 ? -0.213 19.238 -27.583 1.00 50.71 183 GLY D O 1
ATOM 2915 N N . ILE B 1 185 ? 1.915 19.520 -28.271 1.00 62.20 184 ILE D N 1
ATOM 2916 C CA . ILE B 1 185 ? 2.035 20.820 -27.614 1.00 51.20 184 ILE D CA 1
ATOM 2917 C C . ILE B 1 185 ? 1.061 21.823 -28.215 1.00 61.91 184 ILE D C 1
ATOM 2918 O O . ILE B 1 185 ? 0.635 22.768 -27.539 1.00 70.70 184 ILE D O 1
ATOM 2923 N N . ASP B 1 186 ? 0.690 21.640 -29.482 1.00 64.35 185 ASP D N 1
ATOM 2924 C CA . ASP B 1 186 ? -0.233 22.545 -30.153 1.00 70.54 185 ASP D CA 1
ATOM 2925 C C . ASP B 1 186 ? -1.695 22.204 -29.900 1.00 60.70 185 ASP D C 1
ATOM 2926 O O . ASP B 1 186 ? -2.573 22.963 -30.325 1.00 60.48 185 ASP D O 1
ATOM 2931 N N . ASP B 1 187 ? -1.979 21.090 -29.225 1.00 55.32 186 ASP D N 1
ATOM 2932 C CA . ASP B 1 187 ? -3.339 20.793 -28.798 1.00 52.74 186 ASP D CA 1
ATOM 2933 C C . ASP B 1 187 ? -3.724 21.539 -27.529 1.00 59.12 186 ASP D C 1
ATOM 2934 O O . ASP B 1 187 ? -4.886 21.469 -27.114 1.00 56.81 186 ASP D O 1
ATOM 2939 N N . ILE B 1 188 ? -2.780 22.244 -26.910 1.00 59.00 187 ILE D N 1
ATOM 2940 C CA . ILE B 1 188 ? -3.006 22.980 -25.673 1.00 53.85 187 ILE D CA 1
ATOM 2941 C C . ILE B 1 188 ? -2.601 24.428 -25.903 1.00 56.76 187 ILE D C 1
ATOM 2942 O O . ILE B 1 188 ? -1.523 24.696 -26.446 1.00 63.77 187 ILE D O 1
ATOM 2947 N N . LYS B 1 189 ? -3.463 25.355 -25.498 1.00 48.04 188 LYS D N 1
ATOM 2948 C CA . LYS B 1 189 ? -3.156 26.779 -25.534 1.00 46.33 188 LYS D CA 1
ATOM 2949 C C . LYS B 1 189 ? -2.736 27.216 -24.136 1.00 44.74 188 LYS D C 1
ATOM 2950 O O . LYS B 1 189 ? -3.487 27.030 -23.173 1.00 53.54 188 LYS D O 1
ATOM 2956 N N . THR B 1 190 ? -1.541 27.789 -24.029 1.00 58.21 189 THR D N 1
ATOM 2957 C CA . THR B 1 190 ? -0.980 28.203 -22.749 1.00 56.82 189 THR D CA 1
ATOM 2958 C C . THR B 1 190 ? -1.251 29.688 -22.540 1.00 55.69 189 THR D C 1
ATOM 2959 O O . THR B 1 190 ? -0.843 30.519 -23.359 1.00 56.28 189 THR D O 1
ATOM 2963 N N . LEU B 1 191 ? -1.938 30.014 -21.447 1.00 50.62 190 LEU D N 1
ATOM 2964 C CA . LEU B 1 191 ? -2.273 31.392 -21.120 1.00 51.01 190 LEU D CA 1
ATOM 2965 C C . LEU B 1 191 ? -1.323 32.016 -20.106 1.00 59.94 190 LEU D C 1
ATOM 2966 O O . LEU B 1 191 ? -1.386 33.231 -19.890 1.00 65.10 190 LEU D O 1
ATOM 2971 N N . GLY B 1 192 ? -0.458 31.230 -19.486 1.00 61.20 191 GLY D N 1
ATOM 2972 C CA . GLY B 1 192 ? 0.491 31.759 -18.530 1.00 55.60 191 GLY D CA 1
ATOM 2973 C C . GLY B 1 192 ? 0.984 30.690 -17.587 1.00 53.72 191 GLY D C 1
ATOM 2974 O O . GLY B 1 192 ? 0.363 29.642 -17.399 1.00 43.21 191 GLY D O 1
ATOM 2975 N N . ARG B 1 193 ? 2.129 30.974 -16.972 1.00 64.64 192 ARG D N 1
ATOM 2976 C CA . ARG B 1 193 ? 2.800 30.040 -16.077 1.00 68.73 192 ARG D CA 1
ATOM 2977 C C . ARG B 1 193 ? 2.525 30.424 -14.629 1.00 71.69 192 ARG D C 1
ATOM 2978 O O . ARG B 1 193 ? 2.744 31.574 -14.234 1.00 79.08 192 ARG D O 1
ATOM 2986 N N . VAL B 1 194 ? 2.046 29.459 -13.844 1.00 56.99 193 VAL D N 1
ATOM 2987 C CA . VAL B 1 194 ? 1.770 29.707 -12.435 1.00 60.34 193 VAL D CA 1
ATOM 2988 C C . VAL B 1 194 ? 3.085 29.843 -11.681 1.00 60.29 193 VAL D C 1
ATOM 2989 O O . VAL B 1 194 ? 3.966 28.978 -11.773 1.00 70.48 193 VAL D O 1
ATOM 2993 N N . VAL B 1 195 ? 3.225 30.934 -10.931 1.00 58.32 194 VAL D N 1
ATOM 2994 C CA . VAL B 1 195 ? 4.441 31.190 -10.172 1.00 60.55 194 VAL D CA 1
ATOM 2995 C C . VAL B 1 195 ? 4.218 31.186 -8.666 1.00 57.36 194 VAL D C 1
ATOM 2996 O O . VAL B 1 195 ? 5.197 31.053 -7.913 1.00 70.56 194 VAL D O 1
ATOM 3000 N N . GLY B 1 196 ? 2.983 31.325 -8.190 1.00 52.29 195 GLY D N 1
ATOM 3001 C CA . GLY B 1 196 ? 2.707 31.304 -6.768 1.00 45.45 195 GLY D CA 1
ATOM 3002 C C . GLY B 1 196 ? 1.275 30.919 -6.465 1.00 49.53 195 GLY D C 1
ATOM 3003 O O . GLY B 1 196 ? 0.354 31.324 -7.181 1.00 53.23 195 GLY D O 1
ATOM 3004 N N . VAL B 1 197 ? 1.070 30.134 -5.410 1.00 43.31 196 VAL D N 1
ATOM 3005 C CA . VAL B 1 197 ? -0.252 29.645 -5.037 1.00 41.85 196 VAL D CA 1
ATOM 3006 C C . VAL B 1 197 ? -0.513 30.003 -3.581 1.00 45.93 196 VAL D C 1
ATOM 3007 O O . VAL B 1 197 ? 0.319 29.727 -2.710 1.00 50.00 196 VAL D O 1
ATOM 3011 N N . TYR B 1 198 ? -1.663 30.619 -3.322 1.00 51.71 197 TYR D N 1
ATOM 3012 C CA . TYR B 1 198 ? -2.132 30.895 -1.973 1.00 49.87 197 TYR D CA 1
ATOM 3013 C C . TYR B 1 198 ? -3.405 30.102 -1.711 1.00 52.12 197 TYR D C 1
ATOM 3014 O O . TYR B 1 198 ? -4.250 29.957 -2.600 1.00 48.46 197 TYR D O 1
ATOM 3023 N N . SER B 1 199 ? -3.536 29.586 -0.490 1.00 47.66 198 SER D N 1
ATOM 3024 C CA . SER B 1 199 ? -4.700 28.795 -0.123 1.00 54.35 198 SER D CA 1
ATOM 3025 C C . SER B 1 199 ? -5.007 29.001 1.352 1.00 46.59 198 SER D C 1
ATOM 3026 O O . SER B 1 199 ? -4.125 29.348 2.143 1.00 53.21 198 SER D O 1
ATOM 3029 N N . GLU B 1 200 ? -6.270 28.787 1.711 1.00 51.34 199 GLU D N 1
ATOM 3030 C CA . GLU B 1 200 ? -6.704 28.852 3.098 1.00 71.91 199 GLU D CA 1
ATOM 3031 C C . GLU B 1 200 ? -6.564 27.471 3.737 1.00 85.24 199 GLU D C 1
ATOM 3032 O O . GLU B 1 200 ? -5.927 26.569 3.185 1.00 93.21 199 GLU D O 1
ATOM 3038 N N . VAL B 1 201 ? -7.160 27.294 4.918 1.00 88.03 200 VAL D N 1
ATOM 3039 C CA . VAL B 1 201 ? -7.029 26.032 5.636 1.00 96.26 200 VAL D CA 1
ATOM 3040 C C . VAL B 1 201 ? -7.702 24.921 4.845 1.00 117.66 200 VAL D C 1
ATOM 3041 O O . VAL B 1 201 ? -8.880 25.017 4.477 1.00 118.62 200 VAL D O 1
ATOM 3045 N N . ASN B 1 202 ? -6.951 23.857 4.576 1.00 112.90 201 ASN D N 1
ATOM 3046 C CA . ASN B 1 202 ? -7.461 22.727 3.810 1.00 109.42 201 ASN D CA 1
ATOM 3047 C C . ASN B 1 202 ? -7.409 21.443 4.630 1.00 103.95 201 ASN D C 1
ATOM 3048 O O . ASN B 1 202 ? -7.478 21.475 5.858 1.00 85.89 201 ASN D O 1
#

Radius of gyration: 25.41 Å; Cα contacts (8 Å, |Δi|>4): 737; chains: 2; bounding box: 58×71×60 Å

Sequence (397 aa):
KKPLTQEQLEDARRLKAIYEKKKNELGLSQESVADKMGMGQSGVGALFNGINALNAYNAALLAKILKVSVEEFSPSIAREIYEMYEAVSDAKRIEGFTLSEEILKSDKQLSVDAQFFTKPLTDGMAIRSEGKIYFVDKQASLSDGLWLVDIEGAISIRELTKLPGRKLHVAGGKVPFECGIDDIKTLGRVVGVYSEVNKKKPLTQEQLEDARRLKAIYEKKKNELGLSQESVADKMGMGQSGVGALFNGINALNAYNAALLAKILKVSVEEFSPSIAREIYEMYEAVSDAKRIEGFTLSEEILKSDKQLSVDAQFFTKPLTDGMAIRSEGKIYFVDKQASLSDGLWLVDIEGAISIRELTKLPGRKLHVAGGKVPFECGIDDIKTLGRVVGVYSEVN

Nearest PDB structures (foldseek):
  7jvt-assembly1_D  TM=7.534E-01  e=9.092E-38  Lambdavirus lambda
  2fkd-assembly1_A  TM=9.786E-01  e=1.227E-21  Eganvirus ev186
  2fjr-assembly1_A  TM=5.853E-01  e=5.933E-23  Eganvirus ev186
  1rio-assembly1_B  TM=9.915E-01  e=2.535E-12  Lambdavirus lambda
  1lmb-assembly1_3  TM=9.975E-01  e=3.647E-12  Lambdavirus lambda

Foldseek 3Di:
DQDQDPVQVQLLAQVLVLCVVCCVVLVDDLQRLQVQVVHGSVVSVCSNRRRDGDALPVLVVSCVSRVHHSCRSHVPSVVVVLVVCCVPQNWDWAWEWEQDPQDIGTDDTDTGGQVQAPDGADHWYWYQYPQKIWIWRQDDDDDQAWFFKAQPNGTDIWGWDADPPQKIWTDDDPDIDMGHVVNMGTRGHTGDMGHDDD/DFDQQPVLLQQLLQLLLVLCVVCCVVQVADLQNVQVVVVHHSVVSVCSNNVRDRDALVRLVSSCVSSVHHSCSRHVPVVVVVLVVVVVVFNWDFAWEWEADPLDIDTDHTDTGTPVQAPDPQDHWYWYDYPQKIWIWRQDDDDAFAWFFKAAPHGTDIWTWHADPPQKIWTHDDPDIDMGHPVNMGTRGGTGDMGGDDD